Protein 3Q3Y (pdb70)

Structure (mmCIF, N/CA/C/O backbone):
data_3Q3Y
#
_entry.id   3Q3Y
#
_cell.length_a   39.040
_cell.length_b   64.450
_cell.length_c   68.740
_cell.angle_alpha   90.00
_cell.angle_beta   90.81
_cell.angle_gamma   90.00
#
_symmetry.space_group_name_H-M   'P 1 21 1'
#
loop_
_entity.id
_entity.type
_entity.pdbx_description
1 polymer 'HEVB EV93 3C protease'
2 non-polymer 'ethyl (4R)-4-({(2S)-2-[3-{[(5-methyl-1,2-oxazol-3-yl)carbonyl]amino}-2-oxopyridin-1(2H)-yl]pent-4-ynoyl}amino)-5-[(3S)-2-oxopyrrolidin-3-yl]pentanoate'
3 non-polymer 1,2-ETHANEDIOL
4 non-polymer 'HYDROGENPHOSPHATE ION'
5 non-polymer 'AMMONIUM ION'
6 water water
#
loop_
_atom_site.group_PDB
_atom_site.id
_atom_site.type_symbol
_atom_site.label_atom_id
_atom_site.label_alt_id
_atom_site.label_comp_id
_atom_site.label_asym_id
_atom_site.label_entity_id
_atom_site.label_seq_id
_atom_site.pdbx_PDB_ins_code
_atom_site.Cartn_x
_atom_site.Cartn_y
_atom_site.Cartn_z
_atom_site.occupancy
_atom_site.B_iso_or_equiv
_atom_site.auth_seq_id
_atom_site.auth_comp_id
_atom_site.auth_asym_id
_atom_site.auth_atom_id
_atom_site.pdbx_PDB_model_num
ATOM 1 N N . LYS A 1 2 ? -15.730 0.117 -14.867 1.00 62.45 0 LYS A N 1
ATOM 2 C CA . LYS A 1 2 ? -15.240 1.332 -15.567 1.00 48.88 0 LYS A CA 1
ATOM 3 C C . LYS A 1 2 ? -13.852 1.150 -16.200 1.00 34.66 0 LYS A C 1
ATOM 4 O O . LYS A 1 2 ? -13.526 1.822 -17.176 1.00 30.63 0 LYS A O 1
ATOM 10 N N . GLY A 1 3 ? -13.046 0.247 -15.651 1.00 32.60 1 GLY A N 1
ATOM 11 C CA . GLY A 1 3 ? -11.651 0.087 -16.052 1.00 31.59 1 GLY A CA 1
ATOM 12 C C . GLY A 1 3 ? -11.402 -0.223 -17.534 1.00 25.00 1 GLY A C 1
ATOM 13 O O . GLY A 1 3 ? -10.590 0.426 -18.185 1.00 19.91 1 GLY A O 1
ATOM 14 N N . PRO A 1 4 ? -12.057 -1.244 -18.069 1.00 25.87 2 PRO A N 1
ATOM 15 C CA . PRO A 1 4 ? -11.822 -1.541 -19.490 1.00 23.42 2 PRO A CA 1
ATOM 16 C C . PRO A 1 4 ? -12.219 -0.412 -20.436 1.00 18.67 2 PRO A C 1
ATOM 17 O O . PRO A 1 4 ? -11.608 -0.294 -21.488 1.00 15.62 2 PRO A O 1
ATOM 21 N N . ALA A 1 5 ? -13.244 0.358 -20.090 1.00 21.05 3 ALA A N 1
ATOM 22 C C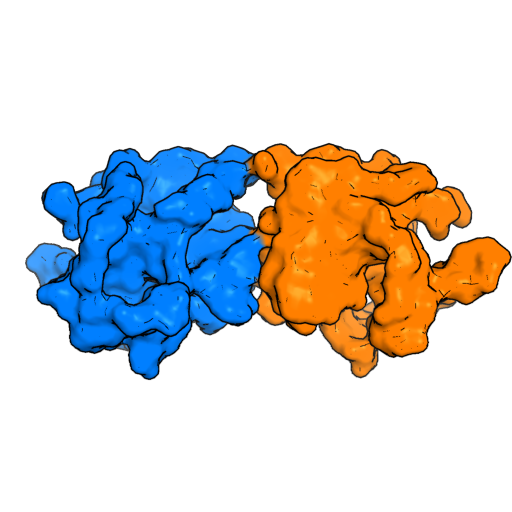A . ALA A 1 5 ? -13.601 1.520 -20.899 1.00 21.90 3 ALA A CA 1
ATOM 23 C C . ALA A 1 5 ? -12.445 2.504 -20.941 1.00 16.15 3 ALA A C 1
ATOM 24 O O . ALA A 1 5 ? -12.142 3.044 -21.984 1.00 13.36 3 ALA A O 1
ATOM 26 N N . PHE A 1 6 ? -11.808 2.741 -19.803 1.00 15.48 4 PHE A N 1
ATOM 27 C CA . PHE A 1 6 ? -10.684 3.671 -19.767 1.00 15.05 4 PHE A CA 1
ATOM 28 C C . PHE A 1 6 ? -9.485 3.147 -20.570 1.00 15.87 4 PHE A C 1
ATOM 29 O O . PHE A 1 6 ? -8.845 3.886 -21.289 1.00 14.03 4 PHE A O 1
ATOM 37 N N . GLU A 1 7 ? -9.158 1.870 -20.407 1.00 18.82 5 GLU A N 1
ATOM 38 C CA A GLU A 1 7 ? -8.057 1.267 -21.157 0.67 15.99 5 GLU A CA 1
ATOM 39 C CA B GLU A 1 7 ? -8.082 1.261 -21.156 0.33 18.47 5 GLU A CA 1
ATOM 40 C C . GLU A 1 7 ? -8.308 1.431 -22.657 1.00 13.59 5 GLU A C 1
ATOM 41 O O . GLU A 1 7 ? -7.421 1.843 -23.396 1.00 12.49 5 GLU A O 1
ATOM 52 N N . PHE A 1 8 ? -9.523 1.128 -23.103 1.00 11.54 6 PHE A N 1
ATOM 53 C CA . PHE A 1 8 ? -9.892 1.307 -24.496 1.00 11.50 6 PHE A CA 1
ATOM 54 C C . PHE A 1 8 ? -9.746 2.777 -24.912 1.00 8.96 6 PHE A C 1
ATOM 55 O O . PHE A 1 8 ? -9.178 3.107 -25.959 1.00 10.31 6 PHE A O 1
ATOM 63 N N . ALA A 1 9 ? -10.240 3.673 -24.071 1.00 8.31 7 ALA A N 1
ATOM 64 C CA . ALA A 1 9 ? -10.278 5.105 -24.428 1.00 8.74 7 ALA A CA 1
ATOM 65 C C . ALA A 1 9 ? -8.876 5.670 -24.608 1.00 8.48 7 ALA A C 1
ATOM 66 O O . ALA A 1 9 ? -8.629 6.456 -25.516 1.00 8.77 7 ALA A O 1
ATOM 68 N N . VAL A 1 10 ? -7.958 5.294 -23.716 1.00 11.02 8 VAL A N 1
ATOM 69 C CA . VAL A 1 10 ? -6.626 5.868 -23.782 1.00 11.44 8 VAL A CA 1
ATOM 70 C C . VAL A 1 10 ? -5.932 5.406 -25.053 1.00 11.77 8 VAL A C 1
ATOM 71 O O . VAL A 1 10 ? -5.316 6.194 -25.748 1.00 11.32 8 VAL A O 1
ATOM 75 N N . ALA A 1 11 ? -6.061 4.121 -25.372 1.00 11.50 9 ALA A N 1
ATOM 76 C CA . ALA A 1 11 ? -5.458 3.595 -26.584 1.00 11.58 9 ALA A CA 1
ATOM 77 C C . ALA A 1 11 ? -6.060 4.229 -27.849 1.00 10.64 9 ALA A C 1
ATOM 78 O O . ALA A 1 11 ? -5.359 4.546 -28.807 1.00 10.35 9 ALA A O 1
ATOM 80 N N . MET A 1 12 ? -7.361 4.460 -27.832 1.00 8.22 10 MET A N 1
ATOM 81 C CA . MET A 1 12 ? -8.039 5.057 -28.979 1.00 8.43 10 MET A CA 1
ATOM 82 C C . MET A 1 12 ? -7.559 6.501 -29.205 1.00 8.81 10 MET A C 1
ATOM 83 O O . MET A 1 12 ? -7.318 6.919 -30.334 1.00 9.49 10 MET A O 1
ATOM 88 N N . MET A 1 13 ? -7.458 7.271 -28.134 1.00 8.04 11 MET A N 1
ATOM 89 C CA . MET A 1 13 ? -7.068 8.675 -28.308 1.00 8.67 11 MET A CA 1
ATOM 90 C C . MET A 1 13 ? -5.646 8.731 -28.805 1.00 9.71 11 MET A C 1
ATOM 91 O O . MET A 1 13 ? -5.310 9.552 -29.670 1.00 9.55 11 MET A O 1
ATOM 96 N N . LYS A 1 14 ? -4.788 7.879 -28.266 1.00 9.30 12 LYS A N 1
ATOM 97 C CA A LYS A 1 14 ? -3.390 7.914 -28.649 0.61 11.47 12 LYS A CA 1
ATOM 98 C CA B LYS A 1 14 ? -3.384 7.910 -28.652 0.39 13.38 12 LYS A CA 1
ATOM 99 C C . LYS A 1 14 ? -3.238 7.660 -30.153 1.00 11.54 12 LYS A C 1
ATOM 100 O O . LYS A 1 14 ? -2.440 8.293 -30.826 1.00 13.92 12 LYS A O 1
ATOM 111 N N . ARG A 1 15 ? -4.039 6.749 -30.680 1.00 10.80 13 ARG A N 1
ATOM 112 C CA A ARG A 1 15 ? -3.867 6.320 -32.058 0.56 11.96 13 ARG A CA 1
ATOM 113 C CA B ARG A 1 15 ? -3.877 6.310 -32.056 0.44 13.05 13 ARG A CA 1
ATOM 114 C C . ARG A 1 15 ? -4.632 7.182 -33.056 1.00 10.81 13 ARG A C 1
ATOM 115 O O . ARG A 1 15 ? -4.188 7.354 -34.198 1.00 12.38 13 ARG A O 1
ATOM 130 N N . ASN A 1 16 ? -5.779 7.715 -32.634 1.00 7.89 14 ASN A N 1
ATOM 131 C CA . ASN A 1 16 ? -6.694 8.360 -33.587 1.00 8.59 14 ASN A CA 1
ATOM 132 C C . ASN A 1 16 ? -7.073 9.823 -33.335 1.00 7.79 14 ASN A C 1
ATOM 133 O O . ASN A 1 16 ? -7.719 10.431 -34.198 1.00 8.69 14 ASN A O 1
ATOM 138 N N . ALA A 1 17 ? -6.729 10.380 -32.172 1.00 8.14 15 ALA A N 1
ATOM 139 C CA . ALA A 1 17 ? -7.141 11.750 -31.865 1.00 6.64 15 ALA A CA 1
ATOM 140 C C . ALA A 1 17 ? -6.033 12.783 -32.066 1.00 6.31 15 ALA A C 1
ATOM 141 O O . ALA A 1 17 ? -4.851 12.467 -32.013 1.00 9.49 15 ALA A O 1
ATOM 143 N N . SER A 1 18 ? -6.456 14.025 -32.256 1.00 6.10 16 SER A N 1
ATOM 144 C CA . SER A 1 18 ? -5.547 15.178 -32.353 1.00 6.20 16 SER A CA 1
ATOM 145 C C . SER A 1 18 ? -6.231 16.392 -31.750 1.00 7.02 16 SER A C 1
ATOM 146 O O . SER A 1 18 ? -7.413 16.371 -31.433 1.00 6.28 16 SER A O 1
ATOM 149 N N . THR A 1 19 ? -5.482 17.485 -31.624 1.00 7.19 17 THR A N 1
ATOM 150 C CA . THR A 1 19 ? -6.022 18.744 -31.131 1.00 6.50 17 THR A CA 1
ATOM 151 C C . THR A 1 19 ? -6.113 19.711 -32.309 1.00 5.56 17 THR A C 1
ATOM 152 O O . THR A 1 19 ? -5.159 19.892 -33.044 1.00 6.88 17 THR A O 1
ATOM 156 N N . VAL A 1 20 ? -7.291 20.296 -32.513 1.00 5.33 18 VAL A N 1
ATOM 157 C CA . VAL A 1 20 ? -7.540 21.131 -33.679 1.00 5.63 18 VAL A CA 1
ATOM 158 C C . VAL A 1 20 ? -8.037 22.505 -33.272 1.00 6.46 18 VAL A C 1
ATOM 159 O O . VAL A 1 20 ? -8.869 22.638 -32.362 1.00 8.78 18 VAL A O 1
ATOM 163 N N . LYS A 1 21 ? -7.513 23.535 -33.941 1.00 6.01 19 LYS A N 1
ATOM 164 C CA A LYS A 1 21 ? -8.079 24.867 -33.843 0.26 9.01 19 LYS A CA 1
ATOM 165 C CA B LYS A 1 21 ? -8.076 24.884 -33.855 0.74 5.55 19 LYS A CA 1
ATOM 166 C C . LYS A 1 21 ? -8.643 25.291 -35.189 1.00 6.36 19 LYS A C 1
ATOM 167 O O . LYS A 1 21 ? -7.978 25.133 -36.247 1.00 7.74 19 LYS A O 1
ATOM 178 N N . THR A 1 22 ? -9.866 25.806 -35.141 1.00 6.03 20 THR A N 1
ATOM 179 C CA . THR A 1 22 ? -10.463 26.536 -36.250 1.00 6.23 20 THR A CA 1
ATOM 180 C C . THR A 1 22 ? -10.646 27.986 -35.789 1.00 7.09 20 THR A C 1
ATOM 181 O O . THR A 1 22 ? -10.345 28.349 -34.639 1.00 7.19 20 THR A O 1
ATOM 185 N N . GLU A 1 23 ? -11.194 28.827 -36.643 1.00 6.30 21 GLU A N 1
ATOM 186 C CA A GLU A 1 23 ? -11.409 30.218 -36.220 0.67 5.27 21 GLU A CA 1
ATOM 187 C CA B GLU A 1 23 ? -11.415 30.212 -36.232 0.33 7.85 21 GLU A CA 1
ATOM 188 C C . GLU A 1 23 ? -12.487 30.286 -35.142 1.00 5.81 21 GLU A C 1
ATOM 189 O O . GLU A 1 23 ? -12.638 31.309 -34.484 1.00 7.80 21 GLU A O 1
ATOM 200 N N . TYR A 1 24 ? -13.253 29.199 -34.981 1.00 5.40 22 TYR A N 1
ATOM 201 C CA . TYR A 1 24 ? -14.368 29.130 -34.024 1.00 7.88 22 TYR A CA 1
ATOM 202 C C . TYR A 1 24 ? -14.014 28.459 -32.700 1.00 9.36 22 TYR A C 1
ATOM 203 O O . TYR A 1 24 ? -14.840 28.385 -31.816 1.00 13.28 22 TYR A O 1
ATOM 212 N N . GLY A 1 25 ? -12.780 28.004 -32.547 1.00 8.70 23 GLY A N 1
ATOM 213 C CA . GLY A 1 25 ? -12.330 27.487 -31.268 1.00 12.36 23 GLY A CA 1
ATOM 214 C C . GLY A 1 25 ? -11.375 26.324 -31.321 1.00 7.24 23 GLY A C 1
ATOM 215 O O . GLY A 1 25 ? -10.858 25.991 -32.376 1.00 8.24 23 GLY A O 1
ATOM 216 N N . GLU A 1 26 ? -11.148 25.719 -30.152 1.00 8.93 24 GLU A N 1
ATOM 217 C CA . GLU A 1 26 ? -10.228 24.603 -29.996 1.00 7.40 24 GLU A CA 1
ATOM 218 C C . GLU A 1 26 ? -11.036 23.383 -29.628 1.00 6.02 24 GLU A C 1
ATOM 219 O O . GLU A 1 26 ? -11.891 23.452 -28.769 1.00 8.74 24 GLU A O 1
ATOM 225 N N . PHE A 1 27 ? -10.731 22.292 -30.308 1.00 5.76 25 PHE A N 1
ATOM 226 C CA . PHE A 1 27 ? -11.495 21.070 -30.266 1.00 5.09 25 PHE A CA 1
ATOM 227 C C . PHE A 1 27 ? -10.606 19.824 -30.192 1.00 3.66 25 PHE A C 1
ATOM 228 O O . PHE A 1 27 ? -9.478 19.827 -30.623 1.00 6.26 25 PHE A O 1
ATOM 236 N N . THR A 1 28 ? -11.168 18.756 -29.655 1.00 5.08 26 THR A N 1
ATOM 237 C CA . THR A 1 28 ? -10.642 17.407 -29.838 1.00 6.29 26 THR A CA 1
ATOM 238 C C . THR A 1 28 ? -11.161 16.928 -31.205 1.00 6.17 26 THR A C 1
ATOM 239 O O . THR A 1 28 ? -12.322 17.132 -31.526 1.00 5.65 26 THR A O 1
ATOM 243 N N . MET A 1 29 ? -10.318 16.286 -32.005 1.00 5.25 27 MET A N 1
ATOM 244 C CA . MET A 1 29 ? -10.752 15.755 -33.322 1.00 5.22 27 MET A CA 1
ATOM 245 C C . MET A 1 29 ? -10.387 14.271 -33.445 1.00 5.55 27 MET A C 1
ATOM 246 O O . MET A 1 29 ? -9.227 13.878 -33.261 1.00 7.54 27 MET A O 1
ATOM 251 N N . LEU A 1 30 ? -11.362 13.440 -33.787 1.00 5.95 28 LEU A N 1
ATOM 252 C CA . LEU A 1 30 ? -11.158 12.006 -33.951 1.00 5.15 28 LEU A CA 1
ATOM 253 C C . LEU A 1 30 ? -11.041 11.707 -35.443 1.00 4.88 28 LEU A C 1
ATOM 254 O O . LEU A 1 30 ? -11.931 12.046 -36.252 1.00 5.84 28 LEU A O 1
ATOM 259 N N . GLY A 1 31 ? -9.915 11.115 -35.841 1.00 5.73 29 GLY A N 1
ATOM 260 C CA . GLY A 1 31 ? -9.773 10.572 -37.186 1.00 7.25 29 GLY A CA 1
ATOM 261 C C . GLY A 1 31 ? -10.478 9.237 -37.290 1.00 6.37 29 GLY A C 1
ATOM 262 O O . GLY A 1 31 ? -10.421 8.428 -36.352 1.00 6.47 29 GLY A O 1
ATOM 263 N N . ILE A 1 32 ? -11.101 9.001 -38.441 1.00 6.27 30 ILE A N 1
ATOM 264 C CA . ILE A 1 32 ? -11.990 7.845 -38.611 1.00 7.39 30 ILE A CA 1
ATOM 265 C C . ILE A 1 32 ? -11.408 6.773 -39.545 1.00 6.56 30 ILE A C 1
ATOM 266 O O . ILE A 1 32 ? -11.287 5.598 -39.172 1.00 8.69 30 ILE A O 1
ATOM 271 N N . TYR A 1 33 ? -11.038 7.163 -40.757 1.00 7.10 31 TYR A N 1
ATOM 272 C CA . TYR A 1 33 ? -10.367 6.247 -41.677 1.00 7.89 31 TYR A CA 1
ATOM 273 C C . TYR A 1 33 ? -9.812 7.073 -42.819 1.00 8.26 31 TYR A C 1
ATOM 274 O O . TYR A 1 33 ? -10.233 8.212 -43.000 1.00 7.16 31 TYR A O 1
ATOM 283 N N . ASP A 1 34 ? -8.835 6.540 -43.545 1.00 9.69 32 ASP A N 1
ATOM 284 C CA A ASP A 1 34 ? -8.206 7.248 -44.660 0.71 10.77 32 ASP A CA 1
ATOM 285 C CA B ASP A 1 34 ? -8.204 7.266 -44.651 0.29 11.91 32 ASP A CA 1
ATOM 286 C C . ASP A 1 34 ? -7.839 8.680 -44.185 1.00 9.18 32 ASP A C 1
ATOM 287 O O . ASP A 1 34 ? -7.114 8.826 -43.217 1.00 8.62 32 ASP A O 1
ATOM 296 N N . ARG A 1 35 ? -8.342 9.727 -44.838 1.00 7.21 33 ARG A N 1
ATOM 297 C CA A ARG A 1 35 ? -8.063 11.116 -44.432 0.72 5.81 33 ARG A CA 1
ATOM 298 C CA B ARG A 1 35 ? -8.070 11.101 -44.395 0.28 9.67 33 ARG A CA 1
ATOM 299 C C . ARG A 1 35 ? -9.337 11.811 -43.885 1.00 6.64 33 ARG A C 1
ATOM 300 O O . ARG A 1 35 ? -9.390 13.028 -43.800 1.00 7.44 33 ARG A O 1
ATOM 315 N N . TRP A 1 36 ? -10.342 11.025 -43.509 1.00 5.62 34 TRP A N 1
ATOM 316 C CA . TRP A 1 36 ? -11.610 11.544 -42.966 1.00 5.72 34 TRP A CA 1
ATOM 317 C C . TRP A 1 36 ? -11.594 11.596 -41.446 1.00 6.25 34 TRP A C 1
ATOM 318 O O . TRP A 1 36 ? -11.314 10.596 -40.788 1.00 6.39 34 TRP A O 1
ATOM 329 N N . ALA A 1 37 ? -11.971 12.756 -40.912 1.00 5.88 35 ALA A N 1
ATOM 330 C CA . ALA A 1 37 ? -12.106 12.965 -39.474 1.00 4.78 35 ALA A CA 1
ATOM 331 C C . ALA A 1 37 ? -13.451 13.634 -39.171 1.00 6.52 35 ALA A C 1
ATOM 332 O O . ALA A 1 37 ? -14.216 13.958 -40.094 1.00 6.87 35 ALA A O 1
ATOM 334 N N . VAL A 1 38 ? -13.720 13.876 -37.883 1.00 5.35 36 VAL A N 1
ATOM 335 C CA . VAL A 1 38 ? -15.011 14.441 -37.503 1.00 4.86 36 VAL A CA 1
ATOM 336 C C . VAL A 1 38 ? -14.785 15.553 -36.461 1.00 4.09 36 VAL A C 1
ATOM 337 O O . VAL A 1 38 ? -13.968 15.432 -35.515 1.00 5.52 36 VAL A O 1
ATOM 341 N N . LEU A 1 39 ? -15.543 16.625 -36.633 1.00 4.48 37 LEU A N 1
ATOM 342 C CA . LEU A 1 39 ? -15.638 17.719 -35.664 1.00 5.34 37 LEU A CA 1
ATOM 343 C C . LEU A 1 39 ? -17.102 18.039 -35.362 1.00 4.41 37 LEU A C 1
ATOM 344 O O . LEU A 1 39 ? -17.984 17.737 -36.147 1.00 5.24 37 LEU A O 1
ATOM 349 N N . PRO A 1 40 ? -17.372 18.717 -34.236 1.00 4.77 38 PRO A N 1
ATOM 350 C CA . PRO A 1 40 ? -18.715 19.287 -34.065 1.00 7.18 38 PRO A CA 1
ATOM 351 C C . PRO A 1 40 ? -19.031 20.281 -35.197 1.00 6.21 38 PRO A C 1
ATOM 352 O O . PRO A 1 40 ? -18.104 20.983 -35.659 1.00 6.56 38 PRO A O 1
ATOM 356 N N . ARG A 1 41 ? -20.288 20.375 -35.614 1.00 6.03 39 ARG A N 1
ATOM 357 C CA A ARG A 1 41 ? -20.631 21.276 -36.697 0.62 5.64 39 ARG A CA 1
ATOM 358 C CA B ARG A 1 41 ? -20.673 21.290 -36.683 0.38 7.57 39 ARG A CA 1
ATOM 359 C C . ARG A 1 41 ? -20.255 22.722 -36.346 1.00 6.22 39 ARG A C 1
ATOM 360 O O . ARG A 1 41 ? -19.798 23.473 -37.208 1.00 7.18 39 ARG A O 1
ATOM 375 N N . HIS A 1 42 ? -20.375 23.084 -35.069 1.00 5.95 40 HIS A N 1
ATOM 376 C CA . HIS A 1 42 ? -20.099 24.467 -34.635 1.00 7.60 40 HIS A CA 1
ATOM 377 C C . HIS A 1 42 ? -18.622 24.839 -34.711 1.00 6.20 40 HIS A C 1
ATOM 378 O O . HIS A 1 42 ? -18.285 25.993 -34.606 1.00 7.03 40 HIS A O 1
ATOM 385 N N . ALA A 1 43 ? -17.736 23.886 -35.001 1.00 7.18 41 ALA A N 1
ATOM 386 C CA . ALA A 1 43 ? -16.323 24.210 -35.276 1.00 6.53 41 ALA A CA 1
ATOM 387 C C . ALA A 1 43 ? -16.154 24.958 -36.597 1.00 6.15 41 ALA A C 1
ATOM 388 O O . ALA A 1 43 ? -15.169 25.648 -36.789 1.00 6.43 41 ALA A O 1
ATOM 390 N N . LYS A 1 44 ? -17.098 24.797 -37.504 1.00 6.59 42 LYS A N 1
ATOM 391 C CA A LYS A 1 44 ? -17.107 25.524 -38.779 0.81 6.37 42 LYS A CA 1
ATOM 392 C CA B LYS A 1 44 ? -17.099 25.513 -38.783 0.19 9.73 42 LYS A CA 1
ATOM 393 C C . LYS A 1 44 ? -15.730 25.578 -39.459 1.00 7.91 42 LYS A C 1
ATOM 394 O O . LYS A 1 44 ? -15.251 26.648 -39.800 1.00 8.80 42 LYS A O 1
ATOM 405 N N . PRO A 1 45 ? -15.090 24.419 -39.686 1.00 8.11 43 PRO A N 1
ATOM 406 C CA . PRO A 1 45 ? -13.754 24.434 -40.297 1.00 9.18 43 PRO A CA 1
ATOM 407 C C . PRO A 1 45 ? -13.767 25.117 -41.655 1.00 10.43 43 PRO A C 1
ATOM 408 O O . PRO A 1 45 ? -14.666 24.867 -42.465 1.00 12.48 43 PRO A O 1
ATOM 412 N N . GLY A 1 46 ? -12.771 25.974 -41.879 1.00 11.10 44 GLY A N 1
ATOM 413 C CA . GLY A 1 46 ? -12.541 26.647 -43.159 1.00 14.16 44 GLY A CA 1
ATOM 414 C C . GLY A 1 46 ? -11.636 25.840 -44.059 1.00 11.60 44 GLY A C 1
ATOM 415 O O . GLY A 1 46 ? -11.484 24.642 -43.874 1.00 11.11 44 GLY A O 1
ATOM 416 N N A PRO A 1 47 ? -11.023 26.493 -45.045 0.73 10.22 45 PRO A N 1
ATOM 417 N N B PRO A 1 47 ? -11.032 26.499 -45.057 0.27 13.34 45 PRO A N 1
ATOM 418 C CA A PRO A 1 47 ? -10.172 25.763 -45.990 0.73 11.90 45 PRO A CA 1
ATOM 419 C CA B PRO A 1 47 ? -10.152 25.817 -46.014 0.27 14.67 45 PRO A CA 1
ATOM 420 C C A PRO A 1 47 ? -8.891 25.212 -45.370 0.73 8.26 45 PRO A C 1
ATOM 421 C C B PRO A 1 47 ? -8.867 25.256 -45.399 0.27 11.44 45 PRO A C 1
ATOM 422 O O A PRO A 1 47 ? -8.263 24.336 -45.964 0.73 9.79 45 PRO A O 1
ATOM 423 O O B PRO A 1 47 ? -8.217 24.425 -46.029 0.27 11.91 45 PRO A O 1
ATOM 430 N N . THR A 1 48 ? -8.497 25.713 -44.207 1.00 9.64 46 THR A N 1
ATOM 431 C CA . THR A 1 48 ? -7.384 25.138 -43.489 1.00 11.07 46 THR A CA 1
ATOM 432 C C . THR A 1 48 ? -7.762 25.093 -42.023 1.00 9.82 46 THR A C 1
ATOM 433 O O . THR A 1 48 ? -8.601 25.880 -41.552 1.00 12.18 46 THR A O 1
ATOM 437 N N . ILE A 1 49 ? -7.157 24.138 -41.324 1.00 9.16 47 ILE A N 1
ATOM 438 C CA . ILE A 1 49 ? -7.250 24.046 -39.876 1.00 7.61 47 ILE A CA 1
ATOM 439 C C . ILE A 1 49 ? -5.864 23.960 -39.271 1.00 7.37 47 ILE A C 1
ATOM 440 O O . ILE A 1 49 ? -4.882 23.718 -39.975 1.00 9.83 47 ILE A O 1
ATOM 445 N N . LEU A 1 50 ? -5.758 24.190 -37.970 1.00 8.08 48 LEU A N 1
ATOM 446 C CA A LEU A 1 50 ? -4.528 23.879 -37.260 0.71 7.83 48 LEU A CA 1
ATOM 447 C CA B LEU A 1 50 ? -4.540 23.894 -37.232 0.29 12.90 48 LEU A CA 1
ATOM 448 C C . LEU A 1 50 ? -4.725 22.535 -36.563 1.00 8.54 48 LEU A C 1
ATOM 449 O O . LEU A 1 50 ? -5.625 22.361 -35.762 1.00 11.09 48 LEU A O 1
ATOM 458 N N . MET A 1 51 ? -3.888 21.570 -36.916 1.00 7.31 49 MET A N 1
ATOM 459 C CA . MET A 1 51 ? -3.952 20.231 -36.355 1.00 7.43 49 MET A CA 1
ATOM 460 C C . MET A 1 51 ? -2.612 19.982 -35.673 1.00 7.12 49 MET A C 1
ATOM 461 O O . MET A 1 51 ? -1.563 19.967 -36.318 1.00 8.60 49 MET A O 1
ATOM 466 N N . ASN A 1 52 ? -2.650 19.806 -34.366 1.00 6.51 50 ASN A N 1
ATOM 467 C CA . ASN A 1 52 ? -1.424 19.743 -33.578 1.00 7.71 50 ASN A CA 1
ATOM 468 C C . ASN A 1 52 ? -0.458 20.878 -33.981 1.00 8.42 50 ASN A C 1
ATOM 469 O O . ASN A 1 52 ? 0.728 20.662 -34.228 1.00 9.64 50 ASN A O 1
ATOM 474 N N . ASP A 1 53 ? -0.997 22.096 -33.998 1.00 9.37 51 ASP A N 1
ATOM 475 C CA . ASP A 1 53 ? -0.254 23.341 -34.228 1.00 10.51 51 ASP A CA 1
ATOM 476 C C . ASP A 1 53 ? 0.287 23.512 -35.671 1.00 10.27 51 ASP A C 1
ATOM 477 O O . ASP A 1 53 ? 1.067 24.422 -35.938 1.00 13.22 51 ASP A O 1
ATOM 482 N N A GLN A 1 54 ? -0.104 22.618 -36.572 0.75 8.33 52 GLN A N 1
ATOM 483 N N B GLN A 1 54 ? -0.149 22.646 -36.578 0.25 11.90 52 GLN A N 1
ATOM 484 C CA A GLN A 1 54 ? 0.330 22.619 -37.968 0.75 8.78 52 GLN A CA 1
ATOM 485 C CA B GLN A 1 54 ? 0.324 22.667 -37.957 0.25 13.41 52 GLN A CA 1
ATOM 486 C C A GLN A 1 54 ? -0.845 22.938 -38.904 0.75 8.20 52 GLN A C 1
ATOM 487 C C B GLN A 1 54 ? -0.834 22.919 -38.922 0.25 10.47 52 GLN A C 1
ATOM 488 O O A GLN A 1 54 ? -1.913 22.347 -38.790 0.75 8.06 52 GLN A O 1
ATOM 489 O O B GLN A 1 54 ? -1.886 22.297 -38.815 0.25 9.67 52 GLN A O 1
ATOM 500 N N . GLU A 1 55 ? -0.638 23.821 -39.879 1.00 9.98 53 GLU A N 1
ATOM 501 C CA . GLU A 1 55 ? -1.688 24.133 -40.854 1.00 9.41 53 GLU A CA 1
ATOM 502 C C . GLU A 1 55 ? -1.907 22.940 -41.786 1.00 10.14 53 GLU A C 1
ATOM 503 O O . GLU A 1 55 ? -0.953 22.443 -42.382 1.00 11.92 53 GLU A O 1
ATOM 509 N N . VAL A 1 56 ? -3.162 22.510 -41.913 1.00 7.83 54 VAL A N 1
ATOM 510 C CA . VAL A 1 56 ? -3.535 21.380 -42.760 1.00 9.15 54 VAL A CA 1
ATOM 511 C C . VAL A 1 56 ? -4.701 21.806 -43.617 1.00 8.59 54 VAL A C 1
ATOM 512 O O . VAL A 1 56 ? -5.665 22.343 -43.100 1.00 9.39 54 VAL A O 1
ATOM 516 N N . GLY A 1 57 ? -4.622 21.566 -44.922 1.00 10.53 55 GLY A N 1
ATOM 517 C CA . GLY A 1 57 ? -5.727 21.916 -45.792 1.00 10.79 55 GLY A CA 1
ATOM 518 C C . GLY A 1 57 ? -6.910 20.969 -45.637 1.00 9.01 55 GLY A C 1
ATOM 519 O O . GLY A 1 57 ? -6.749 19.767 -45.351 1.00 10.18 55 GLY A O 1
ATOM 520 N N . VAL A 1 58 ? -8.099 21.517 -45.897 1.00 8.34 56 VAL A N 1
ATOM 521 C CA . VAL A 1 58 ? -9.321 20.756 -45.860 1.00 9.30 56 VAL A CA 1
ATOM 522 C C . VAL A 1 58 ? -9.818 20.612 -47.302 1.00 9.75 56 VAL A C 1
ATOM 523 O O . VAL A 1 58 ? -10.073 21.600 -47.996 1.00 12.32 56 VAL A O 1
ATOM 527 N N . LEU A 1 59 ? -9.944 19.374 -47.754 1.00 10.06 57 LEU A N 1
ATOM 528 C CA . LEU A 1 59 ? -10.336 19.075 -49.125 1.00 11.01 57 LEU A CA 1
ATOM 529 C C . LEU A 1 59 ? -11.856 18.984 -49.283 1.00 11.37 57 LEU A C 1
ATOM 530 O O . LEU A 1 59 ? -12.379 19.208 -50.370 1.00 13.85 57 LEU A O 1
ATOM 535 N N . ASP A 1 60 ? -12.558 18.605 -48.217 1.00 10.25 58 ASP A N 1
ATOM 536 C CA . ASP A 1 60 ? -14.012 18.498 -48.261 1.00 9.72 58 ASP A CA 1
ATOM 537 C C . ASP A 1 60 ? -14.517 18.645 -46.827 1.00 9.36 58 ASP A C 1
ATOM 538 O O . ASP A 1 60 ? -13.825 18.275 -45.884 1.00 10.45 58 ASP A O 1
ATOM 543 N N . ALA A 1 61 ? -15.726 19.179 -46.685 1.00 10.82 59 ALA A N 1
ATOM 544 C CA . ALA A 1 61 ? -16.416 19.245 -45.397 1.00 12.78 59 ALA A CA 1
ATOM 545 C C . ALA A 1 61 ? -17.910 19.017 -45.637 1.00 14.18 59 ALA A C 1
ATOM 546 O O . ALA A 1 61 ? -18.526 19.634 -46.516 1.00 17.81 59 ALA A O 1
ATOM 548 N N . LYS A 1 62 ? -18.467 18.097 -44.866 1.00 11.72 60 LYS A N 1
ATOM 549 C CA A LYS A 1 62 ? -19.856 17.683 -44.989 0.67 12.69 60 LYS A CA 1
ATOM 550 C CA B LYS A 1 62 ? -19.859 17.708 -44.991 0.33 15.88 60 LYS A CA 1
ATOM 551 C C . LYS A 1 62 ? -20.554 17.916 -43.654 1.00 11.77 60 LYS A C 1
ATOM 552 O O . LYS A 1 62 ? -20.254 17.242 -42.678 1.00 10.88 60 LYS A O 1
ATOM 563 N N . GLU A 1 63 ? -21.465 18.881 -43.608 1.00 10.08 61 GLU A N 1
ATOM 564 C CA A GLU A 1 63 ? -22.296 19.112 -42.429 0.62 8.08 61 GLU A CA 1
ATOM 565 C CA B GLU A 1 63 ? -22.296 19.102 -42.431 0.38 11.73 61 GLU A CA 1
ATOM 566 C C . GLU A 1 63 ? -23.478 18.149 -42.478 1.00 8.60 61 GLU A C 1
ATOM 567 O O . GLU A 1 63 ? -24.381 18.278 -43.315 1.00 12.40 61 GLU A O 1
ATOM 578 N N . LEU A 1 64 ? -23.478 17.178 -41.581 1.00 7.98 62 LEU A N 1
ATOM 579 C CA . LEU A 1 64 ? -24.437 16.090 -41.630 1.00 7.68 62 LEU A CA 1
ATOM 580 C C . LEU A 1 64 ? -25.838 16.497 -41.195 1.00 7.07 62 LEU A C 1
ATOM 581 O O . LEU A 1 64 ? -26.020 17.122 -40.141 1.00 8.23 62 LEU A O 1
ATOM 586 N N . VAL A 1 65 ? -26.808 16.090 -42.004 1.00 7.42 63 VAL A N 1
ATOM 587 C CA . VAL A 1 65 ? -28.218 16.195 -41.664 1.00 8.58 63 VAL A CA 1
ATOM 588 C C . VAL A 1 65 ? -28.913 14.865 -41.931 1.00 7.93 63 VAL A C 1
ATOM 589 O O . VAL A 1 65 ? -28.391 14.051 -42.696 1.00 10.11 63 VAL A O 1
ATOM 593 N N . ASP A 1 66 ? -30.078 14.635 -41.320 1.00 7.10 64 ASP A N 1
ATOM 594 C CA . ASP A 1 66 ? -30.817 13.394 -41.599 1.00 8.94 64 ASP A CA 1
ATOM 595 C C . ASP A 1 66 ? -31.608 13.527 -42.901 1.00 9.52 64 ASP A C 1
ATOM 596 O O . ASP A 1 66 ? -31.465 14.518 -43.618 1.00 8.89 64 ASP A O 1
ATOM 601 N N . LYS A 1 67 ? -32.415 12.522 -43.237 1.00 9.68 65 LYS A N 1
ATOM 602 C CA A LYS A 1 67 ? -33.140 12.478 -44.514 0.47 12.74 65 LYS A CA 1
ATOM 603 C CA B LYS A 1 67 ? -33.073 12.531 -44.545 0.53 12.18 65 LYS A CA 1
ATOM 604 C C . LYS A 1 67 ? -34.118 13.636 -44.714 1.00 11.09 65 LYS A C 1
ATOM 605 O O . LYS A 1 67 ? -34.541 13.900 -45.826 1.00 12.69 65 LYS A O 1
ATOM 616 N N . ASP A 1 68 ? -34.491 14.308 -43.631 1.00 8.88 66 ASP A N 1
ATOM 617 C CA . ASP A 1 68 ? -35.420 15.450 -43.714 1.00 9.21 66 ASP A CA 1
ATOM 618 C C . ASP A 1 68 ? -34.717 16.768 -43.380 1.00 9.57 66 ASP A C 1
ATOM 619 O O . ASP A 1 68 ? -35.338 17.783 -43.102 1.00 12.36 66 ASP A O 1
ATOM 624 N N . GLY A 1 69 ? -33.388 16.751 -43.427 1.00 9.06 67 GLY A N 1
ATOM 625 C CA . GLY A 1 69 ? -32.600 17.968 -43.280 1.00 10.33 67 GLY A CA 1
ATOM 626 C C . GLY A 1 69 ? -32.335 18.415 -41.854 1.00 9.12 67 GLY A C 1
ATOM 627 O O . GLY A 1 69 ? -31.840 19.500 -41.628 1.00 11.53 67 GLY A O 1
ATOM 628 N N . THR A 1 70 ? -32.656 17.579 -40.884 1.00 8.38 68 THR A N 1
ATOM 629 C CA . THR A 1 70 ? -32.506 17.957 -39.491 1.00 8.91 68 THR A CA 1
ATOM 630 C C . THR A 1 70 ? -31.024 17.853 -39.088 1.00 6.82 68 THR A C 1
ATOM 631 O O . THR A 1 70 ? -30.373 16.853 -39.363 1.00 7.63 68 THR A O 1
ATOM 635 N N . ASN A 1 71 ? -30.530 18.873 -38.417 1.00 6.72 69 ASN A N 1
ATOM 636 C CA . ASN A 1 71 ? -29.160 18.958 -37.933 1.00 6.06 69 ASN A CA 1
ATOM 637 C C . ASN A 1 71 ? -28.771 17.745 -37.081 1.00 5.23 69 ASN A C 1
ATOM 638 O O . ASN A 1 71 ? -29.523 17.324 -36.198 1.00 6.22 69 ASN A O 1
ATOM 643 N N . LEU A 1 72 ? -27.554 17.238 -37.326 1.00 5.92 70 LEU A N 1
ATOM 644 C CA . LEU A 1 72 ? -26.951 16.167 -36.491 1.00 4.99 70 LEU A CA 1
ATOM 645 C C . LEU A 1 72 ? -25.748 16.682 -35.683 1.00 4.80 70 LEU A C 1
ATOM 646 O O . LEU A 1 72 ? -25.184 15.985 -34.857 1.00 5.62 70 LEU A O 1
ATOM 651 N N . GLU A 1 73 ? -25.368 17.934 -35.944 1.00 5.04 71 GLU A N 1
ATOM 652 C CA . GLU A 1 73 ? -24.290 18.662 -35.228 1.00 4.76 71 GLU A CA 1
ATOM 653 C C . GLU A 1 73 ? -22.888 18.047 -35.421 1.00 4.30 71 GLU A C 1
ATOM 654 O O . GLU A 1 73 ? -22.012 18.192 -34.573 1.00 5.62 71 GLU A O 1
ATOM 660 N N . LEU A 1 74 ? -22.690 17.425 -36.578 1.00 5.51 72 LEU A N 1
ATOM 661 C CA . LEU A 1 74 ? -21.414 16.846 -36.952 1.00 5.06 72 LEU A CA 1
ATOM 662 C C . LEU A 1 74 ? -20.990 17.384 -38.314 1.00 6.14 72 LEU A C 1
ATOM 663 O O . LEU A 1 74 ? -21.798 17.471 -39.252 1.00 6.77 72 LEU A O 1
ATOM 668 N N . THR A 1 75 ? -19.690 17.645 -38.438 1.00 6.39 73 THR A N 1
ATOM 669 C CA . THR A 1 75 ? -19.060 17.921 -39.723 1.00 6.09 73 THR A CA 1
ATOM 670 C C . THR A 1 75 ? -17.960 16.925 -39.978 1.00 5.40 73 THR A C 1
ATOM 671 O O . THR A 1 75 ? -17.030 16.769 -39.173 1.00 6.95 73 THR A O 1
ATOM 675 N N . LEU A 1 76 ? -18.068 16.226 -41.105 1.00 6.04 74 LEU A N 1
ATOM 676 C CA . LEU A 1 76 ? -16.995 15.357 -41.541 1.00 6.28 74 LEU A CA 1
ATOM 677 C C . LEU A 1 76 ? -16.045 16.161 -42.410 1.00 7.33 74 LEU A C 1
ATOM 678 O O . LEU A 1 76 ? -16.484 16.921 -43.264 1.00 9.47 74 LEU A O 1
ATOM 683 N N . LEU A 1 77 ? -14.748 15.974 -42.215 1.00 6.93 75 LEU A N 1
ATOM 684 C CA A LEU A 1 77 ? -13.797 16.678 -43.043 0.65 7.61 75 LEU A CA 1
ATOM 685 C CA B LEU A 1 77 ? -13.673 16.715 -42.899 0.35 9.83 75 LEU A CA 1
ATOM 686 C C . LEU A 1 77 ? -12.684 15.753 -43.522 1.00 6.85 75 LEU A C 1
ATOM 687 O O . LEU A 1 77 ? -12.237 14.839 -42.843 1.00 7.40 75 LEU A O 1
ATOM 696 N N . LYS A 1 78 ? -12.342 15.970 -44.780 1.00 7.32 76 LYS A N 1
ATOM 697 C CA A LYS A 1 78 ? -11.300 15.227 -45.457 0.51 7.52 76 LYS A CA 1
ATOM 698 C CA B LYS A 1 78 ? -11.305 15.225 -45.461 0.49 7.27 76 LYS A CA 1
ATOM 699 C C . LYS A 1 78 ? -10.059 16.095 -45.507 1.00 7.61 76 LYS A C 1
ATOM 700 O O . LYS A 1 78 ? -10.097 17.211 -46.002 1.00 9.31 76 LYS A O 1
ATOM 711 N N . LEU A 1 79 ? -8.954 15.585 -44.978 1.00 7.00 77 LEU A N 1
ATOM 712 C CA . LEU A 1 79 ? -7.758 16.387 -44.806 1.00 7.65 77 LEU A CA 1
ATOM 713 C C . LEU A 1 79 ? -6.737 16.137 -45.918 1.00 7.77 77 LEU A C 1
ATOM 714 O O . LEU A 1 79 ? -6.582 14.994 -46.434 1.00 9.75 77 LEU A O 1
ATOM 719 N N . ASN A 1 80 ? -5.990 17.187 -46.248 1.00 8.31 78 ASN A N 1
ATOM 720 C CA . ASN A 1 80 ? -4.915 17.102 -47.229 1.00 10.04 78 ASN A CA 1
ATOM 721 C C . ASN A 1 80 ? -3.620 16.726 -46.513 1.00 9.95 78 ASN A C 1
ATOM 722 O O . ASN A 1 80 ? -2.786 17.585 -46.208 1.00 13.09 78 ASN A O 1
ATOM 727 N N . ARG A 1 81 ? -3.480 15.439 -46.235 1.00 8.13 79 ARG A N 1
ATOM 728 C CA . ARG A 1 81 ? -2.288 14.911 -45.568 1.00 9.38 79 ARG A CA 1
ATOM 729 C C . ARG A 1 81 ? -2.030 13.484 -46.035 1.00 8.23 79 ARG A C 1
ATOM 730 O O . ARG A 1 81 ? -2.911 12.801 -46.521 1.00 9.94 79 ARG A O 1
ATOM 738 N N . ASN A 1 82 ? -0.775 13.062 -45.943 1.00 8.00 80 ASN A N 1
ATOM 739 C CA . ASN A 1 82 ? -0.359 11.746 -46.383 1.00 9.76 80 ASN A CA 1
ATOM 740 C C . ASN A 1 82 ? -0.639 10.632 -45.384 1.00 10.09 80 ASN A C 1
ATOM 741 O O . ASN A 1 82 ? -1.001 9.538 -45.781 1.00 13.42 80 ASN A O 1
ATOM 746 N N . GLU A 1 83 ? -0.423 10.890 -44.097 1.00 10.21 81 GLU A N 1
ATOM 747 C CA A GLU A 1 83 ? -0.733 9.905 -43.071 0.73 10.26 81 GLU A CA 1
ATOM 748 C CA B GLU A 1 83 ? -0.734 9.911 -43.064 0.27 14.21 81 GLU A CA 1
ATOM 749 C C . GLU A 1 83 ? -2.212 9.549 -43.122 1.00 11.82 81 GLU A C 1
ATOM 750 O O . GLU A 1 83 ? -3.070 10.426 -43.223 1.00 12.11 81 GLU A O 1
ATOM 761 N N . LYS A 1 84 ? -2.503 8.257 -43.098 1.00 12.35 82 LYS A N 1
ATOM 762 C CA A LYS A 1 84 ? -3.874 7.772 -43.028 0.31 14.60 82 LYS A CA 1
ATOM 763 C CA B LYS A 1 84 ? -3.877 7.778 -43.019 0.69 10.94 82 LYS A CA 1
ATOM 764 C C . LYS A 1 84 ? -4.219 7.410 -41.595 1.00 10.65 82 LYS A C 1
ATOM 765 O O . LYS A 1 84 ? -3.382 6.873 -40.863 1.00 11.16 82 LYS A O 1
ATOM 776 N N . PHE A 1 85 ? -5.456 7.685 -41.208 1.00 7.42 83 PHE A N 1
ATOM 777 C CA . PHE A 1 85 ? -5.939 7.277 -39.906 1.00 8.04 83 PHE A CA 1
ATOM 778 C C . PHE A 1 85 ? -6.112 5.759 -39.880 1.00 8.83 83 PHE A C 1
ATOM 779 O O . PHE A 1 85 ? -6.535 5.148 -40.855 1.00 11.19 83 PHE A O 1
ATOM 787 N N . ARG A 1 86 ? -5.829 5.156 -38.739 1.00 8.76 84 ARG A N 1
ATOM 788 C CA . ARG A 1 86 ? -6.198 3.766 -38.523 1.00 9.22 84 ARG A CA 1
ATOM 789 C C . ARG A 1 86 ? -7.716 3.684 -38.603 1.00 8.57 84 ARG A C 1
ATOM 790 O O . ARG A 1 86 ? -8.430 4.484 -37.997 1.00 9.00 84 ARG A O 1
ATOM 798 N N . ASP A 1 87 ? -8.216 2.730 -39.375 1.00 8.04 85 ASP A N 1
ATOM 799 C CA . ASP A 1 87 ? -9.654 2.643 -39.656 1.00 9.82 85 ASP A CA 1
ATOM 800 C C . ASP A 1 87 ? -10.382 2.163 -38.413 1.00 9.61 85 ASP A C 1
ATOM 801 O O . ASP A 1 87 ? -10.218 1.008 -38.004 1.00 10.14 85 ASP A O 1
ATOM 806 N N . ILE A 1 88 ? -11.213 3.028 -37.831 1.00 7.97 86 ILE A N 1
ATOM 807 C CA . ILE A 1 88 ? -11.975 2.683 -36.640 1.00 7.18 86 ILE A CA 1
ATOM 808 C C . ILE A 1 88 ? -13.476 2.582 -36.929 1.00 7.71 86 ILE A C 1
ATOM 809 O O . ILE A 1 88 ? -14.300 2.574 -36.019 1.00 7.46 86 ILE A O 1
ATOM 814 N N . ARG A 1 89 ? -13.846 2.428 -38.200 1.00 6.85 87 ARG A N 1
ATOM 815 C CA . ARG A 1 89 ? -15.271 2.307 -38.520 1.00 7.93 87 ARG A CA 1
ATOM 816 C C . ARG A 1 89 ? -15.965 1.126 -37.847 1.00 6.97 87 ARG A C 1
ATOM 817 O O . ARG A 1 89 ? -17.149 1.185 -37.528 1.00 8.50 87 ARG A O 1
ATOM 825 N N . GLY A 1 90 ? -15.226 0.047 -37.595 1.00 7.31 88 GLY A N 1
ATOM 826 C CA . GLY A 1 90 ? -15.785 -1.119 -36.931 1.00 8.43 88 GLY A CA 1
ATOM 827 C C . GLY A 1 90 ? -16.165 -0.876 -35.460 1.00 7.25 88 GLY A C 1
ATOM 828 O O . GLY A 1 90 ? -16.903 -1.657 -34.843 1.00 8.87 88 GLY A O 1
ATOM 829 N N . PHE A 1 91 ? -15.675 0.219 -34.882 1.00 6.57 89 PHE A N 1
ATOM 830 C CA . PHE A 1 91 ? -16.018 0.568 -33.513 1.00 6.62 89 PHE A CA 1
ATOM 831 C C . PHE A 1 91 ? -17.263 1.446 -33.489 1.00 6.44 89 PHE A C 1
ATOM 832 O O . PHE A 1 91 ? -17.774 1.762 -32.410 1.00 6.07 89 PHE A O 1
ATOM 840 N N . LEU A 1 92 ? -17.745 1.848 -34.659 1.00 5.79 90 LEU A N 1
ATOM 841 C CA . LEU A 1 92 ? -18.972 2.681 -34.761 1.00 6.04 90 LEU A CA 1
ATOM 842 C C . LEU A 1 92 ? -20.215 1.816 -34.959 1.00 5.76 90 LEU A C 1
ATOM 843 O O . LEU A 1 92 ? -20.247 0.960 -35.857 1.00 7.09 90 LEU A O 1
ATOM 848 N N . ALA A 1 93 ? -21.233 2.053 -34.152 1.00 6.04 91 ALA A N 1
ATOM 849 C CA . ALA A 1 93 ? -22.493 1.331 -34.260 1.00 6.10 91 ALA A CA 1
ATOM 850 C C . ALA A 1 93 ? -23.290 1.800 -35.469 1.00 6.64 91 ALA A C 1
ATOM 851 O O . ALA A 1 93 ? -23.033 2.877 -36.009 1.00 7.81 91 ALA A O 1
ATOM 853 N N . ARG A 1 94 ? -24.281 0.997 -35.873 1.00 7.75 92 ARG A N 1
ATOM 854 C CA A ARG A 1 94 ? -25.210 1.410 -36.927 0.62 8.52 92 ARG A CA 1
ATOM 855 C CA B ARG A 1 94 ? -25.231 1.373 -36.924 0.38 11.63 92 ARG A CA 1
ATOM 856 C C . ARG A 1 94 ? -26.403 2.167 -36.363 1.00 9.68 92 ARG A C 1
ATOM 857 O O . ARG A 1 94 ? -27.101 2.845 -37.095 1.00 12.63 92 ARG A O 1
ATOM 872 N N A GLU A 1 95 ? -26.630 2.087 -35.063 0.70 9.66 93 GLU A N 1
ATOM 873 N N B GLU A 1 95 ? -26.607 2.057 -35.051 0.30 13.25 93 GLU A N 1
ATOM 874 C CA A GLU A 1 95 ? -27.667 2.894 -34.453 0.70 9.17 93 GLU A CA 1
ATOM 875 C CA B GLU A 1 95 ? -27.693 2.747 -34.365 0.30 15.34 93 GLU A CA 1
ATOM 876 C C A GLU A 1 95 ? -27.166 3.342 -33.073 0.70 8.08 93 GLU A C 1
ATOM 877 C C B GLU A 1 95 ? -27.228 3.234 -32.983 0.30 11.20 93 GLU A C 1
ATOM 878 O O A GLU A 1 95 ? -26.149 2.872 -32.595 0.70 9.67 93 GLU A O 1
ATOM 879 O O B GLU A 1 95 ? -26.313 2.669 -32.394 0.30 10.22 93 GLU A O 1
ATOM 890 N N . GLU A 1 96 ? -27.899 4.254 -32.458 1.00 9.10 94 GLU A N 1
ATOM 891 C CA . GLU A 1 96 ? -27.533 4.877 -31.184 1.00 8.43 94 GLU A CA 1
ATOM 892 C C . GLU A 1 96 ? -27.311 3.838 -30.092 1.00 8.42 94 GLU A C 1
ATOM 893 O O . GLU A 1 96 ? -28.146 2.974 -29.900 1.00 9.63 94 GLU A O 1
ATOM 899 N N . VAL A 1 97 ? -26.199 3.951 -29.384 1.00 8.26 95 VAL A N 1
ATOM 900 C CA . VAL A 1 97 ? -25.821 3.023 -28.331 1.00 7.75 95 VAL A CA 1
ATOM 901 C C . VAL A 1 97 ? -26.086 3.636 -26.958 1.00 7.95 95 VAL A C 1
ATOM 902 O O . VAL A 1 97 ? -25.677 4.751 -26.702 1.00 12.12 95 VAL A O 1
ATOM 906 N N . GLU A 1 98 ? -26.734 2.891 -26.082 1.00 9.10 96 GLU A N 1
ATOM 907 C CA . GLU A 1 98 ? -26.923 3.255 -24.685 1.00 8.42 96 GLU A CA 1
ATOM 908 C C . GLU A 1 98 ? -26.068 2.329 -23.836 1.00 10.64 96 GLU A C 1
ATOM 909 O O . GLU A 1 98 ? -25.980 1.121 -24.143 1.00 12.38 96 GLU A O 1
ATOM 915 N N . VAL A 1 99 ? -25.431 2.852 -22.778 1.00 8.50 97 VAL A N 1
ATOM 916 C CA . VAL A 1 99 ? -24.564 2.044 -21.928 1.00 10.89 97 VAL A CA 1
ATOM 917 C C . VAL A 1 99 ? -24.687 2.517 -20.483 1.00 11.53 97 VAL A C 1
ATOM 918 O O . VAL A 1 99 ? -25.103 3.658 -20.212 1.00 13.49 97 VAL A O 1
ATOM 922 N N . ASN A 1 100 ? -24.304 1.661 -19.550 1.00 13.26 98 ASN A N 1
ATOM 923 C CA A ASN A 1 100 ? -24.381 1.989 -18.125 0.63 14.87 98 ASN A CA 1
ATOM 924 C CA B ASN A 1 100 ? -24.397 1.993 -18.124 0.37 16.53 98 ASN A CA 1
ATOM 925 C C . ASN A 1 100 ? -23.199 2.811 -17.633 1.00 13.77 98 ASN A C 1
ATOM 926 O O . ASN A 1 100 ? -23.313 3.562 -16.660 1.00 14.22 98 ASN A O 1
ATOM 935 N N . GLU A 1 101 ? -22.064 2.658 -18.307 1.00 11.97 99 GLU A N 1
ATOM 936 C CA . GLU A 1 101 ? -20.833 3.347 -17.943 1.00 12.92 99 GLU A CA 1
ATOM 937 C C . GLU A 1 101 ? -20.081 3.766 -19.215 1.00 11.59 99 GLU A C 1
ATOM 938 O O . GLU A 1 101 ? -19.688 2.918 -20.019 1.00 13.74 99 GLU A O 1
ATOM 944 N N . ALA A 1 102 ? -19.855 5.061 -19.372 1.00 9.11 100 ALA A N 1
ATOM 945 C CA . ALA A 1 102 ? -19.052 5.569 -20.472 1.00 8.24 100 ALA A CA 1
ATOM 946 C C . ALA A 1 102 ? -17.942 6.492 -19.967 1.00 8.27 100 ALA A C 1
ATOM 947 O O . ALA A 1 102 ? -17.972 6.973 -18.810 1.00 8.58 100 ALA A O 1
ATOM 949 N N . VAL A 1 103 ? -16.980 6.731 -20.859 1.00 8.94 101 VAL A N 1
ATOM 950 C CA . VAL A 1 103 ? -15.838 7.606 -20.604 1.00 8.62 101 VAL A CA 1
ATOM 951 C C . VAL A 1 103 ? -15.804 8.626 -21.714 1.00 7.36 101 VAL A C 1
ATOM 952 O O . VAL A 1 103 ? -15.913 8.290 -22.877 1.00 8.81 101 VAL A O 1
ATOM 956 N N . LEU A 1 104 ? -15.652 9.890 -21.323 1.00 7.83 102 LEU A N 1
ATOM 957 C CA . LEU A 1 104 ? -15.492 10.999 -22.273 1.00 6.66 102 LEU A CA 1
ATOM 958 C C . LEU A 1 104 ? -14.032 11.424 -22.237 1.00 6.94 102 LEU A C 1
ATOM 959 O O . LEU A 1 104 ? -13.501 11.756 -21.169 1.00 7.94 102 LEU A O 1
ATOM 964 N N . ALA A 1 105 ? -13.397 11.402 -23.407 1.00 6.13 103 ALA A N 1
ATOM 965 C CA . ALA A 1 105 ? -11.972 11.690 -23.533 1.00 7.24 103 ALA A CA 1
ATOM 966 C C . ALA A 1 105 ? -11.739 12.997 -24.275 1.00 5.82 103 ALA A C 1
ATOM 967 O O . ALA A 1 105 ? -12.253 13.192 -25.374 1.00 7.17 103 ALA A O 1
ATOM 969 N N . ILE A 1 106 ? -10.928 13.877 -23.686 1.00 7.10 104 ILE A N 1
ATOM 970 C CA . ILE A 1 106 ? -10.659 15.231 -24.202 1.00 6.39 104 ILE A CA 1
ATOM 971 C C . ILE A 1 106 ? -9.155 15.398 -24.386 1.00 5.94 104 ILE A C 1
ATOM 972 O O . ILE A 1 106 ? -8.369 14.947 -23.543 1.00 5.56 104 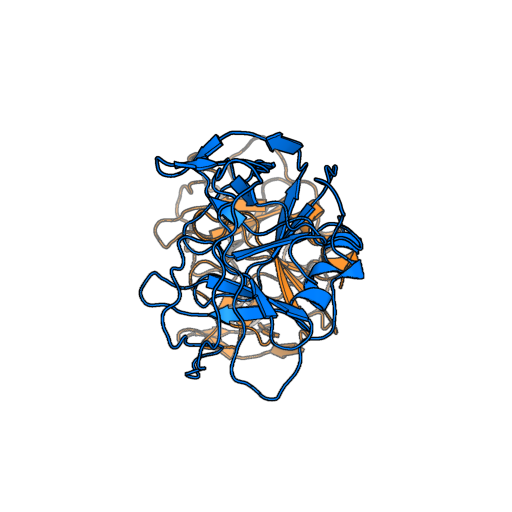ILE A O 1
ATOM 977 N N A ASN A 1 107 ? -8.721 16.029 -25.472 0.61 5.97 105 ASN A N 1
ATOM 978 N N B ASN A 1 107 ? -8.766 16.070 -25.471 0.39 5.80 105 ASN A N 1
ATOM 979 C CA A ASN A 1 107 ? -7.313 16.456 -25.549 0.61 7.13 105 ASN A CA 1
ATOM 980 C CA B ASN A 1 107 ? -7.357 16.317 -25.799 0.39 6.55 105 ASN A CA 1
ATOM 981 C C A ASN A 1 107 ? -7.193 17.764 -26.285 0.61 8.38 105 ASN A C 1
ATOM 982 C C B ASN A 1 107 ? -7.172 17.773 -26.338 0.39 7.76 105 ASN A C 1
ATOM 983 O O A ASN A 1 107 ? -7.186 17.836 -27.522 0.61 10.59 105 ASN A O 1
ATOM 984 O O B ASN A 1 107 ? -7.088 17.958 -27.560 0.39 8.29 105 ASN A O 1
ATOM 993 N N . THR A 1 108 ? -7.135 18.800 -25.475 1.00 8.38 106 THR A N 1
ATOM 994 C CA . THR A 1 108 ? -6.910 20.173 -25.937 1.00 8.12 106 THR A CA 1
ATOM 995 C C . THR A 1 108 ? -5.911 20.858 -24.988 1.00 9.70 106 THR A C 1
ATOM 996 O O . THR A 1 108 ? -5.516 20.312 -23.943 1.00 10.10 106 THR A O 1
ATOM 1000 N N . SER A 1 109 ? -5.515 22.085 -25.337 1.00 10.84 107 SER A N 1
ATOM 1001 C CA . SER A 1 109 ? -4.593 22.825 -24.488 1.00 12.76 107 SER A CA 1
ATOM 1002 C C . SER A 1 109 ? -5.164 23.106 -23.110 1.00 15.18 107 SER A C 1
ATOM 1003 O O . SER A 1 109 ? -4.424 23.219 -22.133 1.00 17.81 107 SER A O 1
ATOM 1006 N N . LYS A 1 110 ? -6.475 23.231 -23.023 1.00 13.25 108 LYS A N 1
ATOM 1007 C CA A LYS A 1 110 ? -7.143 23.443 -21.744 0.52 16.46 108 LYS A CA 1
ATOM 1008 C CA B LYS A 1 110 ? -7.132 23.449 -21.744 0.48 15.69 108 LYS A CA 1
ATOM 1009 C C . LYS A 1 110 ? -7.277 22.141 -20.956 1.00 12.37 108 LYS A C 1
ATOM 1010 O O . LYS A 1 110 ? -7.182 22.153 -19.735 1.00 14.67 108 LYS A O 1
ATOM 1021 N N . PHE A 1 111 ? -7.514 21.021 -21.661 1.00 8.95 109 PHE A N 1
ATOM 1022 C CA . PHE A 1 111 ? -7.724 19.716 -21.039 1.00 8.85 109 PHE A CA 1
ATOM 1023 C C . PHE A 1 111 ? -6.851 18.682 -21.772 1.00 9.45 109 PHE A C 1
ATOM 1024 O O . PHE A 1 111 ? -7.312 17.950 -22.639 1.00 7.02 109 PHE A O 1
ATOM 1032 N N A PRO A 1 112 ? -5.577 18.669 -21.359 0.61 10.51 110 PRO A N 1
ATOM 1033 N N B PRO A 1 112 ? -5.561 18.564 -21.469 0.39 12.42 110 PRO A N 1
ATOM 1034 C CA A PRO A 1 112 ? -4.588 17.801 -21.952 0.61 8.72 110 PRO A CA 1
ATOM 1035 C CA B PRO A 1 112 ? -4.716 17.835 -22.456 0.39 11.79 110 PRO A CA 1
ATOM 1036 C C A PRO A 1 112 ? -4.714 16.425 -21.368 0.61 7.66 110 PRO A C 1
ATOM 1037 C C B PRO A 1 112 ? -4.865 16.277 -22.690 0.39 9.37 110 PRO A C 1
ATOM 1038 O O A PRO A 1 112 ? -4.583 16.197 -20.160 0.61 8.71 110 PRO A O 1
ATOM 1039 O O B PRO A 1 112 ? -4.767 15.710 -23.795 0.39 7.30 110 PRO A O 1
ATOM 1046 N N A ASN A 1 113 ? -5.024 15.521 -22.286 0.61 4.78 111 ASN A N 1
ATOM 1047 N N B ASN A 1 113 ? -5.091 15.541 -21.634 0.39 8.94 111 ASN A N 1
ATOM 1048 C CA A ASN A 1 113 ? -5.301 14.091 -22.069 0.61 8.17 111 ASN A CA 1
ATOM 1049 C CA B ASN A 1 113 ? -5.105 14.101 -21.799 0.39 9.97 111 ASN A CA 1
ATOM 1050 C C A ASN A 1 113 ? -6.032 13.726 -20.796 0.61 6.53 111 ASN A C 1
ATOM 1051 C C B ASN A 1 113 ? -6.070 13.602 -20.735 0.39 7.83 111 ASN A C 1
ATOM 1052 O O A ASN A 1 113 ? -5.493 13.037 -19.911 0.61 7.76 111 ASN A O 1
ATOM 1053 O O B ASN A 1 113 ? -5.726 12.747 -19.912 0.39 8.53 111 ASN A O 1
ATOM 1062 N N . MET A 1 114 ? -7.274 14.177 -20.745 1.00 8.13 112 MET A N 1
ATOM 1063 C CA A MET A 1 114 ? -8.159 13.924 -19.630 0.61 8.42 112 MET A CA 1
ATOM 1064 C CA B MET A 1 114 ? -8.236 13.989 -19.654 0.39 9.29 112 MET A CA 1
ATOM 1065 C C . MET A 1 114 ? -9.324 12.999 -19.996 1.00 8.76 112 MET A C 1
ATOM 1066 O O .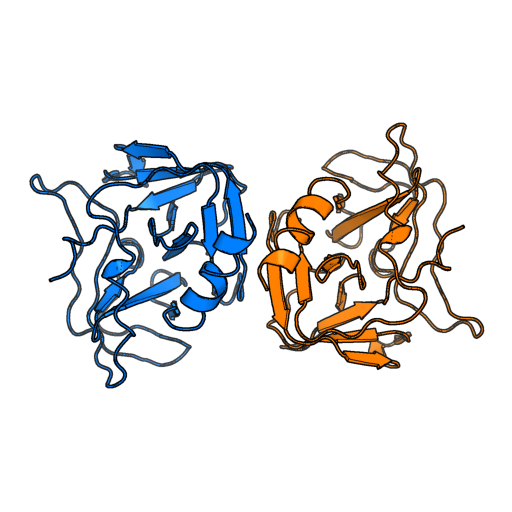 MET A 1 114 ? -9.847 13.042 -21.089 1.00 10.22 112 MET A O 1
ATOM 1075 N N . TYR A 1 115 ? -9.651 12.138 -19.043 1.00 8.03 113 TYR A N 1
ATOM 1076 C CA . TYR A 1 115 ? -10.702 11.152 -19.189 1.00 8.77 113 TYR A CA 1
ATOM 1077 C C . TYR A 1 115 ? -11.719 11.324 -18.053 1.00 8.20 113 TYR A C 1
ATOM 1078 O O . TYR A 1 115 ? -11.349 11.375 -16.880 1.00 7.91 113 TYR A O 1
ATOM 1087 N N . ILE A 1 116 ? -13.005 11.340 -18.399 1.00 7.44 114 ILE A N 1
ATOM 1088 C CA . ILE A 1 116 ? -14.077 11.589 -17.441 1.00 7.42 114 ILE A CA 1
ATOM 1089 C C . ILE A 1 116 ? -15.037 10.388 -17.420 1.00 9.23 114 ILE A C 1
ATOM 1090 O O . ILE A 1 116 ? -15.596 10.029 -18.455 1.00 8.58 114 ILE A O 1
ATOM 1095 N N . PRO A 1 117 ? -15.264 9.776 -16.249 1.00 8.14 115 PRO A N 1
ATOM 1096 C CA . PRO A 1 117 ? -16.306 8.742 -16.163 1.00 9.62 115 PRO A CA 1
ATOM 1097 C C . PRO A 1 117 ? -17.649 9.427 -16.036 1.00 10.25 115 PRO A C 1
ATOM 1098 O O . PRO A 1 117 ? -17.968 9.986 -14.988 1.00 13.71 115 PRO A O 1
ATOM 1102 N N . VAL A 1 118 ? -18.403 9.442 -17.121 1.00 8.99 116 VAL A N 1
ATOM 1103 C CA . VAL A 1 118 ? -19.661 10.186 -17.169 1.00 7.88 116 VAL A CA 1
ATOM 1104 C C . VAL A 1 118 ? -20.893 9.382 -16.759 1.00 10.61 116 VAL A C 1
ATOM 1105 O O . VAL A 1 118 ? -21.985 9.947 -16.704 1.00 11.91 116 VAL A O 1
ATOM 1109 N N . GLY A 1 119 ? -20.714 8.111 -16.397 1.00 11.33 117 GLY A N 1
ATOM 1110 C CA . GLY A 1 119 ? -21.855 7.309 -15.974 1.00 11.05 117 GLY A CA 1
ATOM 1111 C C . GLY A 1 119 ? -22.699 6.818 -17.154 1.00 9.14 117 GLY A C 1
ATOM 1112 O O . GLY A 1 119 ? -22.191 6.566 -18.247 1.00 9.95 117 GLY A O 1
ATOM 1113 N N . GLN A 1 120 ? -24.002 6.754 -16.953 1.00 9.27 118 GLN A N 1
ATOM 1114 C CA A GLN A 1 120 ? -24.899 6.165 -17.945 0.51 8.97 118 GLN A CA 1
ATOM 1115 C CA B GLN A 1 120 ? -24.891 6.159 -17.936 0.49 9.51 118 GLN A CA 1
ATOM 1116 C C . GLN A 1 120 ? -25.150 7.116 -19.102 1.00 8.64 118 GLN A C 1
ATOM 1117 O O . GLN A 1 120 ? -25.255 8.317 -18.918 1.00 9.99 118 GLN A O 1
ATOM 1128 N N . VAL A 1 121 ? -25.251 6.554 -20.299 1.00 7.56 119 VAL A N 1
ATOM 1129 C CA . VAL A 1 121 ? -25.561 7.288 -21.529 1.00 6.92 119 VAL A CA 1
ATOM 1130 C C . VAL A 1 121 ? -26.922 6.795 -22.025 1.00 7.29 119 VAL A C 1
ATOM 1131 O O . VAL A 1 121 ? -27.137 5.592 -22.176 1.00 8.31 119 VAL A O 1
ATOM 1135 N N . THR A 1 122 ? -27.821 7.730 -22.275 1.00 7.07 120 THR A N 1
ATOM 1136 C CA . THR A 1 122 ? -29.166 7.459 -22.738 1.00 8.24 120 THR A CA 1
ATOM 1137 C C . THR A 1 122 ? -29.359 8.091 -24.117 1.00 6.06 120 THR A C 1
ATOM 1138 O O . THR A 1 122 ? -28.844 9.192 -24.402 1.00 6.47 120 THR A O 1
ATOM 1142 N N . ASP A 1 123 ? -30.113 7.408 -24.986 1.00 7.24 121 ASP A N 1
ATOM 1143 C CA . ASP A 1 123 ? -30.497 7.965 -26.287 1.00 6.39 121 ASP A CA 1
ATOM 1144 C C . ASP A 1 123 ? -31.635 8.981 -26.054 1.00 7.54 121 ASP A C 1
ATOM 1145 O O . ASP A 1 123 ? -32.790 8.604 -25.875 1.00 9.15 121 ASP A O 1
ATOM 1150 N N . TYR A 1 124 ? -31.277 10.248 -25.944 1.00 7.73 122 TYR A N 1
ATOM 1151 C CA . TYR A 1 124 ? -32.239 11.309 -25.645 1.00 9.07 122 TYR A CA 1
ATOM 1152 C C . TYR A 1 124 ? -33.065 11.681 -26.869 1.00 7.04 122 TYR A C 1
ATOM 1153 O O . TYR A 1 124 ? -34.248 11.945 -26.745 1.00 9.16 122 TYR A O 1
ATOM 1162 N N . GLY A 1 125 ? -32.436 11.670 -28.044 1.00 7.36 123 GLY A N 1
ATOM 1163 C CA . GLY A 1 125 ? -33.112 11.907 -29.315 1.00 9.33 123 GLY A CA 1
ATOM 1164 C C . GLY A 1 125 ? -33.092 13.370 -29.719 1.00 7.42 123 GLY A C 1
ATOM 1165 O O . GLY A 1 125 ? -32.030 13.936 -29.984 1.00 8.96 123 GLY A O 1
ATOM 1166 N N . PHE A 1 126 ? -34.282 13.971 -29.752 1.00 7.74 124 PHE A N 1
ATOM 1167 C CA . PHE A 1 126 ? -34.474 15.355 -30.179 1.00 8.15 124 PHE A CA 1
ATOM 1168 C C . PHE A 1 126 ? -34.100 16.371 -29.096 1.00 9.52 124 PHE A C 1
ATOM 1169 O O . PHE A 1 126 ? -34.492 16.237 -27.944 1.00 11.16 124 PHE A O 1
ATOM 1177 N N . LEU A 1 127 ? -33.346 17.389 -29.499 1.00 10.43 125 LEU A N 1
ATOM 1178 C CA . LEU A 1 127 ? -32.996 18.505 -28.620 1.00 11.88 125 LEU A CA 1
ATOM 1179 C C . LEU A 1 127 ? -32.906 19.790 -29.434 1.00 8.83 125 LEU A C 1
ATOM 1180 O O . LEU A 1 127 ? -32.321 19.788 -30.529 1.00 9.06 125 LEU A O 1
ATOM 1185 N N . ASN A 1 128 ? -33.427 20.895 -28.897 1.00 10.00 126 ASN A N 1
ATOM 1186 C CA . ASN A 1 128 ? -33.159 22.182 -29.504 1.00 10.31 126 ASN A CA 1
ATOM 1187 C C . ASN A 1 128 ? -31.828 22.657 -28.892 1.00 8.93 126 ASN A C 1
ATOM 1188 O O . ASN A 1 128 ? -31.769 23.015 -27.724 1.00 11.37 126 ASN A O 1
ATOM 1193 N N . LEU A 1 129 ? -30.763 22.566 -29.679 1.00 8.09 127 LEU A N 1
ATOM 1194 C CA . LEU A 1 129 ? -29.388 22.761 -29.214 1.00 8.65 127 LEU A CA 1
ATOM 1195 C C . LEU A 1 129 ? -28.867 24.068 -29.813 1.00 8.30 127 LEU A C 1
ATOM 1196 O O . LEU A 1 129 ? -28.727 24.200 -31.039 1.00 9.89 127 LEU A O 1
ATOM 1201 N N . GLY A 1 130 ? -28.552 25.041 -28.978 1.00 9.59 128 GLY A N 1
ATOM 1202 C CA . GLY A 1 130 ? -28.043 26.305 -29.488 1.00 12.54 128 GLY A CA 1
ATOM 1203 C C . GLY A 1 130 ? -28.990 26.939 -30.494 1.00 12.21 128 GLY A C 1
ATOM 1204 O O . GLY A 1 130 ? -28.530 27.591 -31.445 1.00 13.91 128 GLY A O 1
ATOM 1205 N N . GLY A 1 131 ? -30.295 26.774 -30.286 1.00 10.57 129 GLY A N 1
ATOM 1206 C CA . GLY A 1 131 ? -31.295 27.375 -31.159 1.00 12.63 129 GLY A CA 1
ATOM 1207 C C . GLY A 1 131 ? -31.623 26.555 -32.414 1.00 11.69 129 GLY A C 1
ATOM 1208 O O . GLY A 1 131 ? -32.436 26.969 -33.241 1.00 15.15 129 GLY A O 1
ATOM 1209 N N . THR A 1 132 ? -31.011 25.383 -32.570 1.00 10.77 130 THR A N 1
ATOM 1210 C CA . THR A 1 132 ? -31.192 24.579 -33.775 1.00 10.19 130 THR A CA 1
ATOM 1211 C C . THR A 1 132 ? -31.798 23.223 -33.423 1.00 8.34 130 THR A C 1
ATOM 1212 O O . THR A 1 132 ? -31.265 22.485 -32.588 1.00 8.62 130 THR A O 1
ATOM 1216 N N . PRO A 1 133 ? -32.926 22.871 -34.051 1.00 8.78 131 PRO A N 1
ATOM 1217 C CA . PRO A 1 133 ? -33.493 21.523 -33.875 1.00 8.81 131 PRO A CA 1
ATOM 1218 C C . PRO A 1 133 ? -32.465 20.491 -34.289 1.00 7.38 131 PRO A C 1
ATOM 1219 O O . PRO A 1 133 ? -31.931 20.549 -35.411 1.00 7.21 131 PRO A O 1
ATOM 1223 N N . THR A 1 134 ? -32.218 19.516 -33.407 1.00 7.47 132 THR A N 1
ATOM 1224 C CA . THR A 1 134 ? -31.098 18.571 -33.547 1.00 6.74 132 THR A CA 1
ATOM 1225 C C . THR A 1 134 ? -31.569 17.200 -33.121 1.00 6.63 132 THR A C 1
ATOM 1226 O O . THR A 1 134 ? -32.373 17.083 -32.190 1.00 8.35 132 THR A O 1
ATOM 1230 N N . LYS A 1 135 ? -31.057 16.163 -33.790 1.00 6.65 133 LYS A N 1
ATOM 1231 C CA . LYS A 1 135 ? -31.455 14.781 -33.489 1.00 6.71 133 LYS A CA 1
ATOM 1232 C C . LYS A 1 135 ? -30.258 13.909 -33.158 1.00 5.73 133 LYS A C 1
ATOM 1233 O O . LYS A 1 135 ? -29.106 14.317 -33.305 1.00 6.23 133 LYS A O 1
ATOM 1239 N N . ARG A 1 136 ? -30.540 12.697 -32.682 1.00 6.13 134 ARG A N 1
ATOM 1240 C CA . ARG A 1 136 ? -29.550 11.661 -32.353 1.00 6.09 134 ARG A CA 1
ATOM 1241 C C . ARG A 1 136 ? -28.628 12.096 -31.229 1.00 5.46 134 ARG A C 1
ATOM 1242 O O . ARG A 1 136 ? -27.437 11.733 -31.182 1.00 5.75 134 ARG A O 1
ATOM 1250 N N . MET A 1 137 ? -29.198 12.851 -30.272 1.00 5.35 135 MET A N 1
ATOM 1251 C CA . MET A 1 137 ? -28.445 13.255 -29.080 1.00 6.25 135 MET A CA 1
ATOM 1252 C C . MET A 1 137 ? -28.402 12.148 -28.017 1.00 6.10 135 MET A C 1
ATOM 1253 O O . MET A 1 137 ? -29.433 11.568 -27.658 1.00 7.03 135 MET A O 1
ATOM 1258 N N . LEU A 1 138 ? -27.199 11.911 -27.496 1.00 5.44 136 LEU A N 1
ATOM 1259 C CA . LEU A 1 138 ? -26.937 11.019 -26.369 1.00 6.60 136 LEU A CA 1
ATOM 1260 C C . LEU A 1 138 ? -26.674 11.876 -25.143 1.00 7.00 136 LEU A C 1
ATOM 1261 O O . LEU A 1 138 ? -25.866 12.803 -25.222 1.00 7.46 136 LEU A O 1
ATOM 1266 N N . VAL A 1 139 ? -27.357 11.600 -24.029 1.00 6.35 137 VAL A N 1
ATOM 1267 C CA . VAL A 1 139 ? -27.241 12.442 -22.823 1.00 6.58 137 VAL A CA 1
ATOM 1268 C C . VAL A 1 139 ? -26.549 11.698 -21.661 1.00 6.00 137 VAL A C 1
ATOM 1269 O O . VAL A 1 139 ? -26.679 10.480 -21.526 1.00 6.10 137 VAL A O 1
ATOM 1273 N N . TYR A 1 140 ? -25.777 12.452 -20.869 1.00 5.83 138 TYR A N 1
ATOM 1274 C CA . TYR A 1 140 ? -25.131 11.961 -19.668 1.00 5.28 138 TYR A CA 1
ATOM 1275 C C . TYR A 1 140 ? -24.980 13.099 -18.689 1.00 5.28 138 TYR A C 1
ATOM 1276 O O . TYR A 1 140 ? -24.963 14.274 -19.085 1.00 6.74 138 TYR A O 1
ATOM 1285 N N . ASN A 1 141 ? -24.903 12.766 -17.407 1.00 5.98 139 ASN A N 1
ATOM 1286 C CA . ASN A 1 141 ? -24.881 13.777 -16.354 1.00 6.34 139 ASN A CA 1
ATOM 1287 C C . ASN A 1 141 ? -23.494 13.919 -15.765 1.00 7.95 139 ASN A C 1
ATOM 1288 O O . ASN A 1 141 ? -22.997 13.037 -15.061 1.00 11.82 139 ASN A O 1
ATOM 1293 N N A PHE A 1 142 ? -22.832 15.054 -15.935 0.61 7.79 140 PHE A N 1
ATOM 1294 N N B PHE A 1 142 ? -22.881 14.955 -16.337 0.39 9.64 140 PHE A N 1
ATOM 1295 C CA A PHE A 1 142 ? -21.525 15.280 -15.278 0.61 7.08 140 PHE A CA 1
ATOM 1296 C CA B PHE A 1 142 ? -21.570 15.470 -16.029 0.39 5.95 140 PHE A CA 1
ATOM 1297 C C A PHE A 1 142 ? -21.324 16.791 -15.323 0.61 5.78 140 PHE A C 1
ATOM 1298 C C B PHE A 1 142 ? -21.518 16.939 -16.474 0.39 6.41 140 PHE A C 1
ATOM 1299 O O A PHE A 1 142 ? -22.069 17.474 -16.022 0.61 6.33 140 PHE A O 1
ATOM 1300 O O B PHE A 1 142 ? -22.008 17.296 -17.558 0.39 4.99 140 PHE A O 1
ATOM 1315 N N A PRO A 1 143 ? -20.330 17.324 -14.594 0.61 6.95 141 PRO A N 1
ATOM 1316 N N B PRO A 1 143 ? -20.905 17.800 -15.646 0.39 6.85 141 PRO A N 1
ATOM 1317 C CA A PRO A 1 143 ? -20.147 18.779 -14.608 0.61 6.58 141 PRO A CA 1
ATOM 1318 C CA B PRO A 1 143 ? -20.794 19.226 -15.979 0.39 8.18 141 PRO A CA 1
ATOM 1319 C C A PRO A 1 143 ? -19.488 19.242 -15.905 0.61 6.07 141 PRO A C 1
ATOM 1320 C C B PRO A 1 143 ? -19.674 19.480 -16.975 0.39 7.47 141 PRO A C 1
ATOM 1321 O O A PRO A 1 143 ? -18.273 19.140 -16.031 0.61 7.71 141 PRO A O 1
ATOM 1322 O O B PRO A 1 143 ? -18.579 19.955 -16.637 0.39 6.68 141 PRO A O 1
ATOM 1329 N N A THR A 1 144 ? -20.284 19.740 -16.855 0.61 9.65 142 THR A N 1
ATOM 1330 N N B THR A 1 144 ? -19.968 19.130 -18.219 0.39 6.62 142 THR A N 1
ATOM 1331 C CA A THR A 1 144 ? -19.805 20.088 -18.211 0.61 9.71 142 THR A CA 1
ATOM 1332 C CA B THR A 1 144 ? -19.041 19.365 -19.288 0.39 6.40 142 THR A CA 1
ATOM 1333 C C A THR A 1 144 ? -18.980 21.374 -18.236 0.61 9.23 142 THR A C 1
ATOM 1334 C C B THR A 1 144 ? -19.019 20.857 -19.488 0.39 7.22 142 THR A C 1
ATOM 1335 O O A THR A 1 144 ? -19.109 22.186 -17.329 0.61 11.34 142 THR A O 1
ATOM 1336 O O B THR A 1 144 ? -19.929 21.615 -19.102 0.39 7.46 142 THR A O 1
ATOM 1343 N N A ARG A 1 145 ? -18.155 21.554 -19.280 0.61 11.42 143 ARG A N 1
ATOM 1344 N N B ARG A 1 145 ? -17.934 21.328 -20.032 0.39 9.72 143 ARG A N 1
ATOM 1345 C CA A ARG A 1 145 ? -17.304 22.755 -19.489 0.61 13.44 143 ARG A CA 1
ATOM 1346 C CA B ARG A 1 145 ? -17.801 22.737 -19.981 0.39 18.55 143 ARG A CA 1
ATOM 1347 C C A ARG A 1 145 ? -17.047 23.098 -21.003 0.61 13.97 143 ARG A C 1
ATOM 1348 C C B ARG A 1 145 ? -17.116 23.112 -21.205 0.39 16.50 143 ARG A C 1
ATOM 1349 O O A ARG A 1 145 ? -16.864 22.181 -21.827 0.61 13.70 143 ARG A O 1
ATOM 1350 O O B ARG A 1 145 ? -16.727 22.273 -22.031 0.39 14.84 143 ARG A O 1
ATOM 1365 N N . ALA A 1 146 ? -16.994 24.403 -21.352 1.00 16.64 144 ALA A N 1
ATOM 1366 C CA . ALA A 1 146 ? -16.509 24.872 -22.613 1.00 14.74 144 ALA A CA 1
ATOM 1367 C C . ALA A 1 146 ? -15.112 24.294 -22.843 1.00 13.19 144 ALA A C 1
ATOM 1368 O O . ALA A 1 146 ? -14.320 24.124 -21.916 1.00 12.58 144 ALA A O 1
ATOM 1370 N N . GLY A 1 147 ? -14.819 23.986 -24.084 1.00 14.94 145 GLY A N 1
ATOM 1371 C CA . GLY A 1 147 ? -13.536 23.420 -24.411 1.00 13.42 145 GLY A CA 1
ATOM 1372 C C . GLY A 1 147 ? -13.548 21.905 -24.501 1.00 12.18 145 GLY A C 1
ATOM 1373 O O . GLY A 1 147 ? -12.576 21.326 -24.938 1.00 13.26 145 GLY A O 1
ATOM 1374 N N . GLN A 1 148 ? -14.651 21.265 -24.121 1.00 10.61 146 GLN A N 1
ATOM 1375 C CA . GLN A 1 148 ? -14.767 19.805 -24.227 1.00 9.81 146 GLN A CA 1
ATOM 1376 C C . GLN A 1 148 ? -15.420 19.306 -25.535 1.00 7.50 146 GLN A C 1
ATOM 1377 O O . GLN A 1 148 ? -15.590 18.111 -25.730 1.00 6.61 146 GLN A O 1
ATOM 1383 N N . CYS A 1 149 ? -15.819 20.207 -26.421 1.00 7.13 147 CYS A N 1
ATOM 1384 C CA . CYS A 1 149 ? -16.411 19.762 -27.670 1.00 6.92 147 CYS A CA 1
ATOM 1385 C C . CYS A 1 149 ? -15.437 19.075 -28.622 1.00 5.11 147 CYS A C 1
ATOM 1386 O O . CYS A 1 149 ? -14.263 19.404 -28.717 1.00 6.22 147 CYS A O 1
ATOM 1389 N N . GLY A 1 150 ? -15.976 18.040 -29.257 1.00 4.96 148 GLY A N 1
ATOM 1390 C CA . GLY A 1 150 ? -15.172 17.089 -30.004 1.00 5.27 148 GLY A CA 1
ATOM 1391 C C . GLY A 1 150 ? -14.633 15.964 -29.156 1.00 6.06 148 GLY A C 1
ATOM 1392 O O . GLY A 1 150 ? -14.109 14.993 -29.685 1.00 6.38 148 GLY A O 1
ATOM 1393 N N . GLY A 1 151 ? -14.792 16.057 -27.838 1.00 6.43 149 GLY A N 1
ATOM 1394 C CA . GLY A 1 151 ? -14.432 14.957 -26.961 1.00 5.97 149 GLY A CA 1
ATOM 1395 C C . GLY A 1 151 ? -15.115 13.668 -27.391 1.00 5.13 149 GLY A C 1
ATOM 1396 O O . GLY A 1 151 ? -16.247 13.672 -27.898 1.00 5.96 149 GLY A O 1
ATOM 1397 N N . VAL A 1 152 ? -14.419 12.567 -27.183 1.00 5.01 150 VAL A N 1
ATOM 1398 C CA . VAL A 1 152 ? -14.845 11.283 -27.722 1.00 6.04 150 VAL A CA 1
ATOM 1399 C C . VAL A 1 152 ? -15.484 10.438 -26.616 1.00 4.74 150 VAL A C 1
ATOM 1400 O O . VAL A 1 152 ? -14.868 10.156 -25.583 1.00 6.52 150 VAL A O 1
ATOM 1404 N N . LEU A 1 153 ? -16.737 10.078 -26.841 1.00 4.72 151 LEU A N 1
ATOM 1405 C CA . LEU A 1 153 ? -17.536 9.305 -25.876 1.00 4.74 151 LEU A CA 1
ATOM 1406 C C . LEU A 1 153 ? -17.412 7.817 -26.200 1.00 5.76 151 LEU A C 1
ATOM 1407 O O . LEU A 1 153 ? -17.761 7.408 -27.322 1.00 7.06 151 LEU A O 1
ATOM 1412 N N . MET A 1 154 ? -16.915 7.040 -25.233 1.00 6.86 152 MET A N 1
ATOM 1413 C CA . MET A 1 154 ? -16.598 5.633 -25.441 1.00 7.78 152 MET A CA 1
ATOM 1414 C C . MET A 1 154 ? -17.092 4.720 -24.321 1.00 8.96 152 MET A C 1
ATOM 1415 O O . MET A 1 154 ? -17.275 5.131 -23.172 1.00 8.80 152 MET A O 1
ATOM 1420 N N . SER A 1 155 ? -17.265 3.442 -24.661 1.00 9.89 153 SER A N 1
ATOM 1421 C CA . SER A 1 155 ? -17.405 2.383 -23.673 1.00 10.47 153 SER A CA 1
ATOM 1422 C C . SER A 1 155 ? -16.479 1.278 -24.116 1.00 10.37 153 SER A C 1
ATOM 1423 O O . SER A 1 155 ? -15.836 1.384 -25.136 1.00 10.26 153 SER A O 1
ATOM 1426 N N . THR A 1 156 ? -16.400 0.184 -23.369 1.00 13.96 154 THR A N 1
ATOM 1427 C CA . THR A 1 156 ? -15.481 -0.862 -23.786 1.00 15.48 154 THR A CA 1
ATOM 1428 C C . THR A 1 156 ? -15.768 -1.343 -25.215 1.00 13.51 154 THR A C 1
ATOM 1429 O O . THR A 1 156 ? -16.862 -1.799 -25.509 1.00 13.06 154 THR A O 1
ATOM 1433 N N . GLY A 1 157 ? -14.769 -1.242 -26.083 1.00 11.96 155 GLY A N 1
ATOM 1434 C CA . GLY A 1 157 ? -14.878 -1.629 -27.479 1.00 12.93 155 GLY A CA 1
ATOM 1435 C C . GLY A 1 157 ? -15.834 -0.862 -28.361 1.00 9.16 155 GLY A C 1
ATOM 1436 O O . GLY A 1 157 ? -16.108 -1.322 -29.452 1.00 7.93 155 GLY A O 1
ATOM 1437 N N . LYS A 1 158 ? -16.291 0.329 -27.942 1.00 8.39 156 LYS A N 1
ATOM 1438 C CA A LYS A 1 158 ? -17.251 1.111 -28.738 0.64 6.37 156 LYS A CA 1
ATOM 1439 C CA B LYS A 1 158 ? -17.240 1.104 -28.741 0.36 8.23 156 LYS A CA 1
ATOM 1440 C C . LYS A 1 158 ? -16.909 2.596 -28.710 1.00 6.95 156 LYS A C 1
ATOM 1441 O O . LYS A 1 158 ? -16.616 3.157 -27.640 1.00 8.13 156 LYS A O 1
ATOM 1452 N N . VAL A 1 159 ? -16.991 3.240 -29.874 1.00 7.87 157 VAL A N 1
ATOM 1453 C CA . VAL A 1 159 ? -17.025 4.705 -29.943 1.00 6.21 157 VAL A CA 1
ATOM 1454 C C . VAL A 1 159 ? -18.497 5.093 -30.122 1.00 7.35 157 VAL A C 1
ATOM 1455 O O . VAL A 1 159 ? -19.099 4.749 -31.131 1.00 7.17 157 VAL A O 1
ATOM 1459 N N . LEU A 1 160 ? -19.077 5.768 -29.135 1.00 6.42 158 LEU A N 1
ATOM 1460 C CA A LEU A 1 160 ? -20.509 6.090 -29.119 0.49 6.69 158 LEU A CA 1
ATOM 1461 C CA B LEU A 1 160 ? -20.502 6.070 -29.118 0.51 6.03 158 LEU A CA 1
ATOM 1462 C C . LEU A 1 160 ? -20.857 7.378 -29.826 1.00 5.94 158 LEU A C 1
ATOM 1463 O O . LEU A 1 160 ? -21.898 7.472 -30.463 1.00 6.07 158 LEU A O 1
ATOM 1472 N N . GLY A 1 161 ? -20.010 8.395 -29.660 1.00 5.82 159 GLY A N 1
ATOM 1473 C CA . GLY A 1 161 ? -20.376 9.731 -30.104 1.00 6.02 159 GLY A CA 1
ATOM 1474 C C . GLY A 1 161 ? -19.307 10.740 -29.833 1.00 5.30 159 GLY A C 1
ATOM 1475 O O . GLY A 1 161 ? -18.248 10.414 -29.297 1.00 5.71 159 GLY A O 1
ATOM 1476 N N . ILE A 1 162 ? -19.617 11.987 -30.207 1.00 5.21 160 ILE A N 1
ATOM 1477 C CA A ILE A 1 162 ? -18.726 13.134 -30.065 0.89 4.62 160 ILE A CA 1
ATOM 1478 C CA B ILE A 1 162 ? -18.706 13.085 -29.953 0.11 8.16 160 ILE A CA 1
ATOM 1479 C C . ILE A 1 162 ? -19.454 14.210 -29.245 1.00 5.08 160 ILE A C 1
ATOM 1480 O O . ILE A 1 162 ? -20.591 14.550 -29.568 1.00 5.05 160 ILE A O 1
ATOM 1489 N N . HIS A 1 163 ? -18.808 14.747 -28.220 1.00 5.32 161 HIS A N 1
ATOM 1490 C CA . HIS A 1 163 ? -19.425 15.761 -2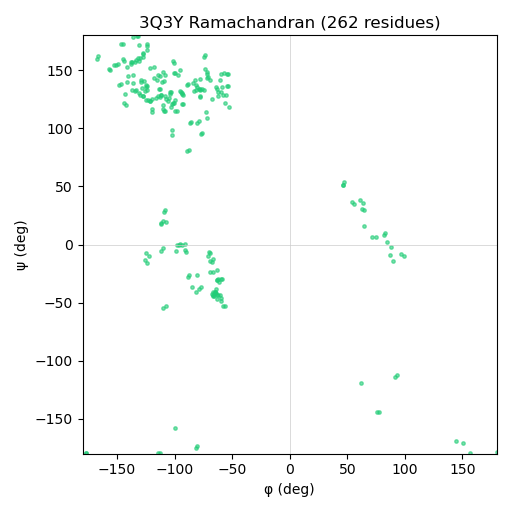7.377 1.00 5.35 161 HIS A CA 1
ATOM 1491 C C . HIS A 1 163 ? -19.646 17.075 -28.146 1.00 4.00 161 HIS A C 1
ATOM 1492 O O . HIS A 1 163 ? -18.712 17.625 -28.741 1.00 5.38 161 HIS A O 1
ATOM 1499 N N . VAL A 1 164 ? -20.889 17.548 -28.153 1.00 4.25 162 VAL A N 1
ATOM 1500 C CA . VAL A 1 164 ? -21.227 18.747 -28.908 1.00 4.93 162 VAL A CA 1
ATOM 1501 C C . VAL A 1 164 ? -21.910 19.829 -28.080 1.00 5.27 162 VAL A C 1
ATOM 1502 O O . VAL A 1 164 ? -21.964 20.986 -28.509 1.00 6.15 162 VAL A O 1
ATOM 1506 N N . GLY A 1 165 ? -22.383 19.523 -26.869 1.00 5.75 163 GLY A N 1
ATOM 1507 C CA . GLY A 1 165 ? -23.104 20.551 -26.148 1.00 7.68 163 GLY A CA 1
ATOM 1508 C C . GLY A 1 165 ? -23.542 20.149 -24.756 1.00 5.82 163 GLY A C 1
ATOM 1509 O O . GLY A 1 165 ? -23.280 19.035 -24.285 1.00 5.41 163 GLY A O 1
ATOM 1510 N N . GLY A 1 166 ? -24.214 21.079 -24.104 1.00 6.88 164 GLY A N 1
ATOM 1511 C CA . GLY A 1 166 ? -24.650 20.884 -22.735 1.00 8.55 164 GLY A CA 1
ATOM 1512 C C . GLY A 1 166 ? -24.872 22.198 -22.043 1.00 8.03 164 GLY A C 1
ATOM 1513 O O . GLY A 1 166 ? -24.708 23.254 -22.613 1.00 8.69 164 GLY A O 1
ATOM 1514 N N . ASN A 1 167 ? -25.262 22.065 -20.785 1.00 8.02 165 ASN A N 1
ATOM 1515 C CA A ASN A 1 167 ? -25.512 23.183 -19.889 0.67 11.00 165 ASN A CA 1
ATOM 1516 C CA B ASN A 1 167 ? -25.497 23.186 -19.887 0.33 12.17 165 ASN A CA 1
ATOM 1517 C C . ASN A 1 167 ? -25.501 22.629 -18.475 1.00 10.74 165 ASN A C 1
ATOM 1518 O O . ASN A 1 167 ? -26.077 21.572 -18.217 1.00 11.35 165 ASN A O 1
ATOM 1527 N N . GLY A 1 168 ? -24.804 23.299 -17.569 1.00 11.68 166 GLY A N 1
ATOM 1528 C CA . GLY A 1 168 ? -24.777 22.872 -16.175 1.00 13.91 166 GLY A CA 1
ATOM 1529 C C . GLY A 1 168 ? -24.172 21.494 -16.018 1.00 12.57 166 GLY A C 1
ATOM 1530 O O . GLY A 1 168 ? -23.025 21.297 -16.363 1.00 14.12 166 GLY A O 1
ATOM 1531 N N . HIS A 1 169 ? -24.962 20.555 -15.497 1.00 11.89 167 HIS A N 1
ATOM 1532 C CA . HIS A 1 169 ? -24.510 19.183 -15.250 1.00 9.78 167 HIS A CA 1
ATOM 1533 C C . HIS A 1 169 ? -25.108 18.179 -16.219 1.00 9.50 167 HIS A C 1
ATOM 1534 O O . HIS A 1 169 ? -25.213 16.967 -15.926 1.00 10.61 167 HIS A O 1
ATOM 1541 N N . GLN A 1 170 ? -25.404 18.655 -17.425 1.00 10.40 168 GLN A N 1
ATOM 1542 C CA A GLN A 1 170 ? -25.935 17.791 -18.463 0.68 8.99 168 GLN A CA 1
ATOM 1543 C CA B GLN A 1 170 ? -25.951 17.796 -18.472 0.32 12.27 168 GLN A CA 1
ATOM 1544 C C . GLN A 1 170 ? -25.137 17.988 -19.751 1.00 8.09 168 GLN A C 1
ATOM 1545 O O . GLN A 1 170 ? -24.947 19.125 -20.203 1.00 11.05 168 GLN A O 1
ATOM 1556 N N . GLY A 1 171 ? -24.635 16.881 -20.294 1.00 6.33 169 GLY A N 1
ATOM 1557 C CA . GLY A 1 171 ? -23.851 16.860 -21.528 1.00 6.44 169 GLY A CA 1
ATOM 1558 C C . GLY A 1 171 ? -24.520 16.041 -22.623 1.00 6.19 169 GLY A C 1
ATOM 1559 O O . GLY A 1 171 ? -25.270 15.106 -22.333 1.00 7.33 169 GLY A O 1
ATOM 1560 N N . PHE A 1 172 ? -24.239 16.382 -23.876 1.00 4.74 170 PHE A N 1
ATOM 1561 C CA . PHE A 1 172 ? -24.822 15.742 -25.060 1.00 5.03 170 PHE A CA 1
ATOM 1562 C C . PHE A 1 172 ? -23.747 15.455 -26.084 1.00 5.47 170 PHE A C 1
ATOM 1563 O O . PHE A 1 172 ? -22.931 16.325 -26.414 1.00 5.13 170 PHE A O 1
ATOM 1571 N N . SER A 1 173 ? -23.771 14.222 -26.598 1.00 5.61 171 SER A N 1
ATOM 1572 C CA . SER A 1 173 ? -22.993 13.848 -27.764 1.00 5.66 171 SER A CA 1
ATOM 1573 C C . SER A 1 173 ? -23.917 13.601 -28.965 1.00 4.91 171 SER A C 1
ATOM 1574 O O . SER A 1 173 ? -25.029 13.108 -28.836 1.00 5.12 171 SER A O 1
ATOM 1577 N N . ALA A 1 174 ? -23.388 13.893 -30.141 1.00 5.50 172 ALA A N 1
ATOM 1578 C CA . ALA A 1 174 ? -23.935 13.409 -31.396 1.00 5.17 172 ALA A CA 1
ATOM 1579 C C . ALA A 1 174 ? -23.511 11.963 -31.580 1.00 4.67 172 ALA A C 1
ATOM 1580 O O . ALA A 1 174 ? -22.321 11.629 -31.521 1.00 5.00 172 ALA A O 1
ATOM 1582 N N . ALA A 1 175 ? -24.480 11.085 -31.818 1.00 4.75 173 ALA A N 1
ATOM 1583 C CA . ALA A 1 175 ? -24.154 9.674 -32.010 1.00 5.07 173 ALA A CA 1
ATOM 1584 C C . ALA A 1 175 ? -23.313 9.565 -33.262 1.00 5.28 173 ALA A C 1
ATOM 1585 O O . ALA A 1 175 ? -23.604 10.173 -34.278 1.00 6.13 173 ALA A O 1
ATOM 1587 N N . LEU A 1 176 ? -22.232 8.784 -33.200 1.00 5.96 174 LEU A N 1
ATOM 1588 C CA . LEU A 1 176 ? -21.336 8.644 -34.338 1.00 6.68 174 LEU A CA 1
ATOM 1589 C C . LEU A 1 176 ? -21.592 7.311 -35.060 1.00 6.44 174 LEU A C 1
ATOM 1590 O O . LEU A 1 176 ? -21.093 6.254 -34.644 1.00 6.34 174 LEU A O 1
ATOM 1595 N N . LEU A 1 177 ? -22.425 7.357 -36.099 1.00 6.73 175 LEU A N 1
ATOM 1596 C CA . LEU A 1 177 ? -22.956 6.156 -36.731 1.00 7.23 175 LEU A CA 1
ATOM 1597 C C . LEU A 1 177 ? -22.165 5.772 -37.972 1.00 7.04 175 LEU A C 1
ATOM 1598 O O . LEU A 1 177 ? -21.648 6.615 -38.713 1.00 7.52 175 LEU A O 1
ATOM 1603 N N . ARG A 1 178 ? -22.073 4.466 -38.176 1.00 7.49 176 ARG A N 1
ATOM 1604 C CA A ARG A 1 178 ? -21.158 3.971 -39.202 0.53 8.13 176 ARG A CA 1
ATOM 1605 C CA B ARG A 1 178 ? -21.249 3.870 -39.206 0.47 9.84 176 ARG A CA 1
ATOM 1606 C C . ARG A 1 178 ? -21.583 4.388 -40.606 1.00 8.17 176 ARG A C 1
ATOM 1607 O O . ARG A 1 178 ? -20.693 4.628 -41.440 1.00 10.51 176 ARG A O 1
ATOM 1622 N N . HIS A 1 179 ? -22.888 4.492 -40.883 1.00 8.67 177 HIS A N 1
ATOM 1623 C CA . HIS A 1 179 ? -23.356 4.859 -42.219 1.00 10.51 177 HIS A CA 1
ATOM 1624 C C . HIS A 1 179 ? -23.007 6.282 -42.632 1.00 10.18 177 HIS A C 1
ATOM 1625 O O . HIS A 1 179 ? -23.094 6.622 -43.817 1.00 12.10 177 HIS A O 1
ATOM 1632 N N . TYR A 1 180 ? -22.569 7.113 -41.691 1.00 7.50 178 TYR A N 1
ATOM 1633 C CA . TYR A 1 180 ? -22.107 8.458 -42.059 1.00 7.58 178 TYR A CA 1
ATOM 1634 C C . TYR A 1 180 ? -20.832 8.398 -42.913 1.00 10.25 178 TYR A C 1
ATOM 1635 O O . TYR A 1 180 ? -20.464 9.381 -43.565 1.00 12.74 178 TYR A O 1
ATOM 1644 N N A PHE A 1 181 ? -20.165 7.248 -42.894 0.63 10.51 179 PHE A N 1
ATOM 1645 N N B PHE A 1 181 ? -20.147 7.250 -42.870 0.37 14.02 179 PHE A N 1
ATOM 1646 C CA A PHE A 1 181 ? -18.925 7.047 -43.630 0.63 13.72 179 PHE A CA 1
ATOM 1647 C CA B PHE A 1 181 ? -18.808 7.090 -43.454 0.37 18.22 179 PHE A CA 1
ATOM 1648 C C A PHE A 1 181 ? -19.175 6.032 -44.745 0.63 18.51 179 PHE A C 1
ATOM 1649 C C B PHE A 1 181 ? -18.735 6.031 -44.555 0.37 19.77 179 PHE A C 1
ATOM 1650 O O A PHE A 1 181 ? -20.057 5.192 -44.632 0.63 18.51 179 PHE A O 1
ATOM 1651 O O B PHE A 1 181 ? -17.660 5.462 -44.800 0.37 16.84 179 PHE A O 1
ATOM 1666 N N A ASN A 1 182 ? -18.423 6.132 -45.835 0.63 22.18 180 ASN A N 1
ATOM 1667 N N B ASN A 1 182 ? -19.874 5.776 -45.199 0.37 21.71 180 ASN A N 1
ATOM 1668 C CA A ASN A 1 182 ? -18.538 5.150 -46.915 0.63 27.91 180 ASN A CA 1
ATOM 1669 C CA B ASN A 1 182 ? -19.997 4.792 -46.280 0.37 26.82 180 ASN A CA 1
ATOM 1670 C C A ASN A 1 182 ? -18.284 3.712 -46.447 0.63 23.45 180 ASN A C 1
ATOM 1671 C C B ASN A 1 182 ? -21.393 4.168 -46.305 0.37 22.63 180 ASN A C 1
ATOM 1672 O O A ASN A 1 182 ? -17.610 3.470 -45.434 0.63 20.62 180 ASN A O 1
ATOM 1673 O O B ASN A 1 182 ? -21.803 3.472 -45.371 0.37 21.36 180 ASN A O 1
ATOM 1682 N N . LYS B 1 2 ? -3.378 -0.006 -18.093 1.00 62.78 0 LYS B N 1
ATOM 1683 C CA . LYS B 1 2 ? -3.749 1.266 -17.425 1.00 49.27 0 LYS B CA 1
ATOM 1684 C C . LYS B 1 2 ? -5.127 1.147 -16.784 1.00 34.65 0 LYS B C 1
ATOM 1685 O O . LYS B 1 2 ? -5.464 1.910 -15.884 1.00 29.42 0 LYS B O 1
ATOM 1691 N N . GLY B 1 3 ? -5.911 0.189 -17.263 1.00 29.84 1 GLY B N 1
ATOM 1692 C CA . GLY B 1 3 ? -7.301 0.037 -16.878 1.00 29.18 1 GLY B CA 1
ATOM 1693 C C . GLY B 1 3 ? -7.538 -0.100 -15.388 1.00 22.75 1 GLY B C 1
ATOM 1694 O O . GLY B 1 3 ? -8.359 0.615 -14.797 1.00 19.51 1 GLY B O 1
ATOM 1695 N N . PRO B 1 4 ? -6.847 -1.046 -14.767 1.00 23.50 2 PRO B N 1
ATOM 1696 C CA . PRO B 1 4 ? -7.082 -1.285 -13.345 1.00 23.94 2 PRO B CA 1
ATOM 1697 C C . PRO B 1 4 ? -6.708 -0.074 -12.510 1.00 19.16 2 PRO B C 1
ATOM 1698 O O . PRO B 1 4 ? -7.317 0.136 -11.470 1.00 17.61 2 PRO B O 1
ATOM 1702 N N . ALA B 1 5 ? -5.720 0.701 -12.954 1.00 19.02 3 ALA B N 1
ATOM 1703 C CA . ALA B 1 5 ? -5.353 1.915 -12.240 1.00 19.68 3 ALA B CA 1
ATOM 1704 C C . ALA B 1 5 ? -6.499 2.926 -12.284 1.00 13.94 3 ALA B C 1
ATOM 1705 O O . ALA B 1 5 ? -6.782 3.580 -11.273 1.00 13.84 3 ALA B O 1
ATOM 1707 N N . PHE B 1 6 ? -7.159 3.052 -13.430 1.00 14.76 4 PHE B N 1
ATOM 1708 C CA . PHE B 1 6 ? -8.295 3.972 -13.536 1.00 14.61 4 PHE B CA 1
ATOM 1709 C C . PHE B 1 6 ? -9.476 3.476 -12.671 1.00 14.54 4 PHE B C 1
ATOM 1710 O O . PHE B 1 6 ? -10.143 4.254 -12.000 1.00 13.79 4 PHE B O 1
ATOM 1718 N N . GLU B 1 7 ? -9.761 2.176 -12.703 1.00 16.63 5 GLU B N 1
ATOM 1719 C CA A GLU B 1 7 ? -10.872 1.646 -11.908 0.52 15.54 5 GLU B CA 1
ATOM 1720 C CA B GLU B 1 7 ? -10.842 1.625 -11.908 0.48 15.78 5 GLU B CA 1
ATOM 1721 C C . GLU B 1 7 ? -10.625 1.918 -10.418 1.00 14.79 5 GLU B C 1
ATOM 1722 O O . GLU B 1 7 ? -11.537 2.351 -9.707 1.00 13.33 5 GLU B O 1
ATOM 1733 N N . PHE B 1 8 ? -9.403 1.677 -9.953 1.00 11.31 6 PHE B N 1
ATOM 1734 C CA . PHE B 1 8 ? -9.018 1.980 -8.576 1.00 11.45 6 PHE B CA 1
ATOM 1735 C C . PHE B 1 8 ? -9.195 3.485 -8.294 1.00 11.43 6 PHE B C 1
ATOM 1736 O O . PHE B 1 8 ? -9.776 3.891 -7.271 1.00 11.36 6 PHE B O 1
ATOM 1744 N N . ALA B 1 9 ? -8.688 4.319 -9.191 1.00 10.50 7 ALA B N 1
ATOM 1745 C CA . ALA B 1 9 ? -8.688 5.769 -8.964 1.00 10.15 7 ALA B CA 1
ATOM 1746 C C . ALA B 1 9 ? -10.091 6.347 -8.840 1.00 9.84 7 ALA B C 1
ATOM 1747 O O . ALA B 1 9 ? -10.342 7.201 -7.964 1.00 10.47 7 ALA B O 1
ATOM 1749 N N . VAL B 1 10 ? -11.004 5.916 -9.709 1.00 9.46 8 VAL B N 1
ATOM 1750 C CA . VAL B 1 10 ? -12.351 6.469 -9.688 1.00 11.84 8 VAL B CA 1
ATOM 1751 C C . VAL B 1 10 ? -13.030 6.100 -8.372 1.00 14.33 8 VAL B C 1
ATOM 1752 O O . VAL B 1 10 ? -13.669 6.937 -7.740 1.00 12.35 8 VAL B O 1
ATOM 1756 N N . ALA B 1 11 ? -12.852 4.858 -7.928 1.00 13.05 9 ALA B N 1
ATOM 1757 C CA . ALA B 1 11 ? -13.461 4.442 -6.671 1.00 15.03 9 ALA B CA 1
ATOM 1758 C C . ALA B 1 11 ? -12.876 5.206 -5.484 1.00 14.13 9 ALA B C 1
ATOM 1759 O O . ALA B 1 11 ? -13.594 5.581 -4.557 1.00 13.63 9 ALA B O 1
ATOM 1761 N N . MET B 1 12 ? -11.565 5.416 -5.502 1.00 11.89 10 MET B N 1
ATOM 1762 C CA . MET B 1 12 ? -10.905 6.105 -4.408 1.00 11.31 10 MET B CA 1
ATOM 1763 C C . MET B 1 12 ? -11.422 7.542 -4.296 1.00 9.72 10 MET B C 1
ATOM 1764 O O . MET B 1 12 ? -11.704 8.022 -3.198 1.00 10.05 10 MET B O 1
ATOM 1769 N N . MET B 1 13 ? -11.499 8.232 -5.429 1.00 9.36 11 MET B N 1
ATOM 1770 C CA . MET B 1 13 ? -11.933 9.631 -5.434 1.00 10.37 11 MET B CA 1
ATOM 1771 C C . MET B 1 13 ? -13.376 9.750 -4.948 1.00 9.23 11 MET B C 1
ATOM 1772 O O . MET B 1 13 ? -13.691 10.606 -4.119 1.00 10.83 11 MET B O 1
ATOM 1777 N N . LYS B 1 14 ? -14.230 8.847 -5.421 1.00 12.16 12 LYS B N 1
ATOM 1778 C CA A LYS B 1 14 ? -15.613 8.825 -5.002 0.69 14.04 12 LYS B CA 1
ATOM 1779 C CA B LYS B 1 14 ? -15.621 8.813 -4.998 0.31 17.09 12 LYS B CA 1
ATOM 1780 C C . LYS B 1 14 ? -15.737 8.689 -3.482 1.00 13.76 12 LYS B C 1
ATOM 1781 O O . LYS B 1 14 ? -16.548 9.362 -2.855 1.00 15.63 12 LYS B O 1
ATOM 1792 N N . ARG B 1 15 ? -14.914 7.840 -2.878 1.00 13.07 13 ARG B N 1
ATOM 1793 C CA A ARG B 1 15 ? -15.036 7.570 -1.454 0.73 14.86 13 ARG B CA 1
ATOM 1794 C CA B ARG B 1 15 ? -15.036 7.574 -1.449 0.27 19.17 13 ARG B CA 1
ATOM 1795 C C . ARG B 1 15 ? -14.309 8.571 -0.540 1.00 15.01 13 ARG B C 1
ATOM 1796 O O . ARG B 1 15 ? -14.790 8.868 0.551 1.00 15.16 13 ARG B O 1
ATOM 1811 N N . ASN B 1 16 ? -13.171 9.098 -0.988 1.00 10.62 14 ASN B N 1
ATOM 1812 C CA . ASN B 1 16 ? -12.280 9.848 -0.100 1.00 10.80 14 ASN B CA 1
ATOM 1813 C C . ASN B 1 16 ? -11.899 11.266 -0.518 1.00 9.68 14 ASN B C 1
ATOM 1814 O O . ASN B 1 16 ? -11.279 11.959 0.278 1.00 10.85 14 ASN B O 1
ATOM 1819 N N . ALA B 1 17 ? -12.254 11.707 -1.718 1.00 9.68 15 ALA B N 1
ATOM 1820 C CA . ALA B 1 17 ? -11.845 13.051 -2.157 1.00 8.79 15 ALA B CA 1
ATOM 1821 C C . ALA B 1 17 ? -12.943 14.074 -2.021 1.00 7.90 15 ALA B C 1
ATOM 1822 O O . ALA B 1 17 ? -14.121 13.752 -2.026 1.00 10.71 15 ALA B O 1
ATOM 1824 N N . SER B 1 18 ? -12.529 15.332 -1.920 1.00 8.49 16 SER B N 1
ATOM 1825 C CA . SER B 1 18 ? -13.421 16.481 -1.966 1.00 8.64 16 SER B CA 1
ATOM 1826 C C . SER B 1 18 ? -12.739 17.642 -2.668 1.00 8.18 16 SER B C 1
ATOM 1827 O O . SER B 1 18 ? -11.565 17.585 -2.986 1.00 8.08 16 SER B O 1
ATOM 1830 N N . THR B 1 19 ? -13.511 18.699 -2.909 1.00 8.13 17 THR B N 1
ATOM 1831 C CA . THR B 1 19 ? -13.004 19.946 -3.514 1.00 7.52 17 THR B CA 1
ATOM 1832 C C . THR B 1 19 ? -12.897 20.978 -2.402 1.00 5.68 17 THR B C 1
ATOM 1833 O O . THR B 1 19 ? -13.852 21.239 -1.691 1.00 7.83 17 THR B O 1
ATOM 1837 N N . VAL B 1 20 ? -11.728 21.574 -2.253 1.00 5.69 18 VAL B N 1
ATOM 1838 C CA . VAL B 1 20 ? -11.459 22.529 -1.178 1.00 6.61 18 VAL B CA 1
ATOM 1839 C C . VAL B 1 20 ? -10.959 23.861 -1.721 1.00 6.57 18 VAL B C 1
ATOM 1840 O O . VAL B 1 20 ? -10.103 23.921 -2.602 1.00 8.61 18 VAL B O 1
ATOM 1844 N N . LYS B 1 21 ? -11.502 24.936 -1.172 1.00 7.03 19 LYS B N 1
ATOM 1845 C CA A LYS B 1 21 ? -10.941 26.270 -1.352 0.70 6.37 19 LYS B CA 1
ATOM 1846 C CA B LYS B 1 21 ? -10.931 26.259 -1.360 0.30 9.15 19 LYS B CA 1
ATOM 1847 C C . LYS B 1 21 ? -10.352 26.771 -0.042 1.00 7.34 19 LYS B C 1
ATOM 1848 O O . LYS B 1 21 ? -10.999 26.687 1.009 1.00 9.01 19 LYS B O 1
ATOM 1859 N N . THR B 1 22 ? -9.118 27.273 -0.111 1.00 6.43 20 THR B N 1
ATOM 1860 C CA . THR B 1 22 ? -8.514 28.050 0.958 1.00 7.34 20 THR B CA 1
ATOM 1861 C C . THR B 1 22 ? -8.375 29.457 0.407 1.00 6.68 20 THR B C 1
ATOM 1862 O O . THR B 1 22 ? -8.752 29.729 -0.729 1.00 7.72 20 THR B O 1
ATOM 1866 N N . GLU B 1 23 ? -7.832 30.366 1.199 1.00 7.10 21 GLU B N 1
ATOM 1867 C CA A GLU B 1 23 ? -7.605 31.715 0.701 0.65 6.40 21 GLU B CA 1
ATOM 1868 C CA B GLU B 1 23 ? -7.570 31.725 0.738 0.35 7.81 21 GLU B CA 1
ATOM 1869 C C . GLU B 1 23 ? -6.555 31.763 -0.408 1.00 7.25 21 GLU B C 1
ATOM 1870 O O . GLU B 1 23 ? -6.461 32.774 -1.109 1.00 7.81 21 GLU B O 1
ATOM 1881 N N . TYR B 1 24 ? -5.788 30.676 -0.562 1.00 7.02 22 TYR B N 1
ATOM 1882 C CA . TYR B 1 24 ? -4.689 30.572 -1.538 1.00 6.71 22 TYR B CA 1
ATOM 1883 C C . TYR B 1 24 ? -5.032 29.836 -2.849 1.00 7.87 22 TYR B C 1
ATOM 1884 O O . TYR B 1 24 ? -4.253 29.823 -3.784 1.00 12.13 22 TYR B O 1
ATOM 1893 N N . GLY B 1 25 ? -6.221 29.277 -2.933 1.00 9.02 23 GLY B N 1
ATOM 1894 C CA . GLY B 1 25 ? -6.654 28.654 -4.169 1.00 10.09 23 GLY B CA 1
ATOM 1895 C C . GLY B 1 25 ? -7.613 27.501 -4.008 1.00 6.93 23 GLY B C 1
ATOM 1896 O O . GLY B 1 25 ? -8.167 27.290 -2.919 1.00 7.55 23 GLY B O 1
ATOM 1897 N N . GLU B 1 26 ? -7.858 26.815 -5.117 1.00 8.53 24 GLU B N 1
ATOM 1898 C CA . GLU B 1 26 ? -8.774 25.685 -5.144 1.00 7.12 24 GLU B CA 1
ATOM 1899 C C . GLU B 1 26 ? -7.987 24.405 -5.405 1.00 5.84 24 GLU B C 1
ATOM 1900 O O . GLU B 1 26 ? -7.138 24.384 -6.274 1.00 8.16 24 GLU B O 1
ATOM 1906 N N . PHE B 1 27 ? -8.280 23.362 -4.623 1.00 6.49 25 PHE B N 1
ATOM 1907 C CA . PHE B 1 27 ? -7.506 22.138 -4.580 1.00 5.64 25 PHE B CA 1
ATOM 1908 C C . PHE B 1 27 ? -8.393 20.911 -4.535 1.00 5.62 25 PHE B C 1
ATOM 1909 O O . PHE B 1 27 ? -9.527 20.964 -4.054 1.00 7.09 25 PHE B O 1
ATOM 1917 N N . THR B 1 28 ? -7.831 19.782 -4.960 1.00 5.20 26 THR B N 1
ATOM 1918 C CA . THR B 1 28 ? -8.377 18.481 -4.639 1.00 6.30 26 THR B CA 1
ATOM 1919 C C . THR B 1 28 ? -7.843 18.107 -3.254 1.00 5.36 26 THR B C 1
ATOM 1920 O O . THR B 1 28 ? -6.667 18.317 -2.976 1.00 6.33 26 THR B O 1
ATOM 1924 N N . MET B 1 29 ? -8.694 17.532 -2.410 1.00 6.33 27 MET B N 1
ATOM 1925 C CA . MET B 1 29 ? -8.269 17.135 -1.060 1.00 6.37 27 MET B CA 1
ATOM 1926 C C . MET B 1 29 ? -8.616 15.677 -0.809 1.00 5.70 27 MET B C 1
ATOM 1927 O O . MET B 1 29 ? -9.765 15.274 -0.938 1.00 9.71 27 MET B O 1
ATOM 1932 N N . LEU B 1 30 ? -7.629 14.888 -0.384 1.00 6.46 28 LEU B N 1
ATOM 1933 C CA . LEU B 1 30 ? -7.830 13.473 -0.051 1.00 6.59 28 LEU B CA 1
ATOM 1934 C C . LEU B 1 30 ? -7.957 13.286 1.459 1.00 6.81 28 LEU B C 1
ATOM 1935 O O . LEU B 1 30 ? -7.068 13.709 2.231 1.00 7.57 28 LEU B O 1
ATOM 1940 N N . GLY B 1 31 ? -9.057 12.674 1.901 1.00 6.92 29 GLY B N 1
ATOM 1941 C CA . GLY B 1 31 ? -9.212 12.296 3.314 1.00 8.84 29 GLY B CA 1
ATOM 1942 C C . GLY B 1 31 ? -8.486 10.987 3.531 1.00 8.09 29 GLY B C 1
ATOM 1943 O O . GLY B 1 31 ? -8.536 10.104 2.668 1.00 7.85 29 GLY B O 1
ATOM 1944 N N . ILE B 1 32 ? -7.822 10.839 4.672 1.00 7.24 30 ILE B N 1
ATOM 1945 C CA . ILE B 1 32 ? -6.959 9.673 4.923 1.00 9.30 30 ILE B CA 1
ATOM 1946 C C . ILE B 1 32 ? -7.561 8.692 5.934 1.00 10.83 30 ILE B C 1
ATOM 1947 O O . ILE B 1 32 ? -7.664 7.507 5.666 1.00 11.07 30 ILE B O 1
ATOM 1952 N N . TYR B 1 33 ? -7.943 9.186 7.104 1.00 10.34 31 TYR B N 1
ATOM 1953 C CA . TYR B 1 33 ? -8.649 8.383 8.111 1.00 11.05 31 TYR B CA 1
ATOM 1954 C C . TYR B 1 33 ? -9.228 9.348 9.160 1.00 10.90 31 TYR B C 1
ATOM 1955 O O . TYR B 1 33 ? -8.781 10.475 9.266 1.00 11.08 31 TYR B O 1
ATOM 1964 N N . ASP B 1 34 ? -10.189 8.875 9.943 1.00 15.09 32 ASP B N 1
ATOM 1965 C CA A ASP B 1 34 ? -10.789 9.691 10.998 0.62 15.85 32 ASP B CA 1
ATOM 1966 C CA B ASP B 1 34 ? -10.839 9.671 10.968 0.38 17.07 32 ASP B CA 1
ATOM 1967 C C . ASP B 1 34 ? -11.156 11.057 10.396 1.00 12.40 32 ASP B C 1
ATOM 1968 O O . ASP B 1 34 ? -11.859 11.124 9.408 1.00 12.19 32 ASP B O 1
ATOM 1977 N N . ARG B 1 35 ? -10.667 12.154 10.978 1.00 10.67 33 ARG B N 1
ATOM 1978 C CA A ARG B 1 35 ? -10.917 13.491 10.435 0.53 12.27 33 ARG B CA 1
ATOM 1979 C CA B ARG B 1 35 ? -10.916 13.482 10.396 0.47 11.71 33 ARG B CA 1
ATOM 1980 C C . ARG B 1 35 ? -9.642 14.129 9.859 1.00 10.82 33 ARG B C 1
ATOM 1981 O O . ARG B 1 35 ? -9.579 15.359 9.693 1.00 9.50 33 ARG B O 1
ATOM 1996 N N . TRP B 1 36 ? -8.634 13.302 9.548 1.00 10.43 34 TRP B N 1
ATOM 1997 C CA . TRP B 1 36 ? -7.394 13.764 8.937 1.00 8.62 34 TRP B CA 1
ATOM 1998 C C . TRP B 1 36 ? -7.418 13.701 7.409 1.00 7.22 34 TRP B C 1
ATOM 1999 O O . TRP B 1 36 ? -7.703 12.651 6.808 1.00 8.52 34 TRP B O 1
ATOM 2010 N N . ALA B 1 37 ? -7.065 14.826 6.796 1.00 8.28 35 ALA B N 1
ATOM 2011 C CA . ALA B 1 37 ? -6.943 14.956 5.337 1.00 6.56 35 ALA B CA 1
ATOM 2012 C C . ALA B 1 37 ? -5.602 15.616 4.987 1.00 6.32 35 ALA B C 1
ATOM 2013 O O . ALA B 1 37 ? -4.841 16.036 5.866 1.00 8.13 35 ALA B O 1
ATOM 2015 N N . VAL B 1 38 ? -5.284 15.633 3.700 1.00 6.88 36 VAL B N 1
ATOM 2016 C CA . VAL B 1 38 ? -4.024 16.202 3.248 1.00 6.51 36 VAL B CA 1
ATOM 2017 C C . VAL B 1 38 ? -4.233 17.212 2.113 1.00 5.40 36 VAL B C 1
ATOM 2018 O O . VAL B 1 38 ? -5.068 17.002 1.217 1.00 6.83 36 VAL B O 1
ATOM 2022 N N . LEU B 1 39 ? -3.449 18.293 2.165 1.00 5.40 37 LEU B N 1
ATOM 2023 C CA . LEU B 1 39 ? -3.349 19.314 1.119 1.00 6.06 37 LEU B CA 1
ATOM 2024 C C . LEU B 1 39 ? -1.877 19.570 0.809 1.00 5.12 37 LEU B C 1
ATOM 2025 O O . LEU B 1 39 ? -0.995 19.342 1.644 1.00 5.02 37 LEU B O 1
ATOM 2030 N N . PRO B 1 40 ? -1.596 20.105 -0.372 1.00 5.94 38 PRO B N 1
ATOM 2031 C CA . PRO B 1 40 ? -0.257 20.687 -0.559 1.00 5.79 38 PRO B CA 1
ATOM 2032 C C . PRO B 1 40 ? 0.033 21.760 0.476 1.00 5.92 38 PRO B C 1
ATOM 2033 O O . PRO B 1 40 ? -0.871 22.510 0.879 1.00 6.99 38 PRO B O 1
ATOM 2037 N N . ARG B 1 41 ? 1.294 21.908 0.890 1.00 7.32 39 ARG B N 1
ATOM 2038 C CA A ARG B 1 41 ? 1.620 22.898 1.911 0.69 7.23 39 ARG B CA 1
ATOM 2039 C CA B ARG B 1 41 ? 1.613 22.900 1.907 0.31 9.98 39 ARG B CA 1
ATOM 2040 C C . ARG B 1 41 ? 1.241 24.300 1.423 1.00 7.05 39 ARG B C 1
ATOM 2041 O O . ARG B 1 41 ? 0.816 25.147 2.197 1.00 7.68 39 ARG B O 1
ATOM 2056 N N . HIS B 1 42 ? 1.414 24.552 0.128 1.00 7.52 40 HIS B N 1
ATOM 2057 C CA . HIS B 1 42 ? 1.113 25.880 -0.416 1.00 6.94 40 HIS B CA 1
ATOM 2058 C C . HIS B 1 42 ? -0.389 26.239 -0.461 1.00 6.29 40 HIS B C 1
ATOM 2059 O O . HIS B 1 42 ? -0.728 27.387 -0.743 1.00 8.00 40 HIS B O 1
ATOM 2066 N N . ALA B 1 43 ? -1.275 25.299 -0.133 1.00 6.04 41 ALA B N 1
ATOM 2067 C CA . ALA B 1 43 ? -2.678 25.643 0.106 1.00 6.01 41 ALA B CA 1
ATOM 2068 C C . ALA B 1 43 ? -2.846 26.515 1.357 1.00 6.58 41 ALA B C 1
ATOM 2069 O O . ALA B 1 43 ? -3.814 27.267 1.459 1.00 7.53 41 ALA B O 1
ATOM 2071 N N . LYS B 1 44 ? -1.896 26.442 2.294 1.00 7.13 42 LYS B N 1
ATOM 2072 C CA . LYS B 1 44 ? -1.878 27.328 3.461 1.00 7.83 42 LYS B CA 1
ATOM 2073 C C . LYS B 1 44 ? -3.252 27.439 4.147 1.00 9.36 42 LYS B C 1
ATOM 2074 O O . LYS B 1 44 ? -3.760 28.554 4.348 1.00 11.24 42 LYS B O 1
ATOM 2080 N N . PRO B 1 45 ? -3.860 26.296 4.513 1.00 9.79 43 PRO B N 1
ATOM 2081 C CA . PRO B 1 45 ? -5.206 26.376 5.115 1.00 12.24 43 PRO B CA 1
ATOM 2082 C C . PRO B 1 45 ? -5.218 27.188 6.413 1.00 12.52 43 PRO B C 1
ATOM 2083 O O . PRO B 1 45 ? -4.305 27.109 7.239 1.00 15.77 43 PRO B O 1
ATOM 2087 N N . GLY B 1 46 ? -6.275 27.965 6.592 1.00 12.82 44 GLY B N 1
ATOM 2088 C CA . GLY B 1 46 ? -6.425 28.821 7.758 1.00 15.19 44 GLY B CA 1
ATOM 2089 C C . GLY B 1 46 ? -7.340 28.161 8.766 1.00 14.50 44 GLY B C 1
ATOM 2090 O O . GLY B 1 46 ? -7.506 26.935 8.749 1.00 15.31 44 GLY B O 1
ATOM 2091 N N . PRO B 1 47 ? -7.950 28.965 9.654 1.00 13.58 45 PRO B N 1
ATOM 2092 C CA . PRO B 1 47 ? -8.826 28.402 10.682 1.00 15.82 45 PRO B CA 1
ATOM 2093 C C . PRO B 1 47 ? -10.072 27.688 10.131 1.00 12.92 45 PRO B C 1
ATOM 2094 O O . PRO B 1 47 ? -10.657 26.845 10.815 1.00 14.62 45 PRO B O 1
ATOM 2098 N N . THR B 1 48 ? -10.471 28.011 8.902 1.00 13.91 46 THR B N 1
ATOM 2099 C CA . THR B 1 48 ? -11.609 27.332 8.272 1.00 11.46 46 THR B CA 1
ATOM 2100 C C . THR B 1 48 ? -11.234 27.157 6.801 1.00 10.71 46 THR B C 1
ATOM 2101 O O . THR B 1 48 ? -10.432 27.914 6.259 1.00 12.28 46 THR B O 1
ATOM 2105 N N . ILE B 1 49 ? -11.795 26.131 6.180 1.00 10.19 47 ILE B N 1
ATOM 2106 C CA . ILE B 1 49 ? -11.694 25.924 4.736 1.00 8.51 47 ILE B CA 1
ATOM 2107 C C . ILE B 1 49 ? -13.115 25.824 4.171 1.00 8.68 47 ILE B C 1
ATOM 2108 O O . ILE B 1 49 ? -14.088 25.668 4.927 1.00 10.28 47 ILE B O 1
ATOM 2113 N N . LEU B 1 50 ? -13.227 25.898 2.856 1.00 7.37 48 LEU B N 1
ATOM 2114 C CA A LEU B 1 50 ? -14.472 25.536 2.180 0.63 9.28 48 LEU B CA 1
ATOM 2115 C CA B LEU B 1 50 ? -14.459 25.566 2.158 0.37 11.65 48 LEU B CA 1
ATOM 2116 C C . LEU B 1 50 ? -14.271 24.177 1.551 1.00 9.94 48 LEU B C 1
ATOM 2117 O O . LEU B 1 50 ? -13.393 23.984 0.738 1.00 11.44 48 LEU B O 1
ATOM 2126 N N . MET B 1 51 ? -15.080 23.220 1.979 1.00 9.31 49 MET B N 1
ATOM 2127 C CA . MET B 1 51 ? -15.017 21.843 1.545 1.00 8.60 49 MET B CA 1
ATOM 2128 C C . MET B 1 51 ? -16.355 21.521 0.914 1.00 9.52 49 MET B C 1
ATOM 2129 O O . MET B 1 51 ? -17.386 21.551 1.598 1.00 9.09 49 MET B O 1
ATOM 2134 N N . ASN B 1 52 ? -16.351 21.266 -0.389 1.00 8.66 50 ASN B N 1
ATOM 2135 C CA . ASN B 1 52 ? -17.586 21.149 -1.151 1.00 10.30 50 ASN B CA 1
ATOM 2136 C C . ASN B 1 52 ? -18.560 22.283 -0.825 1.00 10.46 50 ASN B C 1
ATOM 2137 O O . ASN B 1 52 ? -19.742 22.063 -0.567 1.00 10.31 50 ASN B O 1
ATOM 2142 N N . ASP B 1 53 ? -18.043 23.505 -0.899 1.00 10.44 51 ASP B N 1
ATOM 2143 C CA . ASP B 1 53 ? -18.814 24.720 -0.760 1.00 11.30 51 ASP B CA 1
ATOM 2144 C C . ASP B 1 53 ? -19.308 24.990 0.655 1.00 10.55 51 ASP B C 1
ATOM 2145 O O . ASP B 1 53 ? -20.059 25.937 0.859 1.00 13.42 51 ASP B O 1
ATOM 2150 N N . GLN B 1 54 ? -18.888 24.175 1.618 1.00 10.18 52 GLN B N 1
ATOM 2151 C CA A GLN B 1 54 ? -19.322 24.314 3.007 0.52 10.32 52 GLN B CA 1
ATOM 2152 C CA B GLN B 1 54 ? -19.325 24.311 2.998 0.48 12.69 52 GLN B CA 1
ATOM 2153 C C . GLN B 1 54 ? -18.162 24.723 3.908 1.00 10.85 52 GLN B C 1
ATOM 2154 O O . GLN B 1 54 ? -17.064 24.156 3.832 1.00 11.32 52 GLN B O 1
ATOM 2165 N N . GLU B 1 55 ? -18.384 25.683 4.799 1.00 11.77 53 GLU B N 1
ATOM 2166 C CA A GLU B 1 55 ? -17.333 26.072 5.732 0.73 13.54 53 GLU B CA 1
ATOM 2167 C CA B GLU B 1 55 ? -17.346 26.080 5.746 0.27 16.31 53 GLU B CA 1
ATOM 2168 C C . GLU B 1 55 ? -17.093 24.985 6.774 1.00 12.89 53 GLU B C 1
ATOM 2169 O O . GLU B 1 55 ? -18.016 24.529 7.437 1.00 14.49 53 GLU B O 1
ATOM 2180 N N . VAL B 1 56 ? -15.834 24.584 6.906 1.00 10.61 54 VAL B N 1
ATOM 2181 C CA . VAL B 1 56 ? -15.425 23.543 7.839 1.00 10.17 54 VAL B CA 1
ATOM 2182 C C . VAL B 1 56 ? -14.252 24.042 8.661 1.00 10.24 54 VAL B C 1
ATOM 2183 O O . VAL B 1 56 ? -13.265 24.516 8.091 1.00 10.55 54 VAL B O 1
ATOM 2187 N N . GLY B 1 57 ? -14.334 23.946 9.989 1.00 11.46 55 GLY B N 1
ATOM 2188 C CA . GLY B 1 57 ? -13.236 24.367 10.835 1.00 10.85 55 GLY B CA 1
ATOM 2189 C C . GLY B 1 57 ? -12.056 23.422 10.754 1.00 11.80 55 GLY B C 1
ATOM 2190 O O . GLY B 1 57 ? -12.209 22.201 10.569 1.00 13.22 55 GLY B O 1
ATOM 2191 N N . VAL B 1 58 ? -10.869 23.993 10.915 1.00 12.00 56 VAL B N 1
ATOM 2192 C CA . VAL B 1 58 ? -9.629 23.226 10.935 1.00 12.28 56 VAL B CA 1
ATOM 2193 C C . VAL B 1 58 ? -9.142 23.251 12.383 1.00 11.05 56 VAL B C 1
ATOM 2194 O O . VAL B 1 58 ? -8.763 24.299 12.901 1.00 15.48 56 VAL B O 1
ATOM 2198 N N . LEU B 1 59 ? -9.108 22.092 13.016 1.00 12.21 57 LEU B N 1
ATOM 2199 C CA . LEU B 1 59 ? -8.755 22.012 14.429 1.00 13.92 57 LEU B CA 1
ATOM 2200 C C . LEU B 1 59 ? -7.247 21.885 14.675 1.00 13.17 57 LEU B C 1
ATOM 2201 O O . LEU B 1 59 ? -6.744 22.280 15.730 1.00 15.59 57 LEU B O 1
ATOM 2206 N N . ASP B 1 60 ? -6.511 21.338 13.710 1.00 11.96 58 ASP B N 1
ATOM 2207 C CA . ASP B 1 60 ? -5.070 21.227 13.810 1.00 14.04 58 ASP B CA 1
ATOM 2208 C C . ASP B 1 60 ? -4.519 21.111 12.412 1.00 9.86 58 ASP B C 1
ATOM 2209 O O . ASP B 1 60 ? -5.199 20.669 11.499 1.00 11.22 58 ASP B O 1
ATOM 2214 N N . ALA B 1 61 ? -3.306 21.586 12.231 1.00 12.90 59 ALA B N 1
ATOM 2215 C CA . ALA B 1 61 ? -2.622 21.463 10.955 1.00 15.52 59 ALA B CA 1
ATOM 2216 C C . ALA B 1 61 ? -1.160 21.171 11.238 1.00 15.02 59 ALA B C 1
ATOM 2217 O O . ALA B 1 61 ? -0.560 21.745 12.171 1.00 18.07 59 ALA B O 1
ATOM 2219 N N . LYS B 1 62 ? -0.582 20.283 10.438 1.00 12.01 60 LYS B N 1
ATOM 2220 C CA A LYS B 1 62 ? 0.816 19.898 10.585 0.74 11.32 60 LYS B CA 1
ATOM 2221 C CA B LYS B 1 62 ? 0.817 19.915 10.587 0.26 15.92 60 LYS B CA 1
ATOM 2222 C C . LYS B 1 62 ? 1.513 20.035 9.240 1.00 10.99 60 LYS B C 1
ATOM 2223 O O . LYS B 1 62 ? 1.198 19.306 8.282 1.00 10.46 60 LYS B O 1
ATOM 2234 N N . GLU B 1 63 ? 2.441 20.971 9.150 1.00 11.21 61 GLU B N 1
ATOM 2235 C CA A GLU B 1 63 ? 3.244 21.133 7.945 0.59 10.12 61 GLU B CA 1
ATOM 2236 C CA B GLU B 1 63 ? 3.248 21.140 7.949 0.41 11.15 61 GLU B CA 1
ATOM 2237 C C . GLU B 1 63 ? 4.428 20.179 8.022 1.00 8.65 61 GLU B C 1
ATOM 2238 O O . GLU B 1 63 ? 5.312 20.319 8.865 1.00 12.57 61 GLU B O 1
ATOM 2249 N N . LEU B 1 64 ? 4.448 19.197 7.139 1.00 8.25 62 LEU B N 1
ATOM 2250 C CA . LEU B 1 64 ? 5.404 18.097 7.256 1.00 8.94 62 LEU B CA 1
ATOM 2251 C C . LEU B 1 64 ? 6.814 18.451 6.790 1.00 10.03 62 LEU B C 1
ATOM 2252 O O . LEU B 1 64 ? 6.996 19.000 5.705 1.00 9.33 62 LEU B O 1
ATOM 2257 N N . VAL B 1 65 ? 7.792 18.087 7.614 1.00 8.50 63 VAL B N 1
ATOM 2258 C CA . VAL B 1 65 ? 9.200 18.210 7.263 1.00 8.70 63 VAL B CA 1
ATOM 2259 C C . VAL B 1 65 ? 9.914 16.921 7.617 1.00 9.54 63 VAL B C 1
ATOM 2260 O O . VAL B 1 65 ? 9.417 16.161 8.464 1.00 11.17 63 VAL B O 1
ATOM 2264 N N . ASP B 1 66 ? 11.076 16.671 7.003 1.00 9.33 64 ASP B N 1
ATOM 2265 C CA . ASP B 1 66 ? 11.827 15.453 7.338 1.00 11.08 64 ASP B CA 1
ATOM 2266 C C . ASP B 1 66 ? 12.610 15.669 8.640 1.00 12.05 64 ASP B C 1
ATOM 2267 O O . ASP B 1 66 ? 12.427 16.674 9.328 1.00 12.53 64 ASP B O 1
ATOM 2272 N N . LYS B 1 67 ? 13.446 14.716 9.018 1.00 13.05 65 LYS B N 1
ATOM 2273 C CA A LYS B 1 67 ? 14.130 14.782 10.313 0.66 14.32 65 LYS B CA 1
ATOM 2274 C CA B LYS B 1 67 ? 14.118 14.792 10.315 0.34 17.06 65 LYS B CA 1
ATOM 2275 C C . LYS B 1 67 ? 15.136 15.928 10.402 1.00 11.69 65 LYS B C 1
ATOM 2276 O O . LYS B 1 67 ? 15.615 16.251 11.481 1.00 13.81 65 LYS B O 1
ATOM 2287 N N . ASP B 1 68 ? 15.492 16.518 9.267 1.00 10.48 66 ASP B N 1
ATOM 2288 C CA . ASP B 1 68 ? 16.352 17.703 9.291 1.00 10.98 66 ASP B CA 1
ATOM 2289 C C . ASP B 1 68 ? 15.638 18.996 8.897 1.00 11.53 66 ASP B C 1
ATOM 2290 O O . ASP B 1 68 ? 16.264 19.987 8.549 1.00 14.07 66 ASP B O 1
ATOM 2295 N N . GLY B 1 69 ? 14.311 18.992 8.982 1.00 10.03 67 GLY B N 1
ATOM 2296 C CA . GLY B 1 69 ? 13.554 20.208 8.740 1.00 10.78 67 GLY B CA 1
ATOM 2297 C C . GLY B 1 69 ? 13.304 20.538 7.276 1.00 9.09 67 GLY B C 1
ATOM 2298 O O . GLY B 1 69 ? 12.783 21.591 6.950 1.00 10.81 67 GLY B O 1
ATOM 2299 N N . THR B 1 70 ? 13.640 19.626 6.375 1.00 8.60 68 THR B N 1
ATOM 2300 C CA . THR B 1 70 ? 13.438 19.893 4.937 1.00 9.73 68 THR B CA 1
ATOM 2301 C C . THR B 1 70 ? 11.972 19.756 4.551 1.00 8.01 68 THR B C 1
ATOM 2302 O O . THR B 1 70 ? 11.320 18.779 4.915 1.00 7.37 68 THR B O 1
ATOM 2306 N N . ASN B 1 71 ? 11.474 20.730 3.800 1.00 8.32 69 ASN B N 1
ATOM 2307 C CA . ASN B 1 71 ? 10.102 20.734 3.324 1.00 7.08 69 ASN B CA 1
ATOM 2308 C C . ASN B 1 71 ? 9.722 19.474 2.562 1.00 6.70 69 ASN B C 1
ATOM 2309 O O . ASN B 1 71 ? 10.457 19.023 1.693 1.00 7.16 69 ASN B O 1
ATOM 2314 N N . LEU B 1 72 ? 8.525 18.963 2.853 1.00 7.12 70 LEU B N 1
ATOM 2315 C CA . LEU B 1 72 ? 7.934 17.873 2.108 1.00 7.36 70 LEU B CA 1
ATOM 2316 C C . LEU B 1 72 ? 6.718 18.329 1.267 1.00 6.73 70 LEU B C 1
ATOM 2317 O O . LEU B 1 72 ? 6.155 17.545 0.520 1.00 6.25 70 LEU B O 1
ATOM 2322 N N . GLU B 1 73 ? 6.338 19.604 1.382 1.00 5.86 71 GLU B N 1
ATOM 2323 C CA . GLU B 1 73 ? 5.232 20.195 0.617 1.00 5.26 71 GLU B CA 1
ATOM 2324 C C . GLU B 1 73 ? 3.858 19.574 0.883 1.00 5.51 71 GLU B C 1
ATOM 2325 O O . GLU B 1 73 ? 2.998 19.609 0.007 1.00 7.04 71 GLU B O 1
ATOM 2331 N N . LEU B 1 74 ? 3.642 19.088 2.106 1.00 6.17 72 LEU B N 1
ATOM 2332 C CA . LEU B 1 74 ? 2.359 18.540 2.547 1.00 6.59 72 LEU B CA 1
ATOM 2333 C C . LEU B 1 74 ? 1.938 19.176 3.860 1.00 7.61 72 LEU B C 1
ATOM 2334 O O . LEU B 1 74 ? 2.766 19.333 4.752 1.00 7.33 72 LEU B O 1
ATOM 2339 N N . THR B 1 75 ? 0.651 19.466 3.980 1.00 7.18 73 THR B N 1
ATOM 2340 C CA . THR B 1 75 ? 0.072 19.846 5.243 1.00 6.57 73 THR B CA 1
ATOM 2341 C C . THR B 1 75 ? -1.071 18.896 5.559 1.00 8.08 73 THR B C 1
ATOM 2342 O O . THR B 1 75 ? -1.967 18.665 4.735 1.00 7.54 73 THR B O 1
ATOM 2346 N N . LEU B 1 76 ? -0.978 18.269 6.732 1.00 8.01 74 LEU B N 1
ATOM 2347 C CA . LEU B 1 76 ? -2.079 17.436 7.218 1.00 6.72 74 LEU B CA 1
ATOM 2348 C C . LEU B 1 76 ? -3.043 18.317 8.005 1.00 7.78 74 LEU B C 1
ATOM 2349 O O . LEU B 1 76 ? -2.609 19.167 8.763 1.00 10.12 74 LEU B O 1
ATOM 2354 N N . LEU B 1 77 ? -4.340 18.117 7.821 1.00 8.07 75 LEU B N 1
ATOM 2355 C CA A LEU B 1 77 ? -5.386 18.929 8.458 0.44 10.23 75 LEU B CA 1
ATOM 2356 C CA B LEU B 1 77 ? -5.289 18.916 8.565 0.56 8.65 75 LEU B CA 1
ATOM 2357 C C . LEU B 1 77 ? -6.343 18.027 9.212 1.00 8.81 75 LEU B C 1
ATOM 2358 O O . LEU B 1 77 ? -6.813 17.046 8.640 1.00 8.93 75 LEU B O 1
ATOM 2367 N N . LYS B 1 78 ? -6.658 18.377 10.456 1.00 9.49 76 LYS B N 1
ATOM 2368 C CA . LYS B 1 78 ? -7.664 17.685 11.231 1.00 9.92 76 LYS B CA 1
ATOM 2369 C C . LYS B 1 78 ? -8.917 18.555 11.222 1.00 11.10 76 LYS B C 1
ATOM 2370 O O . LYS B 1 78 ? -8.906 19.705 11.673 1.00 12.33 76 LYS B O 1
ATOM 2376 N N . LEU B 1 79 ? -9.990 18.019 10.669 1.00 10.04 77 LEU B N 1
ATOM 2377 C CA . LEU B 1 79 ? -11.205 18.788 10.404 1.00 11.62 77 LEU B CA 1
ATOM 2378 C C . LEU B 1 79 ? -12.247 18.655 11.507 1.00 10.41 77 LEU B C 1
ATOM 2379 O O . LEU B 1 79 ? -12.388 17.597 12.139 1.00 11.69 77 LEU B O 1
ATOM 2384 N N . ASN B 1 80 ? -13.032 19.716 11.671 1.00 11.36 78 ASN B N 1
ATOM 2385 C CA . ASN B 1 80 ? -14.154 19.731 12.607 1.00 11.93 78 ASN B CA 1
ATOM 2386 C C . ASN B 1 80 ? -15.379 19.198 11.890 1.00 12.18 78 ASN B C 1
ATOM 2387 O O . ASN B 1 80 ? -16.198 19.974 11.394 1.00 12.88 78 ASN B O 1
ATOM 2392 N N . ARG B 1 81 ? -15.488 17.877 11.804 1.00 13.92 79 ARG B N 1
ATOM 2393 C CA A ARG B 1 81 ? -16.661 17.282 11.184 0.79 15.69 79 ARG B CA 1
ATOM 2394 C CA B ARG B 1 81 ? -16.522 17.192 11.039 0.21 19.30 79 ARG B CA 1
ATOM 2395 C C . ARG B 1 81 ? -16.952 15.936 11.807 1.00 15.21 79 ARG B C 1
ATOM 2396 O O . ARG B 1 81 ? -16.107 15.309 12.448 1.00 13.10 79 ARG B O 1
ATOM 2411 N N . ASN B 1 82 ? -18.215 15.542 11.691 1.00 14.52 80 ASN B N 1
ATOM 2412 C CA . ASN B 1 82 ? -18.709 14.323 12.325 1.00 13.84 80 ASN B CA 1
ATOM 2413 C C . ASN B 1 82 ? -18.450 13.108 11.453 1.00 13.43 80 ASN B C 1
ATOM 2414 O O . ASN B 1 82 ? -18.118 12.037 11.950 1.00 15.32 80 ASN B O 1
ATOM 2419 N N . GLU B 1 83 ? -18.574 13.275 10.143 1.00 15.99 81 GLU B N 1
ATOM 2420 C CA A GLU B 1 83 ? -18.298 12.172 9.232 0.79 17.67 81 GLU B CA 1
ATOM 2421 C CA B GLU B 1 83 ? -18.282 12.197 9.207 0.21 20.12 81 GLU B CA 1
ATOM 2422 C C . GLU B 1 83 ? -16.809 11.802 9.315 1.00 16.83 81 GLU B C 1
ATOM 2423 O O . GLU B 1 83 ? -15.941 12.661 9.391 1.00 15.89 81 GLU B O 1
ATOM 2434 N N . LYS B 1 84 ? -16.529 10.507 9.331 1.00 15.52 82 LYS B N 1
ATOM 2435 C CA A LYS B 1 84 ? -15.159 10.012 9.324 0.63 16.68 82 LYS B CA 1
ATOM 2436 C CA B LYS B 1 84 ? -15.158 10.016 9.324 0.37 18.64 82 LYS B CA 1
ATOM 2437 C C . LYS B 1 84 ? -14.798 9.543 7.931 1.00 14.74 82 LYS B C 1
ATOM 2438 O O . LYS B 1 84 ? -15.622 8.992 7.218 1.00 15.12 82 LYS B O 1
ATOM 2449 N N . PHE B 1 85 ? -13.562 9.766 7.536 1.00 12.54 83 PHE B N 1
ATOM 2450 C CA . PHE B 1 85 ? -13.090 9.251 6.256 1.00 10.62 83 PHE B CA 1
ATOM 2451 C C . PHE B 1 85 ? -12.918 7.746 6.349 1.00 12.46 83 PHE B C 1
ATOM 2452 O O . PHE B 1 85 ? -12.521 7.233 7.386 1.00 15.73 83 PHE B O 1
ATOM 2460 N N . ARG B 1 86 ? -13.170 7.039 5.254 1.00 10.55 84 ARG B N 1
ATOM 2461 C CA . ARG B 1 86 ? -12.749 5.641 5.142 1.00 13.12 84 ARG B CA 1
ATOM 2462 C C . ARG B 1 86 ? -11.225 5.557 5.293 1.00 11.46 84 ARG B C 1
ATOM 2463 O O . ARG B 1 86 ? -10.505 6.286 4.624 1.00 9.92 84 ARG B O 1
ATOM 2471 N N . ASP B 1 87 ? -10.739 4.654 6.137 1.00 12.49 85 ASP B N 1
ATOM 2472 C CA . ASP B 1 87 ? -9.306 4.561 6.437 1.00 12.35 85 ASP B CA 1
ATOM 2473 C C . ASP B 1 87 ? -8.553 3.982 5.247 1.00 10.69 85 ASP B C 1
ATOM 2474 O O . ASP B 1 87 ? -8.669 2.779 4.978 1.00 13.22 85 ASP B O 1
ATOM 2479 N N . ILE B 1 88 ? -7.773 4.824 4.569 1.00 10.35 86 ILE B N 1
ATOM 2480 C CA . ILE B 1 88 ? -6.987 4.365 3.425 1.00 10.30 86 ILE B CA 1
ATOM 2481 C C . ILE B 1 88 ? -5.476 4.270 3.705 1.00 9.43 86 ILE B C 1
ATOM 2482 O O . ILE B 1 88 ? -4.662 4.195 2.780 1.00 9.45 86 ILE B O 1
ATOM 2487 N N . ARG B 1 89 ? -5.104 4.217 4.985 1.00 9.89 87 ARG B N 1
ATOM 2488 C CA . ARG B 1 89 ? -3.678 4.144 5.329 1.00 9.86 87 ARG B CA 1
ATOM 2489 C C . ARG B 1 89 ? -3.012 2.918 4.721 1.00 10.20 87 ARG B C 1
ATOM 2490 O O . ARG B 1 89 ? -1.838 2.954 4.376 1.00 9.89 87 ARG B O 1
ATOM 2498 N N . GLY B 1 90 ? -3.774 1.845 4.536 1.00 10.13 88 GLY B N 1
ATOM 2499 C CA . GLY B 1 90 ? -3.218 0.621 3.961 1.00 9.84 88 GLY B CA 1
ATOM 2500 C C . GLY B 1 90 ? -2.839 0.729 2.479 1.00 9.93 88 GLY B C 1
ATOM 2501 O O . GLY B 1 90 ? -2.138 -0.131 1.939 1.00 10.49 88 GLY B O 1
ATOM 2502 N N . PHE B 1 91 ? -3.304 1.786 1.816 1.00 7.64 89 PHE B N 1
ATOM 2503 C CA . PHE B 1 91 ? -2.968 2.040 0.416 1.00 7.17 89 PHE B CA 1
ATOM 2504 C C . PHE B 1 91 ? -1.709 2.917 0.306 1.00 6.49 89 PHE B C 1
ATOM 2505 O O . PHE B 1 91 ? -1.226 3.174 -0.795 1.00 8.60 89 PHE B O 1
ATOM 2513 N N . LEU B 1 92 ? -1.194 3.372 1.443 1.00 7.95 90 LEU B N 1
ATOM 2514 C CA . LEU B 1 92 ? 0.014 4.205 1.483 1.00 7.24 90 LEU B CA 1
ATOM 2515 C C . LEU B 1 92 ? 1.256 3.352 1.723 1.00 7.23 90 LEU B C 1
ATOM 2516 O O . LEU B 1 92 ? 1.296 2.572 2.641 1.00 8.69 90 LEU B O 1
ATOM 2521 N N . ALA B 1 93 ? 2.279 3.560 0.908 1.00 7.31 91 ALA B N 1
ATOM 2522 C CA . ALA B 1 93 ? 3.546 2.844 1.014 1.00 6.10 91 ALA B CA 1
ATOM 2523 C C . ALA B 1 93 ? 4.349 3.365 2.188 1.00 7.37 91 ALA B C 1
ATOM 2524 O O . ALA B 1 93 ? 4.110 4.476 2.676 1.00 8.97 91 ALA B O 1
ATOM 2526 N N . ARG B 1 94 ? 5.323 2.572 2.629 1.00 8.25 92 ARG B N 1
ATOM 2527 C CA A ARG B 1 94 ? 6.249 2.992 3.668 0.67 9.40 92 ARG B CA 1
ATOM 2528 C CA B ARG B 1 94 ? 6.251 2.985 3.677 0.33 12.85 92 ARG B CA 1
ATOM 2529 C C . ARG B 1 94 ? 7.411 3.790 3.101 1.00 9.37 92 ARG B C 1
ATOM 2530 O O . ARG B 1 94 ? 8.120 4.507 3.840 1.00 11.88 92 ARG B O 1
ATOM 2545 N N . GLU B 1 95 ? 7.643 3.648 1.803 1.00 10.04 93 GLU B N 1
ATOM 2546 C CA A GLU B 1 95 ? 8.670 4.442 1.126 0.78 10.96 93 GLU B CA 1
ATOM 2547 C CA B GLU B 1 95 ? 8.642 4.468 1.126 0.22 13.65 93 GLU B CA 1
ATOM 2548 C C . GLU B 1 95 ? 8.191 4.802 -0.294 1.00 8.43 93 GLU B C 1
ATOM 2549 O O . GLU B 1 95 ? 7.216 4.232 -0.798 1.00 10.05 93 GLU B O 1
ATOM 2560 N N . GLU B 1 96 ? 8.914 5.709 -0.936 1.00 7.21 94 GLU B N 1
ATOM 2561 C CA . GLU B 1 96 ? 8.551 6.262 -2.233 1.00 7.71 94 GLU B CA 1
ATOM 2562 C C . GLU B 1 96 ? 8.338 5.186 -3.268 1.00 7.92 94 GLU B C 1
ATOM 2563 O O . GLU B 1 96 ? 9.202 4.330 -3.450 1.00 9.21 94 GLU B O 1
ATOM 2569 N N . VAL B 1 97 ? 7.198 5.256 -3.943 1.00 7.49 95 VAL B N 1
ATOM 2570 C CA . VAL B 1 97 ? 6.803 4.299 -4.957 1.00 7.56 95 VAL B CA 1
ATOM 2571 C C . VAL B 1 97 ? 7.151 4.747 -6.372 1.00 7.60 95 VAL B C 1
ATOM 2572 O O . VAL B 1 97 ? 6.861 5.871 -6.757 1.00 10.78 95 VAL B O 1
ATOM 2576 N N . GLU B 1 98 ? 7.759 3.839 -7.124 1.00 8.99 96 GLU B N 1
ATOM 2577 C CA . GLU B 1 98 ? 7.925 3.973 -8.564 1.00 9.21 96 GLU B CA 1
ATOM 2578 C C . GLU B 1 98 ? 7.055 2.938 -9.287 1.00 9.56 96 GLU B C 1
ATOM 2579 O O . GLU B 1 98 ? 6.993 1.791 -8.868 1.00 11.92 96 GLU B O 1
ATOM 2585 N N . VAL B 1 99 ? 6.426 3.361 -10.393 1.00 9.54 97 VAL B N 1
ATOM 2586 C CA . VAL B 1 99 ? 5.567 2.491 -11.198 1.00 10.33 97 VAL B CA 1
ATOM 2587 C C . VAL B 1 99 ? 5.720 2.832 -12.662 1.00 11.38 97 VAL B C 1
ATOM 2588 O O . VAL B 1 99 ? 6.134 3.920 -13.017 1.00 11.99 97 VAL B O 1
ATOM 2592 N N . ASN B 1 100 ? 5.376 1.884 -13.516 1.00 11.80 98 ASN B N 1
ATOM 2593 C CA . ASN B 1 100 ? 5.439 2.088 -14.952 1.00 12.73 98 ASN B CA 1
ATOM 2594 C C . ASN B 1 100 ? 4.232 2.854 -15.495 1.00 11.82 98 ASN B C 1
ATOM 2595 O O . ASN B 1 100 ? 4.357 3.536 -16.515 1.00 13.40 98 ASN B O 1
ATOM 2600 N N . GLU B 1 101 ? 3.087 2.781 -14.812 1.00 11.80 99 GLU B N 1
ATOM 2601 C CA . GLU B 1 101 ? 1.868 3.473 -15.246 1.00 12.97 99 GLU B CA 1
ATOM 2602 C C . GLU B 1 101 ? 1.069 3.991 -14.051 1.00 12.93 99 GLU B C 1
ATOM 2603 O O . GLU B 1 101 ? 0.634 3.229 -13.187 1.00 13.65 99 GLU B O 1
ATOM 2609 N N . ALA B 1 102 ? 0.844 5.295 -14.035 1.00 9.38 100 ALA B N 1
ATOM 2610 C CA . ALA B 1 102 ? 0.076 5.938 -12.977 1.00 9.63 100 ALA B CA 1
ATOM 2611 C C . ALA B 1 102 ? -1.037 6.788 -13.598 1.00 7.37 100 ALA B C 1
ATOM 2612 O O . ALA B 1 102 ? -0.995 7.143 -14.796 1.00 8.83 100 ALA B O 1
ATOM 2614 N N . VAL B 1 103 ? -2.026 7.093 -12.762 1.00 7.03 101 VAL B N 1
ATOM 2615 C CA . VAL B 1 103 ? -3.141 7.978 -13.092 1.00 7.32 101 VAL B CA 1
ATOM 2616 C C . VAL B 1 103 ? -3.149 9.084 -12.042 1.00 7.99 101 VAL B C 1
ATOM 2617 O O . VAL B 1 103 ? -3.044 8.800 -10.838 1.00 9.37 101 VAL B O 1
ATOM 2621 N N . LEU B 1 104 ? -3.336 10.314 -12.519 1.00 7.58 102 LEU B N 1
ATOM 2622 C CA . LEU B 1 104 ? -3.522 11.462 -11.657 1.00 6.87 102 LEU B CA 1
ATOM 2623 C C . LEU B 1 104 ? -4.976 11.893 -11.739 1.00 6.97 102 LEU B C 1
ATOM 2624 O O . LEU B 1 104 ? -5.508 12.105 -12.831 1.00 7.25 102 LEU B O 1
ATOM 2629 N N . ALA B 1 105 ? -5.618 11.963 -10.571 1.00 6.56 103 ALA B N 1
ATOM 2630 C CA . ALA B 1 105 ? -7.054 12.229 -10.453 1.00 8.00 103 ALA B CA 1
ATOM 2631 C C . ALA B 1 105 ? -7.292 13.603 -9.832 1.00 7.63 103 ALA B C 1
ATOM 2632 O O . ALA B 1 105 ? -6.779 13.901 -8.749 1.00 8.11 103 ALA B O 1
ATOM 2634 N N . ILE B 1 106 ? -8.119 14.409 -10.493 1.00 6.85 104 ILE B N 1
ATOM 2635 C CA . ILE B 1 106 ? -8.386 15.800 -10.103 1.00 7.59 104 ILE B CA 1
ATOM 2636 C C . ILE B 1 106 ? -9.884 15.983 -9.938 1.00 6.91 104 ILE B C 1
ATOM 2637 O O . ILE B 1 106 ? -10.657 15.479 -10.747 1.00 6.90 104 ILE B O 1
ATOM 2642 N N A ASN B 1 107 ? -10.312 16.684 -8.892 0.61 6.51 105 ASN B N 1
ATOM 2643 N N B ASN B 1 107 ? -10.276 16.747 -8.922 0.39 7.09 105 ASN B N 1
ATOM 2644 C CA A ASN B 1 107 ? -11.706 17.146 -8.851 0.61 7.53 105 ASN B CA 1
ATOM 2645 C CA B ASN B 1 107 ? -11.681 17.019 -8.629 0.39 8.35 105 ASN B CA 1
ATOM 2646 C C A ASN B 1 107 ? -11.819 18.528 -8.245 0.61 8.11 105 ASN B C 1
ATOM 2647 C C B ASN B 1 107 ? -11.865 18.518 -8.210 0.39 8.90 105 ASN B C 1
ATOM 2648 O O A ASN B 1 107 ? -11.830 18.729 -7.019 0.61 10.02 105 ASN B O 1
ATOM 2649 O O B ASN B 1 107 ? -11.956 18.794 -7.010 0.39 9.52 105 ASN B O 1
ATOM 2658 N N . THR B 1 108 ? -11.915 19.480 -9.150 1.00 9.50 106 THR B N 1
ATOM 2659 C CA . THR B 1 108 ? -12.132 20.883 -8.796 1.00 9.45 106 THR B CA 1
ATOM 2660 C C . THR B 1 108 ? -13.128 21.495 -9.775 1.00 11.11 106 THR B C 1
ATOM 2661 O O . THR B 1 108 ? -13.532 20.859 -10.740 1.00 12.03 106 THR B O 1
ATOM 2665 N N . SER B 1 109 ? -13.528 22.744 -9.546 1.00 11.83 107 SER B N 1
ATOM 2666 C CA . SER B 1 109 ? -14.465 23.392 -10.461 1.00 15.22 107 SER B CA 1
ATOM 2667 C C . SER B 1 109 ? -13.856 23.534 -11.856 1.00 15.26 107 SER B C 1
ATOM 2668 O O . SER B 1 109 ? -14.584 23.557 -12.852 1.00 16.94 107 SER B O 1
ATOM 2671 N N . LYS B 1 110 ? -12.540 23.680 -11.942 1.00 14.46 108 LYS B N 1
ATOM 2672 C CA A LYS B 1 110 ? -11.864 23.771 -13.246 0.51 16.80 108 LYS B CA 1
ATOM 2673 C CA B LYS B 1 110 ? -11.859 23.774 -13.240 0.49 16.85 108 LYS B CA 1
ATOM 2674 C C . LYS B 1 110 ? -11.753 22.414 -13.950 1.00 13.06 108 LYS B C 1
ATOM 2675 O O . LYS B 1 110 ? -1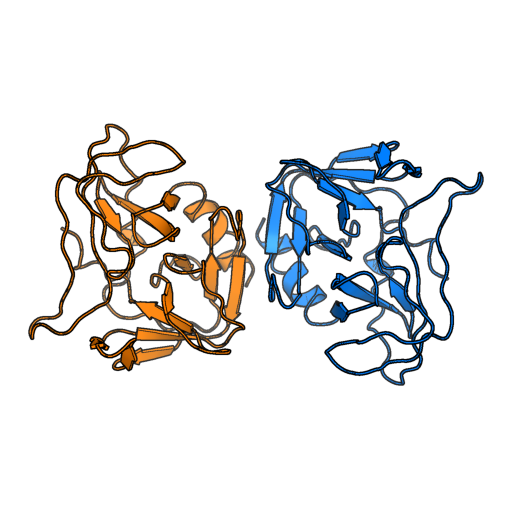1.860 22.327 -15.185 1.00 14.21 108 LYS B O 1
ATOM 2686 N N . PHE B 1 111 ? -11.522 21.366 -13.164 1.00 9.85 109 PHE B N 1
ATOM 2687 C CA . PHE B 1 111 ? -11.333 20.004 -13.654 1.00 9.46 109 PHE B CA 1
ATOM 2688 C C . PHE B 1 111 ? -12.194 19.057 -12.822 1.00 9.61 109 PHE B C 1
ATOM 2689 O O . PHE B 1 111 ? -11.710 18.421 -11.915 1.00 8.08 109 PHE B O 1
ATOM 2697 N N A PRO B 1 112 ? -13.474 19.038 -13.199 0.61 11.15 110 PRO B N 1
ATOM 2698 N N B PRO B 1 112 ? -13.512 18.917 -13.056 0.39 12.07 110 PRO B N 1
ATOM 2699 C CA A PRO B 1 112 ? -14.479 18.239 -12.542 0.61 9.74 110 PRO B CA 1
ATOM 2700 C CA B PRO B 1 112 ? -14.287 18.262 -11.956 0.39 9.21 110 PRO B CA 1
ATOM 2701 C C A PRO B 1 112 ? -14.327 16.806 -13.013 0.61 7.95 110 PRO B C 1
ATOM 2702 C C B PRO B 1 112 ? -14.151 16.725 -11.620 0.39 7.07 110 PRO B C 1
ATOM 2703 O O A PRO B 1 112 ? -14.421 16.495 -14.203 0.61 8.90 110 PRO B O 1
ATOM 2704 O O B PRO B 1 112 ? -14.265 16.282 -10.473 0.39 6.72 110 PRO B O 1
ATOM 2711 N N A ASN B 1 113 ? -13.990 15.978 -12.031 0.61 8.03 111 ASN B N 1
ATOM 2712 N N B ASN B 1 113 ? -13.915 15.891 -12.604 0.39 6.87 111 ASN B N 1
ATOM 2713 C CA A ASN B 1 113 ? -13.708 14.529 -12.128 0.61 11.36 111 ASN B CA 1
ATOM 2714 C CA B ASN B 1 113 ? -13.912 14.467 -12.334 0.39 9.43 111 ASN B CA 1
ATOM 2715 C C A ASN B 1 113 ? -12.990 14.063 -13.369 0.61 7.26 111 ASN B C 1
ATOM 2716 C C B ASN B 1 113 ? -12.952 13.900 -13.373 0.39 7.02 111 ASN B C 1
ATOM 2717 O O A ASN B 1 113 ? -13.517 13.331 -14.228 0.61 8.78 111 ASN B O 1
ATOM 2718 O O B ASN B 1 113 ? -13.302 12.996 -14.141 0.39 7.26 111 ASN B O 1
ATOM 2727 N N . MET B 1 114 ? -11.739 14.463 -13.418 1.00 8.14 112 MET B N 1
ATOM 2728 C CA A MET B 1 114 ? -10.869 14.134 -14.509 0.61 8.93 112 MET B CA 1
ATOM 2729 C CA B MET B 1 114 ? -10.808 14.169 -14.499 0.39 9.45 112 MET B CA 1
ATOM 2730 C C . MET B 1 114 ? -9.699 13.248 -14.070 1.00 8.74 112 MET B C 1
ATOM 2731 O O . MET B 1 114 ? -9.165 13.387 -12.958 1.00 9.72 112 MET B O 1
ATOM 2740 N N . TYR B 1 115 ? -9.328 12.340 -14.969 1.00 8.24 113 TYR B N 1
ATOM 2741 C CA . TYR B 1 115 ? -8.277 11.357 -14.724 1.00 8.26 113 TYR B CA 1
ATOM 2742 C C . TYR B 1 115 ? -7.281 11.428 -15.891 1.00 7.17 113 TYR B C 1
ATOM 2743 O O . TYR B 1 115 ? -7.673 11.398 -17.055 1.00 8.28 113 TYR B O 1
ATOM 2752 N N . ILE B 1 116 ? -5.986 11.437 -15.567 1.00 6.61 114 ILE B N 1
ATOM 2753 C CA . ILE B 1 116 ? -4.943 11.592 -16.549 1.00 6.98 114 ILE B CA 1
ATOM 2754 C C . ILE B 1 116 ? -3.964 10.437 -16.456 1.00 8.50 114 ILE B C 1
ATOM 2755 O O . ILE B 1 116 ? -3.371 10.216 -15.413 1.00 8.49 114 ILE B O 1
ATOM 2760 N N . PRO B 1 117 ? -3.741 9.736 -17.560 1.00 7.82 115 PRO B N 1
ATOM 2761 C CA . PRO B 1 117 ? -2.664 8.735 -17.559 1.00 7.93 115 PRO B CA 1
ATOM 2762 C C . PRO B 1 117 ? -1.324 9.376 -17.718 1.00 8.66 115 PRO B C 1
ATOM 2763 O O . PRO B 1 117 ? -1.030 9.845 -18.811 1.00 12.61 115 PRO B O 1
ATOM 2767 N N . VAL B 1 118 ? -0.542 9.433 -16.645 1.00 8.70 116 VAL B N 1
ATOM 2768 C CA . VAL B 1 118 ? 0.689 10.211 -16.666 1.00 8.49 116 VAL B CA 1
ATOM 2769 C C . VAL B 1 118 ? 1.921 9.361 -16.996 1.00 10.27 116 VAL B C 1
ATOM 2770 O O . VAL B 1 118 ? 3.023 9.898 -17.088 1.00 13.38 116 VAL B O 1
ATOM 2774 N N . GLY B 1 119 ? 1.742 8.062 -17.223 1.00 12.71 117 GLY B N 1
ATOM 2775 C CA . GLY B 1 119 ? 2.879 7.206 -17.540 1.00 11.57 117 GLY B CA 1
ATOM 2776 C C . GLY B 1 119 ? 3.733 6.854 -16.342 1.00 8.89 117 GLY B C 1
ATOM 2777 O O . GLY B 1 119 ? 3.223 6.701 -15.222 1.00 10.42 117 GLY B O 1
ATOM 2778 N N . GLN B 1 120 ? 5.033 6.768 -16.578 1.00 8.80 118 GLN B N 1
ATOM 2779 C CA A GLN B 1 120 ? 5.973 6.289 -15.564 0.51 10.58 118 GLN B CA 1
ATOM 2780 C CA B GLN B 1 120 ? 5.951 6.294 -15.549 0.49 10.90 118 GLN B CA 1
ATOM 2781 C C . GLN B 1 120 ? 6.201 7.323 -14.460 1.00 10.10 118 GLN B C 1
ATOM 2782 O O . GLN B 1 120 ? 6.293 8.529 -14.718 1.00 11.41 118 GLN B O 1
ATOM 2793 N N . VAL B 1 121 ? 6.281 6.842 -13.231 1.00 8.14 119 VAL B N 1
ATOM 2794 C CA . VAL B 1 121 ? 6.595 7.681 -12.073 1.00 9.01 119 VAL B CA 1
ATOM 2795 C C . VAL B 1 121 ? 7.950 7.275 -11.525 1.00 8.89 119 VAL B C 1
ATOM 2796 O O . VAL B 1 121 ? 8.187 6.094 -11.252 1.00 9.39 119 VAL B O 1
ATOM 2800 N N . THR B 1 122 ? 8.834 8.259 -11.377 1.00 8.17 120 THR B N 1
ATOM 2801 C CA . THR B 1 122 ? 10.194 8.070 -10.862 1.00 9.90 120 THR B CA 1
ATOM 2802 C C . THR B 1 122 ? 10.349 8.807 -9.535 1.00 8.12 120 THR B C 1
ATOM 2803 O O . THR B 1 122 ? 9.824 9.916 -9.349 1.00 8.06 120 THR B O 1
ATOM 2807 N N . ASP B 1 123 ? 11.078 8.187 -8.611 1.00 8.27 121 ASP B N 1
ATOM 2808 C CA . ASP B 1 123 ? 11.494 8.850 -7.386 1.00 8.96 121 ASP B CA 1
ATOM 2809 C C . ASP B 1 123 ? 12.639 9.804 -7.697 1.00 8.39 121 ASP B C 1
ATOM 2810 O O . ASP B 1 123 ? 13.795 9.407 -7.798 1.00 9.81 121 ASP B O 1
ATOM 2815 N N . TYR B 1 124 ? 12.301 11.066 -7.903 1.00 7.20 122 TYR B N 1
ATOM 2816 C CA . TYR B 1 124 ? 13.267 12.086 -8.306 1.00 8.02 122 TYR B CA 1
ATOM 2817 C C . TYR B 1 124 ? 14.081 12.564 -7.115 1.00 8.49 122 TYR B C 1
ATOM 2818 O O . TYR B 1 124 ? 15.282 12.839 -7.243 1.00 11.06 122 TYR B O 1
ATOM 2827 N N . GLY B 1 125 ? 13.419 12.684 -5.965 1.00 8.44 123 GLY B N 1
ATOM 2828 C CA . GLY B 1 125 ? 14.073 13.046 -4.717 1.00 9.75 123 GLY B CA 1
ATOM 2829 C C . GLY B 1 125 ? 14.050 14.540 -4.450 1.00 8.71 123 GLY B C 1
ATOM 2830 O O . GLY B 1 125 ? 12.983 15.128 -4.216 1.00 9.34 123 GLY B O 1
ATOM 2831 N N . PHE B 1 126 ? 15.226 15.164 -4.496 1.00 9.38 124 PHE B N 1
ATOM 2832 C CA . PHE B 1 126 ? 15.407 16.569 -4.146 1.00 11.51 124 PHE B CA 1
ATOM 2833 C C . PHE B 1 126 ? 14.995 17.473 -5.299 1.00 12.98 124 PHE B C 1
ATOM 2834 O O . PHE B 1 126 ? 15.356 17.233 -6.456 1.00 13.78 124 PHE B O 1
ATOM 2842 N N . LEU B 1 127 ? 14.259 18.530 -4.979 1.00 11.53 125 LEU B N 1
ATOM 2843 C CA . LEU B 1 127 ? 13.902 19.549 -5.952 1.00 13.15 125 LEU B CA 1
ATOM 2844 C C . LEU B 1 127 ? 13.782 20.909 -5.242 1.00 10.67 125 LEU B C 1
ATOM 2845 O O . LEU B 1 127 ? 13.197 21.008 -4.151 1.00 9.88 125 LEU B O 1
ATOM 2850 N N . ASN B 1 128 ? 14.310 21.962 -5.858 1.00 10.41 126 ASN B N 1
ATOM 2851 C CA . ASN B 1 128 ? 14.019 23.287 -5.382 1.00 11.10 126 ASN B CA 1
ATOM 2852 C C . ASN B 1 128 ? 12.719 23.725 -6.039 1.00 11.16 126 ASN B C 1
ATOM 2853 O O . ASN B 1 128 ? 12.660 24.004 -7.242 1.00 13.22 126 ASN B O 1
ATOM 2858 N N . LEU B 1 129 ? 11.658 23.716 -5.246 1.00 10.84 127 LEU B N 1
ATOM 2859 C CA . LEU B 1 129 ? 10.297 23.914 -5.721 1.00 10.09 127 LEU B CA 1
ATOM 2860 C C . LEU B 1 129 ? 9.768 25.273 -5.254 1.00 9.89 127 LEU B C 1
ATOM 2861 O O . LEU B 1 129 ? 9.612 25.521 -4.071 1.00 11.44 127 LEU B O 1
ATOM 2866 N N . GLY B 1 130 ? 9.520 26.161 -6.207 1.00 11.13 128 GLY B N 1
ATOM 2867 C 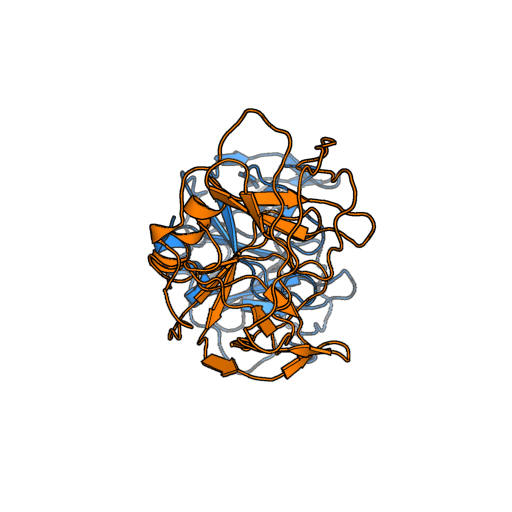CA . GLY B 1 130 ? 9.080 27.498 -5.879 1.00 14.07 128 GLY B CA 1
ATOM 2868 C C . GLY B 1 130 ? 10.006 28.208 -4.897 1.00 14.18 128 GLY B C 1
ATOM 2869 O O . GLY B 1 130 ? 9.537 28.926 -4.018 1.00 17.78 128 GLY B O 1
ATOM 2870 N N . GLY B 1 131 ? 11.311 27.986 -5.023 1.00 13.25 129 GLY B N 1
ATOM 2871 C CA . GLY B 1 131 ? 12.282 28.629 -4.156 1.00 16.55 129 GLY B CA 1
ATOM 2872 C C . GLY B 1 131 ? 12.590 27.899 -2.854 1.00 12.76 129 GLY B C 1
ATOM 2873 O O . GLY B 1 131 ? 13.430 28.343 -2.060 1.00 16.40 129 GLY B O 1
ATOM 2874 N N . THR B 1 132 ? 11.924 26.774 -2.612 1.00 12.40 130 THR B N 1
ATOM 2875 C CA . THR B 1 132 ? 12.102 26.071 -1.343 1.00 11.65 130 THR B CA 1
ATOM 2876 C C . THR B 1 132 ? 12.714 24.686 -1.580 1.00 10.62 130 THR B C 1
ATOM 2877 O O . THR B 1 132 ? 12.184 23.914 -2.362 1.00 10.42 130 THR B O 1
ATOM 2881 N N . PRO B 1 133 ? 13.835 24.373 -0.904 1.00 10.03 131 PRO B N 1
ATOM 2882 C CA . PRO B 1 133 ? 14.400 23.024 -1.020 1.00 9.63 131 PRO B CA 1
ATOM 2883 C C . PRO B 1 133 ? 13.397 22.012 -0.495 1.00 9.05 131 PRO B C 1
ATOM 2884 O O . PRO B 1 133 ? 12.863 22.164 0.604 1.00 8.76 131 PRO B O 1
ATOM 2888 N N . THR B 1 134 ? 13.123 21.003 -1.310 1.00 8.60 132 THR B N 1
ATOM 2889 C CA . THR B 1 134 ? 12.021 20.072 -1.064 1.00 7.60 132 THR B CA 1
ATOM 2890 C C . THR B 1 134 ? 12.518 18.659 -1.335 1.00 6.69 132 THR B C 1
ATOM 2891 O O . THR B 1 134 ? 13.338 18.449 -2.249 1.00 8.74 132 THR B O 1
ATOM 2895 N N . LYS B 1 135 ? 12.026 17.682 -0.574 1.00 7.19 133 LYS B N 1
ATOM 2896 C CA . LYS B 1 135 ? 12.419 16.288 -0.801 1.00 7.07 133 LYS B CA 1
ATOM 2897 C C . LYS B 1 135 ? 11.235 15.370 -1.041 1.00 5.98 133 LYS B C 1
ATOM 2898 O O . LYS B 1 135 ? 10.086 15.780 -0.919 1.00 6.90 133 LYS B O 1
ATOM 2904 N N . ARG B 1 136 ? 11.537 14.130 -1.400 1.00 7.36 134 ARG B N 1
ATOM 2905 C CA . ARG B 1 136 ? 10.570 13.053 -1.664 1.00 6.84 134 ARG B CA 1
ATOM 2906 C C . ARG B 1 136 ? 9.609 13.370 -2.815 1.00 6.64 134 ARG B C 1
ATOM 2907 O O . ARG B 1 136 ? 8.419 12.986 -2.799 1.00 6.79 134 ARG B O 1
ATOM 2915 N N . MET B 1 137 ? 10.157 14.013 -3.847 1.00 6.21 135 MET B N 1
ATOM 2916 C CA . MET B 1 137 ? 9.411 14.341 -5.070 1.00 6.57 135 MET B CA 1
ATOM 2917 C C . MET B 1 137 ? 9.380 13.145 -6.031 1.00 5.50 135 MET B C 1
ATOM 2918 O O . MET B 1 137 ? 10.417 12.546 -6.333 1.00 7.03 135 MET B O 1
ATOM 2923 N N . LEU B 1 138 ? 8.178 12.863 -6.522 1.00 6.22 136 LEU B N 1
ATOM 2924 C CA . LEU B 1 138 ? 7.927 11.869 -7.561 1.00 5.78 136 LEU B CA 1
ATOM 2925 C C . LEU B 1 138 ? 7.667 12.627 -8.853 1.00 6.66 136 LEU B C 1
ATOM 2926 O O . LEU B 1 138 ? 6.852 13.552 -8.853 1.00 7.26 136 LEU B O 1
ATOM 2931 N N . VAL B 1 139 ? 8.326 12.245 -9.943 1.00 7.20 137 VAL B N 1
ATOM 2932 C CA . VAL B 1 139 ? 8.221 12.992 -11.207 1.00 7.14 137 VAL B CA 1
ATOM 2933 C C . VAL B 1 139 ? 7.541 12.153 -12.299 1.00 6.84 137 VAL B C 1
ATOM 2934 O O . VAL B 1 139 ? 7.681 10.925 -12.341 1.00 7.79 137 VAL B O 1
ATOM 2938 N N . TYR B 1 140 ? 6.783 12.825 -13.165 1.00 7.18 138 TYR B N 1
ATOM 2939 C CA . TYR B 1 140 ? 6.106 12.218 -14.300 1.00 6.56 138 TYR B CA 1
ATOM 2940 C C . TYR B 1 140 ? 5.951 13.301 -15.389 1.00 6.15 138 TYR B C 1
ATOM 2941 O O . TYR B 1 140 ? 5.980 14.497 -15.119 1.00 7.17 138 TYR B O 1
ATOM 2950 N N . ASN B 1 141 ? 5.864 12.865 -16.639 1.00 6.76 139 ASN B N 1
ATOM 2951 C CA . ASN B 1 141 ? 5.893 13.768 -17.782 1.00 7.39 139 ASN B CA 1
ATOM 2952 C C . ASN B 1 141 ? 4.512 13.858 -18.380 1.00 8.42 139 ASN B C 1
ATOM 2953 O O . ASN B 1 141 ? 4.015 12.913 -19.028 1.00 11.78 139 ASN B O 1
ATOM 2958 N N A PHE B 1 142 ? 3.848 14.996 -18.290 0.61 8.51 140 PHE B N 1
ATOM 2959 N N B PHE B 1 142 ? 3.902 14.969 -17.946 0.39 9.18 140 PHE B N 1
ATOM 2960 C CA A PHE B 1 142 ? 2.562 15.144 -18.985 0.61 7.66 140 PHE B CA 1
ATOM 2961 C CA B PHE B 1 142 ? 2.573 15.445 -18.286 0.39 7.04 140 PHE B CA 1
ATOM 2962 C C A PHE B 1 142 ? 2.334 16.641 -19.074 0.61 5.28 140 PHE B C 1
ATOM 2963 C C B PHE B 1 142 ? 2.498 16.948 -17.974 0.39 5.32 140 PHE B C 1
ATOM 2964 O O A PHE B 1 142 ? 3.050 17.369 -18.442 0.61 6.46 140 PHE B O 1
ATOM 2965 O O B PHE B 1 142 ? 3.002 17.416 -16.946 0.39 5.24 140 PHE B O 1
ATOM 2980 N N A PRO B 1 143 ? 1.329 17.109 -19.841 0.61 5.86 141 PRO B N 1
ATOM 2981 N N B PRO B 1 143 ? 1.834 17.720 -18.843 0.39 6.18 141 PRO B N 1
ATOM 2982 C CA A PRO B 1 143 ? 1.125 18.565 -19.937 0.61 7.65 141 PRO B CA 1
ATOM 2983 C CA B PRO B 1 143 ? 1.731 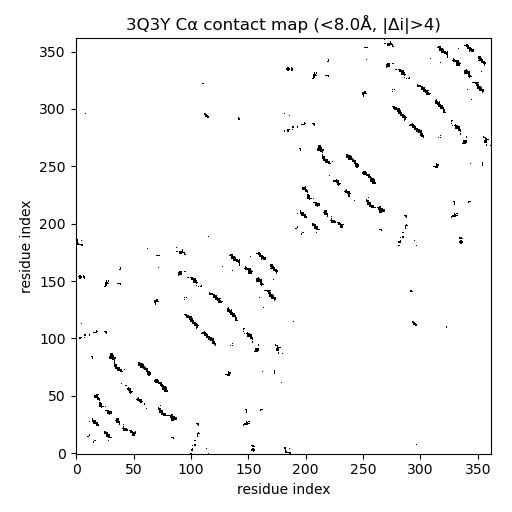19.168 -18.636 0.39 8.92 141 PRO B CA 1
ATOM 2984 C C A PRO B 1 143 ? 0.463 19.127 -18.671 0.61 7.45 141 PRO B C 1
ATOM 2985 C C B PRO B 1 143 ? 0.614 19.516 -17.679 0.39 6.47 141 PRO B C 1
ATOM 2986 O O A PRO B 1 143 ? -0.747 18.995 -18.476 0.61 8.25 141 PRO B O 1
ATOM 2987 O O B PRO B 1 143 ? -0.471 19.993 -18.044 0.39 6.63 141 PRO B O 1
ATOM 2994 N N A THR B 1 144 ? 1.261 19.747 -17.809 0.61 8.18 142 THR B N 1
ATOM 2995 N N B THR B 1 144 ? 0.895 19.241 -16.420 0.39 5.00 142 THR B N 1
ATOM 2996 C CA A THR B 1 144 ? 0.787 20.185 -16.488 0.61 7.70 142 THR B CA 1
ATOM 2997 C CA B THR B 1 144 ? -0.004 19.592 -15.368 0.39 5.76 142 THR B CA 1
ATOM 2998 C C A THR B 1 144 ? -0.056 21.465 -16.541 0.61 8.14 142 THR B C 1
ATOM 2999 C C B THR B 1 144 ? -0.028 21.083 -15.279 0.39 6.05 142 THR B C 1
ATOM 3000 O O A THR B 1 144 ? 0.067 22.233 -17.499 0.61 9.99 142 THR B O 1
ATOM 3001 O O B THR B 1 144 ? 0.879 21.807 -15.691 0.39 7.95 142 THR B O 1
ATOM 3008 N N A ARG B 1 145 ? -0.865 21.704 -15.493 0.61 11.31 143 ARG B N 1
ATOM 3009 N N B ARG B 1 145 ? -1.101 21.584 -14.748 0.39 6.25 143 ARG B N 1
ATOM 3010 C CA A ARG B 1 145 ? -1.721 22.918 -15.353 0.61 14.37 143 ARG B CA 1
ATOM 3011 C CA B ARG B 1 145 ? -1.220 22.991 -14.876 0.39 16.75 143 ARG B CA 1
ATOM 3012 C C A ARG B 1 145 ? -1.952 23.403 -13.862 0.61 13.16 143 ARG B C 1
ATOM 3013 C C B ARG B 1 145 ? -1.947 23.437 -13.703 0.39 14.64 143 ARG B C 1
ATOM 3014 O O A ARG B 1 145 ? -2.114 22.577 -12.978 0.61 13.61 143 ARG B O 1
ATOM 3015 O O B ARG B 1 145 ? -2.457 22.662 -12.899 0.39 13.69 143 ARG B O 1
ATOM 3030 N N . ALA B 1 146 ? -1.987 24.737 -13.606 1.00 15.18 144 ALA B N 1
ATOM 3031 C CA . ALA B 1 146 ? -2.537 25.315 -12.403 1.00 16.62 144 ALA B CA 1
ATOM 3032 C C . ALA B 1 146 ? -3.945 24.752 -12.200 1.00 15.28 144 ALA B C 1
ATOM 3033 O O . ALA B 1 146 ? -4.700 24.549 -13.151 1.00 14.46 144 ALA B O 1
ATOM 3035 N N . GLY B 1 147 ? -4.309 24.526 -10.954 1.00 16.64 145 GLY B N 1
ATOM 3036 C CA . GLY B 1 147 ? -5.603 23.958 -10.662 1.00 16.42 145 GLY B CA 1
ATOM 3037 C C . GLY B 1 147 ? -5.545 22.456 -10.391 1.00 14.16 145 GLY B C 1
ATOM 3038 O O . GLY B 1 147 ? -6.528 21.890 -9.952 1.00 14.13 145 GLY B O 1
ATOM 3039 N N . GLN B 1 148 ? -4.402 21.818 -10.652 1.00 11.35 146 GLN B N 1
ATOM 3040 C CA . GLN B 1 148 ? -4.257 20.371 -10.436 1.00 10.16 146 GLN B CA 1
ATOM 3041 C C . GLN B 1 148 ? -3.623 19.979 -9.111 1.00 7.96 146 GLN B C 1
ATOM 3042 O O . GLN B 1 148 ? -3.431 18.804 -8.830 1.00 6.89 146 GLN B O 1
ATOM 3048 N N . CYS B 1 149 ? -3.259 20.952 -8.301 1.00 7.66 147 CYS B N 1
ATOM 3049 C CA . CYS B 1 149 ? -2.606 20.635 -7.046 1.00 7.20 147 CYS B CA 1
ATOM 3050 C C . CYS B 1 149 ? -3.564 20.021 -6.045 1.00 6.50 147 CYS B C 1
ATOM 3051 O O . CYS B 1 149 ? -4.747 20.366 -5.973 1.00 6.02 147 CYS B O 1
ATOM 3054 N N . GLY B 1 150 ? -3.045 19.069 -5.277 1.00 6.18 148 GLY B N 1
ATOM 3055 C CA . GLY B 1 150 ? -3.894 18.238 -4.459 1.00 5.42 148 GLY B CA 1
ATOM 3056 C C . GLY B 1 150 ? -4.362 16.994 -5.214 1.00 6.16 148 GLY B C 1
ATOM 3057 O O . GLY B 1 150 ? -4.872 16.063 -4.595 1.00 7.54 148 GLY B O 1
ATOM 3058 N N . GLY B 1 151 ? -4.203 16.971 -6.547 1.00 5.88 149 GLY B N 1
ATOM 3059 C CA . GLY B 1 151 ? -4.597 15.816 -7.339 1.00 7.44 149 GLY B CA 1
ATOM 3060 C C . GLY B 1 151 ? -3.914 14.568 -6.784 1.00 5.38 149 GLY B C 1
ATOM 3061 O O . GLY B 1 151 ? -2.794 14.614 -6.290 1.00 6.93 149 GLY B O 1
ATOM 3062 N N . VAL B 1 152 ? -4.614 13.449 -6.881 1.00 5.76 150 VAL B N 1
ATOM 3063 C CA . VAL B 1 152 ? -4.157 12.228 -6.242 1.00 7.39 150 VAL B CA 1
ATOM 3064 C C . VAL B 1 152 ? -3.502 11.289 -7.270 1.00 6.97 150 VAL B C 1
ATOM 3065 O O . VAL B 1 152 ? -4.134 10.900 -8.252 1.00 6.83 150 VAL B O 1
ATOM 3069 N N . LEU B 1 153 ? -2.240 10.940 -7.025 1.00 6.30 151 LEU B N 1
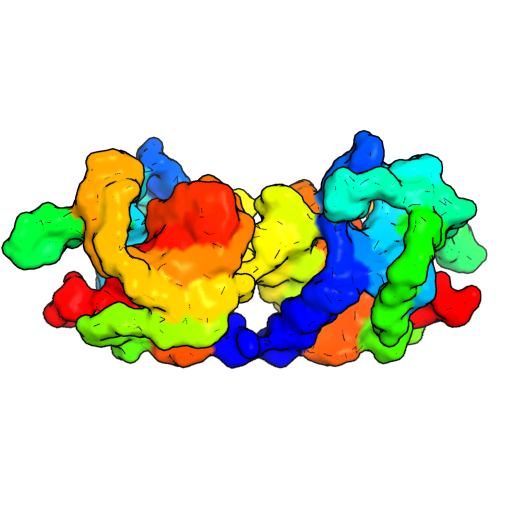ATOM 3070 C CA . LEU B 1 153 ? -1.443 10.099 -7.915 1.00 6.66 151 LEU B CA 1
ATOM 3071 C C . LEU B 1 153 ? -1.566 8.642 -7.480 1.00 6.10 151 LEU B C 1
ATOM 3072 O O . LEU B 1 153 ? -1.269 8.309 -6.324 1.00 6.83 151 LEU B O 1
ATOM 3077 N N . MET B 1 154 ? -2.055 7.791 -8.388 1.00 7.39 152 MET B N 1
ATOM 3078 C CA . MET B 1 154 ? -2.404 6.408 -8.048 1.00 7.62 152 MET B CA 1
ATOM 3079 C C . MET B 1 154 ? -1.952 5.406 -9.104 1.00 7.31 152 MET B C 1
ATOM 3080 O O . MET B 1 154 ? -1.736 5.746 -10.277 1.00 8.34 152 MET B O 1
ATOM 3085 N N . SER B 1 155 ? -1.792 4.157 -8.667 1.00 8.36 153 SER B N 1
ATOM 3086 C CA . SER B 1 155 ? -1.657 3.030 -9.590 1.00 8.73 153 SER B CA 1
ATOM 3087 C C . SER B 1 155 ? -2.536 1.930 -9.018 1.00 9.98 153 SER B C 1
ATOM 3088 O O . SER B 1 155 ? -3.158 2.108 -7.973 1.00 10.27 153 SER B O 1
ATOM 3091 N N . THR B 1 156 ? -2.620 0.798 -9.695 1.00 11.83 154 THR B N 1
ATOM 3092 C CA . THR B 1 156 ? -3.479 -0.262 -9.189 1.00 16.55 154 THR B CA 1
ATOM 3093 C C . THR B 1 156 ? -3.145 -0.596 -7.726 1.00 14.60 154 THR B C 1
ATOM 3094 O O . THR B 1 156 ? -2.041 -1.003 -7.430 1.00 15.13 154 THR B O 1
ATOM 3098 N N . GLY B 1 157 ? -4.104 -0.412 -6.819 1.00 13.26 155 GLY B N 1
ATOM 3099 C CA . GLY B 1 157 ? -3.899 -0.736 -5.412 1.00 13.29 155 GLY B CA 1
ATOM 3100 C C . GLY B 1 157 ? -3.033 0.202 -4.581 1.00 9.86 155 GLY B C 1
ATOM 3101 O O . GLY B 1 157 ? -2.763 -0.101 -3.409 1.00 9.04 155 GLY B O 1
ATOM 3102 N N . LYS B 1 158 ? -2.605 1.344 -5.136 1.00 8.91 156 LYS B N 1
ATOM 3103 C CA . LYS B 1 158 ? -1.634 2.213 -4.471 1.00 8.24 156 LYS B CA 1
ATOM 3104 C C . LYS B 1 158 ? -2.031 3.667 -4.603 1.00 7.65 156 LYS B C 1
ATOM 3105 O O . LYS B 1 158 ? -2.328 4.146 -5.696 1.00 8.34 156 LYS B O 1
ATOM 3111 N N . VAL B 1 159 ? -1.979 4.376 -3.479 1.00 7.33 157 VAL B N 1
ATOM 3112 C CA . VAL B 1 159 ? -1.930 5.832 -3.490 1.00 7.76 157 VAL B CA 1
ATOM 3113 C C . VAL B 1 159 ? -0.456 6.236 -3.317 1.00 6.97 157 VAL B C 1
ATOM 3114 O O . VAL B 1 159 ? 0.140 5.975 -2.267 1.00 8.73 157 VAL B O 1
ATOM 3118 N N . LEU B 1 160 ? 0.124 6.874 -4.337 1.00 6.39 158 LEU B N 1
ATOM 3119 C CA A LEU B 1 160 ? 1.542 7.214 -4.355 0.89 5.65 158 LEU B CA 1
ATOM 3120 C CA B LEU B 1 160 ? 1.540 7.191 -4.342 0.11 8.64 158 LEU B CA 1
ATOM 3121 C C . LEU B 1 160 ? 1.851 8.559 -3.746 1.00 5.85 158 LEU B C 1
ATOM 3122 O O . LEU B 1 160 ? 2.878 8.723 -3.107 1.00 5.95 158 LEU B O 1
ATOM 3131 N N . GLY B 1 161 ? 0.992 9.555 -4.003 1.00 4.79 159 GLY B N 1
ATOM 3132 C CA . GLY B 1 161 ? 1.321 10.927 -3.613 1.00 5.91 159 GLY B CA 1
ATOM 3133 C C . GLY B 1 161 ? 0.245 11.919 -4.029 1.00 5.26 159 GLY B C 1
ATOM 3134 O O . GLY B 1 161 ? -0.793 11.522 -4.565 1.00 5.46 159 GLY B O 1
ATOM 3135 N N A ILE B 1 162 ? 0.579 13.195 -3.834 0.71 4.79 160 ILE B N 1
ATOM 3136 N N B ILE B 1 162 ? 0.441 13.197 -3.732 0.29 7.48 160 ILE B N 1
ATOM 3137 C CA A ILE B 1 162 ? -0.299 14.335 -4.057 0.71 4.44 160 ILE B CA 1
ATOM 3138 C CA B ILE B 1 162 ? -0.459 14.211 -4.264 0.29 8.67 160 ILE B CA 1
ATOM 3139 C C A ILE B 1 162 ? 0.408 15.320 -4.990 0.71 4.91 160 ILE B C 1
ATOM 3140 C C B ILE B 1 162 ? 0.337 15.288 -4.982 0.29 6.24 160 ILE B C 1
ATOM 3141 O O A ILE B 1 162 ? 1.572 15.682 -4.718 0.71 5.56 160 ILE B O 1
ATOM 3142 O O B ILE B 1 162 ? 1.435 15.679 -4.565 0.29 5.32 160 ILE B O 1
ATOM 3151 N N . HIS B 1 163 ? -0.240 15.748 -6.076 1.00 5.83 161 HIS B N 1
ATOM 3152 C CA . HIS B 1 163 ? 0.401 16.679 -7.007 1.00 4.92 161 HIS B CA 1
ATOM 3153 C C . HIS B 1 163 ? 0.632 18.052 -6.339 1.00 4.76 161 HIS B C 1
ATOM 3154 O O . HIS B 1 163 ? -0.307 18.647 -5.783 1.00 5.06 161 HIS B O 1
ATOM 3161 N N . VAL B 1 164 ? 1.878 18.517 -6.364 1.00 4.01 162 VAL B N 1
ATOM 3162 C CA . VAL B 1 164 ? 2.220 19.801 -5.717 1.00 5.12 162 VAL B CA 1
ATOM 3163 C C . VAL B 1 164 ? 2.866 20.811 -6.642 1.00 5.06 162 VAL B C 1
ATOM 3164 O O . VAL B 1 164 ? 2.912 22.000 -6.297 1.00 6.72 162 VAL B O 1
ATOM 3168 N N . GLY B 1 165 ? 3.356 20.405 -7.803 1.00 6.15 163 GLY B N 1
ATOM 3169 C CA . GLY B 1 165 ? 4.052 21.373 -8.613 1.00 8.50 163 GLY B CA 1
ATOM 3170 C C . GLY B 1 165 ? 4.504 20.849 -9.943 1.00 6.82 163 GLY B C 1
ATOM 3171 O O . GLY B 1 165 ? 4.273 19.706 -10.290 1.00 6.51 163 GLY B O 1
ATOM 3172 N N . GLY B 1 166 ? 5.147 21.737 -10.681 1.00 8.23 164 GLY B N 1
ATOM 3173 C CA . GLY B 1 166 ? 5.612 21.408 -11.996 1.00 8.93 164 GLY B CA 1
ATOM 3174 C C . GLY B 1 166 ? 5.823 22.662 -12.819 1.00 7.91 164 GLY B C 1
ATOM 3175 O O . GLY B 1 166 ? 5.589 23.796 -12.351 1.00 8.50 164 GLY B O 1
ATOM 3176 N N A ASN B 1 167 ? 6.230 22.450 -14.059 0.69 8.09 165 ASN B N 1
ATOM 3177 N N B ASN B 1 167 ? 6.221 22.419 -14.062 0.31 11.53 165 ASN B N 1
ATOM 3178 C CA A ASN B 1 167 ? 6.447 23.500 -15.048 0.69 10.41 165 ASN B CA 1
ATOM 3179 C CA B ASN B 1 167 ? 6.489 23.438 -15.057 0.31 14.54 165 ASN B CA 1
ATOM 3180 C C A ASN B 1 167 ? 6.451 22.795 -16.410 0.69 10.83 165 ASN B C 1
ATOM 3181 C C B ASN B 1 167 ? 6.440 22.758 -16.428 0.31 12.86 165 ASN B C 1
ATOM 3182 O O A ASN B 1 167 ? 7.034 21.727 -16.546 0.69 11.79 165 ASN B O 1
ATOM 3183 O O B ASN B 1 167 ? 6.988 21.675 -16.604 0.31 11.61 165 ASN B O 1
ATOM 3192 N N . GLY B 1 168 ? 5.763 23.363 -17.392 1.00 12.49 166 GLY B N 1
ATOM 3193 C CA . GLY B 1 168 ? 5.739 22.812 -18.739 1.00 14.55 166 GLY B CA 1
ATOM 3194 C C . GLY B 1 168 ? 5.118 21.437 -18.784 1.00 11.85 166 GLY B C 1
ATOM 3195 O O . GLY B 1 168 ? 3.958 21.246 -18.441 1.00 14.61 166 GLY B O 1
ATOM 3196 N N . HIS B 1 169 ? 5.908 20.457 -19.208 1.00 11.39 167 HIS B N 1
ATOM 3197 C CA . HIS B 1 169 ? 5.436 19.088 -19.316 1.00 9.01 167 HIS B CA 1
ATOM 3198 C C . HIS B 1 169 ? 6.033 18.176 -18.265 1.00 10.11 167 HIS B C 1
ATOM 3199 O O . HIS B 1 169 ? 6.139 16.977 -18.472 1.00 11.64 167 HIS B O 1
ATOM 3206 N N . GLN B 1 170 ? 6.388 18.752 -17.120 1.00 9.15 168 GLN B N 1
ATOM 3207 C CA A GLN B 1 170 ? 6.908 17.973 -16.021 0.68 9.77 168 GLN B CA 1
ATOM 3208 C CA B GLN B 1 170 ? 6.945 17.990 -16.011 0.32 12.25 168 GLN B CA 1
ATOM 3209 C C . GLN B 1 170 ? 6.118 18.257 -14.745 1.00 9.32 168 GLN B C 1
ATOM 3210 O O . GLN B 1 170 ? 5.883 19.415 -14.382 1.00 12.21 168 GLN B O 1
ATOM 3221 N N . GLY B 1 171 ? 5.655 17.185 -14.097 1.00 7.03 169 GLY B N 1
ATOM 3222 C CA . GLY B 1 171 ? 4.853 17.283 -12.886 1.00 8.62 169 GLY B CA 1
ATOM 3223 C C . GLY B 1 171 ? 5.504 16.566 -11.721 1.00 5.72 169 GLY B C 1
ATOM 3224 O O . GLY B 1 171 ? 6.226 15.588 -11.938 1.00 6.77 169 GLY B O 1
ATOM 3225 N N . PHE B 1 172 ? 5.224 17.036 -10.503 1.00 5.56 170 PHE B N 1
ATOM 3226 C CA . PHE B 1 172 ? 5.789 16.475 -9.295 1.00 5.46 170 PHE B CA 1
ATOM 3227 C C . PHE B 1 172 ? 4.710 16.278 -8.229 1.00 4.57 170 PHE B C 1
ATOM 3228 O O . PHE B 1 172 ? 3.932 17.194 -7.942 1.00 5.88 170 PHE B O 1
ATOM 3236 N N . SER B 1 173 ? 4.726 15.093 -7.624 1.00 5.03 171 SER B N 1
ATOM 3237 C CA . SER B 1 173 ? 3.963 14.786 -6.426 1.00 5.08 171 SER B CA 1
ATOM 3238 C C . SER B 1 173 ? 4.866 14.657 -5.203 1.00 5.73 171 SER B C 1
ATOM 3239 O O . SER B 1 173 ? 5.995 14.160 -5.272 1.00 6.96 171 SER B O 1
ATOM 3242 N N . ALA B 1 174 ? 4.338 15.068 -4.063 1.00 5.41 172 ALA B N 1
ATOM 3243 C CA . ALA B 1 174 ? 4.902 14.707 -2.772 1.00 4.51 172 ALA B CA 1
ATOM 3244 C C . ALA B 1 174 ? 4.485 13.280 -2.453 1.00 5.96 172 ALA B C 1
ATOM 3245 O O . ALA B 1 174 ? 3.293 12.967 -2.443 1.00 5.69 172 ALA B O 1
ATOM 3247 N N . ALA B 1 175 ? 5.452 12.426 -2.121 1.00 5.72 173 ALA B N 1
ATOM 3248 C CA . ALA B 1 175 ? 5.150 11.032 -1.786 1.00 5.89 173 ALA B CA 1
ATOM 3249 C C . ALA B 1 175 ? 4.288 11.004 -0.531 1.00 6.61 173 ALA B C 1
ATOM 3250 O O . ALA B 1 175 ? 4.581 11.711 0.425 1.00 7.70 173 ALA B O 1
ATOM 3252 N N . LEU B 1 176 ? 3.211 10.207 -0.533 1.00 6.61 174 LEU B N 1
ATOM 3253 C CA . LEU B 1 176 ? 2.347 10.124 0.633 1.00 6.89 174 LEU B CA 1
ATOM 3254 C C . LEU B 1 176 ? 2.629 8.837 1.409 1.00 6.20 174 LEU B C 1
ATOM 3255 O O . LEU B 1 176 ? 2.127 7.768 1.061 1.00 7.28 174 LEU B O 1
ATOM 3260 N N . LEU B 1 177 ? 3.425 8.956 2.475 1.00 7.93 175 LEU B N 1
ATOM 3261 C CA . LEU B 1 177 ? 3.975 7.800 3.169 1.00 8.09 175 LEU B CA 1
ATOM 3262 C C . LEU B 1 177 ? 3.184 7.490 4.441 1.00 7.69 175 LEU B C 1
ATOM 3263 O O . LEU B 1 177 ? 2.673 8.387 5.135 1.00 8.26 175 LEU B O 1
ATOM 3268 N N . ARG B 1 178 ? 3.128 6.203 4.737 1.00 9.88 176 ARG B N 1
ATOM 3269 C CA A ARG B 1 178 ? 2.245 5.726 5.794 0.64 10.53 176 ARG B CA 1
ATOM 3270 C CA B ARG B 1 178 ? 2.308 5.664 5.809 0.36 13.58 176 ARG B CA 1
ATOM 3271 C C . ARG B 1 178 ? 2.645 6.281 7.165 1.00 10.78 176 ARG B C 1
ATOM 3272 O O . ARG B 1 178 ? 1.751 6.567 7.991 1.00 10.68 176 ARG B O 1
ATOM 3287 N N . HIS B 1 179 ? 3.947 6.462 7.412 1.00 10.68 177 HIS B N 1
ATOM 3288 C CA . HIS B 1 179 ? 4.396 6.928 8.733 1.00 12.29 177 HIS B CA 1
ATOM 3289 C C . HIS B 1 179 ? 4.054 8.381 9.026 1.00 11.29 177 HIS B C 1
ATOM 3290 O O . HIS B 1 179 ? 4.182 8.832 10.179 1.00 13.75 177 HIS B O 1
ATOM 3297 N N . TYR B 1 180 ? 3.585 9.110 8.017 1.00 10.50 178 TYR B N 1
ATOM 3298 C CA . TYR B 1 180 ? 3.128 10.467 8.243 1.00 10.53 178 TYR B CA 1
ATOM 3299 C C . TYR B 1 180 ? 1.863 10.486 9.100 1.00 11.45 178 TYR B C 1
ATOM 3300 O O . TYR B 1 180 ? 1.493 11.544 9.626 1.00 13.55 178 TYR B O 1
ATOM 3309 N N A PHE B 1 181 ? 1.223 9.327 9.215 0.73 11.49 179 PHE B N 1
ATOM 3310 N N B PHE B 1 181 ? 1.183 9.342 9.230 0.27 16.37 179 PHE B N 1
ATOM 3311 C CA A PHE B 1 181 ? 0.001 9.190 9.977 0.73 14.44 179 PHE B CA 1
ATOM 3312 C CA B PHE B 1 181 ? -0.185 9.312 9.776 0.27 21.06 179 PHE B CA 1
ATOM 3313 C C A PHE B 1 181 ? 0.242 8.263 11.184 0.73 15.86 179 PHE B C 1
ATOM 3314 C C B PHE B 1 181 ? -0.410 8.428 11.014 0.27 22.46 179 PHE B C 1
ATOM 3315 O O A PHE B 1 181 ? 1.144 7.439 11.175 0.73 15.54 179 PHE B O 1
ATOM 3316 O O B PHE B 1 181 ? -1.300 7.571 11.018 0.27 19.22 179 PHE B O 1
ATOM 3331 N N A ASN B 1 182 ? -0.553 8.465 12.234 0.73 20.59 180 ASN B N 1
ATOM 3332 N N B ASN B 1 182 ? 0.361 8.664 12.071 0.27 26.60 180 ASN B N 1
ATOM 3333 C CA A ASN B 1 182 ? -0.444 7.763 13.530 0.73 31.21 180 ASN B CA 1
ATOM 3334 C CA B ASN B 1 182 ? 0.216 7.912 13.319 0.27 32.87 180 ASN B CA 1
ATOM 3335 C C A ASN B 1 182 ? 0.170 8.645 14.607 0.73 31.13 180 ASN B C 1
ATOM 3336 C C B ASN B 1 182 ? 0.538 6.438 13.119 0.27 30.19 180 ASN B C 1
ATOM 3337 O O A ASN B 1 182 ? -0.505 9.514 15.155 0.73 31.69 180 ASN B O 1
ATOM 3338 O O B ASN B 1 182 ? 0.737 5.990 11.993 0.27 29.42 180 ASN B O 1
#

Secondary structure (DSSP, 8-state):
-HHHHHHHHHHHHHHEEEEEETTEEEEEEEEEBTEEEEEGGG---SEEEETTEEEEEEEEEEEE-TT--EEEEEEEEEE-SSPBP--GGGB-SS---EEEEEEEE-SSSSTTEEEEEEEEEEEEEEEETTEEEEEEEEEES---TT-TTPEEEETTEEEEEEEEEETTEEEEEE--GGG--/-HHHHHHHHHHHHHHEEEEEETTEEEEEEEEEBTEEEEEGGG---SEEEETTEEEEEEEEEEEE-TT--EEEEEEEEE--SSPBP--GGGB-SS---EEEEEEEE-SSSSTTEEEEEEEEEEEEEEEETTEEEEEEEEEES---TT-TTPEEEETTEEEEEEEEEETTEEEEEE--GGG--

CATH classification: 2.40.10.10 (+1 more: 2.40.10.10)

Radius of gyration: 21.82 Å; Cα contacts (8 Å, |Δi|>4): 1152; chains: 2; bounding box: 52×33×64 Å

InterPro domains:
  IPR000081 Peptidase C3, picornavirus core protein 2A [PF00947] (885-1011)
  IPR000199 Peptidase C3A/C3B, picornaviral [PF00548] (1556-1721)
  IPR000605 Helicase, superfamily 3, single-stranded DNA/RNA virus [PF00910] (1241-1338)
  IPR001205 RNA-directed RNA polymerase, C-terminal domain [PF00680] (1765-2176)
  IPR001676 Picornavirus capsid [PF00073] (93-300)
  IPR001676 Picornavirus capsid [PF00073] (359-524)
  IPR001676 Picornavirus capsid [PF00073] (613-782)
  IPR002527 Picornavirus 2B protein [PF01552] (1016-1115)
  IPR003138 Picornavirus coat protein VP4 [PF02226] (2-69)
  IPR003593 AAA+ ATPase domain [SM00382] (1236-1367)
  IPR007094 RNA-directed RNA polymerase, catalytic domain [PS50507] (1965-2081)
  IPR009003 Peptidase S1, PA clan [SSF50494] (870-1008)
  IPR009003 Peptidase S1, PA clan [SSF50494] (1549-1739)
  IPR014759 Helicase, superfamily 3, single-stranded RNA virus [PS51218] (1220-1376)
  IPR014838 Poliovirus 3A protein-like [PF08727] (1449-1505)
  IPR027417 P-loop containing nucleoside triphosphate hydrolase [SSF52540] (1216-1371)
  IPR029053 Viral coat protein subunit [G3DSA:2.60.120.20] (70-330)
  IPR029053 Viral coat protein subunit [G3DSA:2.60.120.20] (331-569)
  IPR029053 Viral coat protein subunit [G3DSA:2.60.120.20] (570-866)
  IPR033703 Picornavirus/Calicivirus coat protein [cd00205] (125-325)

B-factor: mean 16.02, std 11.27, range [3.47, 86.68]

Organism: NCBI:txid138949

Solvent-accessible surface area: 15791 Å² total; per-residue (Å²): 76,2,82,4,0,73,34,0,10,62,3,9,184,130,4,25,7,28,0,92,16,141,142,31,43,9,0,1,0,0,0,27,50,74,28,0,1,0,0,67,62,0,111,21,21,111,55,4,65,13,94,129,124,128,14,22,24,111,65,49,94,88,18,70,25,197,126,48,27,6,4,16,0,2,3,0,75,2,95,58,144,102,128,18,79,76,0,58,66,63,1,28,156,126,50,25,103,28,128,72,1,2,0,0,0,49,5,61,132,11,4,40,0,1,1,13,6,20,83,2,49,56,120,20,110,36,88,30,84,66,56,71,0,86,61,0,0,14,0,96,11,34,16,85,95,24,1,24,1,0,0,0,0,8,74,36,92,2,4,0,0,5,5,12,37,127,43,122,70,0,8,0,1,1,1,7,72,106,21,14,147,74,3,79,4,0,72,34,0,9,59,3,10,184,124,5,26,7,27,0,98,16,138,142,31,36,10,0,0,0,0,0,36,53,66,23,0,1,0,0,67,58,0,106,22,20,113,53,4,75,13,93,137,120,124,9,22,24,120,61,49,102,87,23,70,24,199,128,51,26,7,4,15,0,2,5,0,78,2,93,57,147,104,127,20,79,74,0,56,62,64,1,28,168,125,48,21,106,22,116,70,2,1,0,0,0,48,4,57,128,12,4,41,0,1,1,15,6,21,117,1,54,56,119,20,110,38,86,30,84,67,57,70,0,86,59,0,0,14,1,109,11,34,16,80,97,18,0,22,0,0,0,0,0,7,80,39,91,1,2,0,0,5,5,11,38,128,44,125,72,0,8,0,2,2,1,6,70,118,29,10,164

Nearest PDB structures (foldseek):
  3q3x-assembly1_A  TM=9.992E-01  e=4.866E-36  Enterovirus B
  8y2u-assembly1_B  TM=9.987E-01  e=7.115E-36  Coxsackievirus B4
  8y2t-assembly1_A  TM=1.002E+00  e=1.696E-35  Coxsackievirus B3
  3zye-assembly1_A-2  TM=9.994E-01  e=1.791E-35  Coxsackievirus B3
  3zzc-assembly1_A  TM=9.976E-01  e=2.919E-35  Coxsackievirus B3

Foldseek 3Di:
DVLQVVVQLVQCVQFWWWKAAVQGIFIWGAAWFQKIKFFVSSVHDQWIQTNNRIWGWPDKDQDDPPVRAGLRMIMTGIDDDDIGDHLLVQAAQAADWDQWKKWFTDYPVQHTDIDTQGTKDQPFWDCFPNGTHGRKIKTFAQDDPRSFQTWITGNSHTFFTWRDDDGRMTIGRGDHSVVPD/DVLQVVVQLVQCVQFWWWKAAPQGIFIWGAAWFQKIKFFVSSVHDQWIQTNNRTKGWPDKDQDDPPVRAGLRMIMTGIPDPDIGDHPLVQAAQAADWDQWKKWFTDYPVQHTDIDTQGTKDQPFWDCFPNGTHGRKIKTFAQDDPRQFQTWITGNSHTFFTWRDDDGRMTIGRGDHSVVDD

Sequence (362 aa):
KGPAFEEFAVAMMKKRRNASTVKKTEEYGEFTMLGIYDDRRWAVLPRRHAKKPGPPTILLMNDQQEVGVLDAKKEELVDKKDGTNLELTLLLKKLNRNEEKKFRDIRGFLARREEEVEVNNEAVLAINNTSKKFPPNNMMYIPVGQQVTDYGFLNLGGTPTKRMLVYNFFPPTTRRAGQCGGVLMSTGKKVLLGIIHVGGNNGHQQGFSAALLRRHYFFNNKGPAFEEFAVAMMKKRRNASTVKKTEEYGEFTMLGIYDDRRWAVLPRRHAKPGPTILLMNDQQEEVGVLDAKKEELVDKKDGTNLELTLLLKLNRRNEEKKFRDIRGFLARREEEVEVNEAVLAINNTSKKFPPNNMMYIPVGQQVTDYGFLNLGGTPTKRMLVYNFFPPTTRRAGQCGGVLMSTGKVLLGIIHVGGNNGHQQGFSAALLRRHYFFNN